Protein AF-A0A7S1QCN5-F1 (afdb_monomer)

Organism: Neobodo designis (NCBI:txid312471)

InterPro domains:
  IPR000891 Pyruvate carboxyltransferase [PF00682] (81-347)
  IPR000891 Pyruvate carboxyltransferase [PS50991] (74-344)
  IPR002048 EF-hand domain [PS50222] (413-448)
  IPR011992 EF-hand domain pair [SSF47473] (377-444)
  IPR013785 Aldolase-type TIM barrel [G3DSA:3.20.20.70] (70-370)
  IPR043594 HMG-CoA lyase [PTHR42738] (67-347)

Secondary structure (DSSP, 8-state):
-HHHHHHHHTT------------SSSTTTSTTGGG---HHHHHHHHHHHTTPPP---------SS----------EEEE-HHHHHHT-SSPPPHHHHHHHHHHHHHHT-SEEEEEE-S-TTT-GGGTTHHHHHHH---SS--PEEEEE-SSHHHHHHHHH-TTEEEEEEEEES-HHHHHHHHSS-HHHHHHHHHHHHHHHHHTTPEEEEEEETTT--TT-----HHHHHHHHHHHHHTT--EEEEEETTS---HHHHHHHHHHHTTTTTTSEEEEEEEE-HHHHHHHHHHHHHTT--EEEEBGGG----TT-SSTT-EEPBHHHHHHHHHHTT------HHHHHHHHHHHHHHHPPPHHHHHHHHHHH-HHHHHHHHHHHHHHH-TT-SSEEEHHHHHHHHHHHHHHTT-PPPPHHHHHHHHHHH-SS-SSEEEHHHHHHHHHHHHHHHHHHHHH---

Structure (mmCIF, N/CA/C/O backbone):
data_AF-A0A7S1QCN5-F1
#
_entry.id   AF-A0A7S1QCN5-F1
#
loop_
_atom_site.group_PDB
_atom_site.id
_atom_site.type_symbol
_atom_site.label_atom_id
_atom_site.label_alt_id
_atom_site.label_comp_id
_atom_site.label_asym_id
_atom_site.label_entity_id
_atom_site.label_seq_id
_atom_site.pdbx_PDB_ins_code
_atom_site.Cartn_x
_atom_site.Cartn_y
_atom_site.Cartn_z
_atom_site.occupancy
_atom_site.B_iso_or_equiv
_atom_site.auth_seq_id
_atom_site.auth_comp_id
_atom_site.auth_asym_id
_atom_site.auth_atom_id
_atom_site.pdbx_PDB_model_num
ATOM 1 N N . GLN A 1 1 ? 9.857 -0.096 -33.779 1.00 30.08 1 GLN A N 1
ATOM 2 C CA . GLN A 1 1 ? 9.404 -1.330 -34.459 1.00 30.08 1 GLN A CA 1
ATOM 3 C C . GLN A 1 1 ? 10.532 -2.364 -34.611 1.00 30.08 1 GLN A C 1
ATOM 5 O O . GLN A 1 1 ? 10.274 -3.532 -34.369 1.00 30.08 1 GLN A O 1
ATOM 10 N N . PHE A 1 2 ? 11.792 -1.975 -34.842 1.00 29.36 2 PHE A N 1
ATOM 11 C CA . PHE A 1 2 ? 12.949 -2.896 -34.836 1.00 29.36 2 PHE A CA 1
ATOM 12 C C . PHE A 1 2 ? 13.150 -3.675 -33.507 1.00 29.36 2 PHE A C 1
ATOM 14 O O . PHE A 1 2 ? 13.258 -4.899 -33.501 1.00 29.36 2 PHE A O 1
ATOM 21 N N . LEU A 1 3 ? 13.048 -3.003 -32.350 1.00 34.25 3 LEU A N 1
ATOM 22 C CA . LEU A 1 3 ? 13.083 -3.656 -31.023 1.00 34.25 3 LEU A CA 1
ATOM 23 C C . LEU A 1 3 ? 11.884 -4.595 -30.759 1.00 34.25 3 LEU A C 1
ATOM 25 O O . LEU A 1 3 ? 12.010 -5.568 -30.020 1.00 34.25 3 LEU A O 1
ATOM 29 N N . TYR A 1 4 ? 10.735 -4.338 -31.397 1.00 33.91 4 TYR A N 1
ATOM 30 C CA . TYR A 1 4 ? 9.542 -5.193 -31.310 1.00 33.91 4 TYR A CA 1
ATOM 31 C C . TYR A 1 4 ? 9.752 -6.525 -32.055 1.00 33.91 4 TYR A C 1
ATOM 33 O O . TYR A 1 4 ? 9.273 -7.568 -31.615 1.00 33.91 4 TYR A O 1
ATOM 41 N N . PHE A 1 5 ? 10.541 -6.516 -33.135 1.00 32.22 5 PHE A N 1
ATOM 42 C CA . PHE A 1 5 ? 10.855 -7.709 -33.927 1.00 32.22 5 PHE A CA 1
ATOM 43 C C . PHE A 1 5 ? 11.851 -8.652 -33.222 1.00 32.22 5 PHE A C 1
ATOM 45 O O . PHE A 1 5 ? 11.728 -9.872 -33.323 1.00 32.22 5 PHE A O 1
ATOM 52 N N . ILE A 1 6 ? 12.790 -8.108 -32.436 1.00 36.41 6 ILE A N 1
ATOM 53 C CA . ILE A 1 6 ? 13.747 -8.901 -31.639 1.00 36.41 6 ILE A CA 1
ATOM 54 C C . ILE A 1 6 ? 13.075 -9.516 -30.399 1.00 36.41 6 ILE A C 1
ATOM 56 O O . ILE A 1 6 ? 13.312 -10.685 -30.090 1.00 36.41 6 ILE A O 1
ATOM 60 N N . GLY A 1 7 ? 12.170 -8.783 -29.738 1.00 31.11 7 GLY A N 1
ATOM 61 C CA . GLY A 1 7 ? 11.427 -9.284 -28.573 1.00 31.11 7 GLY A CA 1
ATOM 62 C C . GLY A 1 7 ? 10.575 -10.525 -28.868 1.00 31.11 7 GLY A C 1
ATOM 63 O O . GLY A 1 7 ? 10.442 -11.402 -28.019 1.00 31.11 7 GLY A O 1
ATOM 64 N N . ARG A 1 8 ? 10.065 -10.665 -30.101 1.00 32.22 8 ARG A N 1
ATOM 65 C CA . ARG A 1 8 ? 9.237 -11.815 -30.504 1.00 32.22 8 ARG A CA 1
ATOM 66 C C . ARG A 1 8 ? 10.033 -13.110 -30.725 1.00 32.22 8 ARG A C 1
ATOM 68 O O . ARG A 1 8 ? 9.461 -14.188 -30.595 1.00 32.22 8 ARG A O 1
ATOM 75 N N . LYS A 1 9 ? 11.339 -13.029 -31.022 1.00 30.19 9 LYS A N 1
ATOM 76 C CA . LYS A 1 9 ? 12.222 -14.208 -31.164 1.00 30.19 9 LYS A CA 1
ATOM 77 C C . LYS A 1 9 ? 12.758 -14.738 -29.829 1.00 30.19 9 LYS A C 1
ATOM 79 O O . LYS A 1 9 ? 13.122 -15.904 -29.761 1.00 30.19 9 LYS A O 1
ATOM 84 N N . LEU A 1 10 ? 12.778 -13.916 -28.777 1.00 34.09 10 LEU A N 1
ATOM 85 C CA . LEU A 1 10 ? 13.268 -14.299 -27.443 1.00 34.09 10 LEU A CA 1
ATOM 86 C C . LEU A 1 10 ? 12.205 -14.979 -26.557 1.00 34.09 10 LEU A C 1
ATOM 88 O O . LEU A 1 10 ? 12.542 -15.477 -25.490 1.00 34.09 10 LEU A O 1
ATOM 92 N N . LEU A 1 11 ? 10.939 -15.018 -26.991 1.00 30.69 11 LEU A N 1
ATOM 93 C CA . LEU A 1 11 ? 9.798 -15.518 -26.209 1.00 30.69 11 LEU A CA 1
ATOM 94 C C . LEU A 1 11 ? 9.217 -16.855 -26.712 1.00 30.69 11 LEU A C 1
ATOM 96 O O . LEU A 1 11 ? 8.092 -17.204 -26.357 1.00 30.69 11 LEU A O 1
ATOM 100 N N . GLN A 1 12 ? 9.949 -17.634 -27.516 1.00 28.16 12 GLN A N 1
ATOM 101 C CA . GLN A 1 12 ? 9.540 -19.018 -27.790 1.00 28.16 12 GLN A CA 1
ATOM 102 C C . GLN A 1 12 ? 9.979 -19.950 -26.646 1.00 28.16 12 GLN A C 1
ATOM 104 O O . GLN A 1 12 ? 11.156 -19.940 -26.279 1.00 28.16 12 GLN A O 1
ATOM 109 N N . PRO A 1 13 ? 9.075 -20.770 -26.076 1.00 29.39 13 PRO A N 1
ATOM 110 C CA . PRO A 1 13 ? 9.417 -21.655 -24.974 1.00 29.39 13 PRO A CA 1
ATOM 111 C C . PRO A 1 13 ? 10.218 -22.852 -25.495 1.00 29.39 13 PRO A C 1
ATOM 113 O O . PRO A 1 13 ? 9.679 -23.742 -26.150 1.00 29.39 13 PRO A O 1
ATOM 116 N N . VAL A 1 14 ? 11.508 -22.904 -25.165 1.00 29.34 14 VAL A N 1
ATOM 117 C CA . VAL A 1 14 ? 12.258 -24.163 -25.183 1.00 29.34 14 VAL A CA 1
ATOM 118 C C . VAL A 1 14 ? 11.977 -24.854 -23.853 1.00 29.34 14 VAL A C 1
ATOM 120 O O . VAL A 1 14 ? 12.350 -24.363 -22.793 1.00 29.34 14 VAL A O 1
ATOM 123 N N . CYS A 1 15 ? 11.259 -25.970 -23.915 1.00 26.73 15 CYS A N 1
ATOM 124 C CA . CYS A 1 15 ? 10.938 -26.823 -22.777 1.00 26.73 15 CYS A CA 1
ATOM 125 C C . CYS A 1 15 ? 12.208 -27.491 -22.211 1.00 26.73 15 CYS A C 1
ATOM 127 O O . CYS A 1 15 ? 12.979 -28.057 -22.989 1.00 26.73 15 CYS A O 1
ATOM 129 N N . PRO A 1 16 ? 12.388 -27.535 -20.877 1.00 31.67 16 PRO A N 1
ATOM 130 C CA . PRO A 1 16 ? 13.105 -28.643 -20.264 1.00 31.67 16 PRO A CA 1
ATOM 131 C C . PRO A 1 16 ? 12.286 -29.304 -19.145 1.00 31.67 16 PRO A C 1
ATOM 133 O O . PRO A 1 16 ? 11.795 -28.672 -18.212 1.00 31.67 16 PRO A O 1
ATOM 136 N N . ILE A 1 17 ? 12.184 -30.625 -19.250 1.00 29.31 17 ILE A N 1
ATOM 137 C CA . ILE A 1 17 ? 11.657 -31.556 -18.248 1.00 29.31 17 ILE A CA 1
ATOM 138 C C . ILE A 1 17 ? 12.478 -31.442 -16.939 1.00 29.31 17 ILE A C 1
ATOM 140 O O . ILE A 1 17 ? 13.709 -31.389 -17.016 1.00 29.31 17 ILE A O 1
ATOM 144 N N . PRO A 1 18 ? 11.876 -31.476 -15.731 1.00 32.28 18 PRO A N 1
ATOM 145 C CA . PRO A 1 18 ? 12.624 -31.365 -14.479 1.00 32.28 18 PRO A CA 1
ATOM 146 C C . PRO A 1 18 ? 13.249 -32.705 -14.053 1.00 32.28 18 PRO A C 1
ATOM 148 O O . PRO A 1 18 ? 12.551 -33.697 -13.846 1.00 32.28 18 PRO A O 1
ATOM 151 N N . ARG A 1 19 ? 14.564 -32.717 -13.808 1.00 29.59 19 ARG A N 1
ATOM 152 C CA . ARG A 1 19 ? 15.240 -33.700 -12.941 1.00 29.59 19 ARG A CA 1
ATOM 153 C C . ARG A 1 19 ? 15.936 -32.962 -11.801 1.00 29.59 19 ARG A C 1
ATOM 155 O O . ARG A 1 19 ? 17.096 -32.592 -11.931 1.00 29.59 19 ARG A O 1
ATOM 162 N N . LEU A 1 20 ? 15.242 -32.771 -10.681 1.00 27.73 20 LEU A N 1
ATOM 163 C CA . LEU A 1 20 ? 15.874 -32.412 -9.405 1.00 27.73 20 LEU A CA 1
ATOM 164 C C . LEU A 1 20 ? 14.979 -32.802 -8.220 1.00 27.73 20 LEU A C 1
ATOM 166 O O . LEU A 1 20 ? 14.363 -31.987 -7.550 1.00 27.73 20 LEU A O 1
ATOM 170 N N . LEU A 1 21 ? 14.948 -34.106 -7.963 1.00 29.02 21 LEU A N 1
ATOM 171 C CA . LEU A 1 21 ? 14.613 -34.718 -6.680 1.00 29.02 21 LEU A CA 1
ATOM 172 C C . LEU A 1 21 ? 15.758 -35.699 -6.430 1.00 29.02 21 LEU A C 1
ATOM 174 O O . LEU A 1 21 ? 15.753 -36.752 -7.048 1.00 29.02 21 LEU A O 1
ATOM 178 N N . LEU A 1 22 ? 16.784 -35.283 -5.669 1.00 30.17 22 LEU A N 1
ATOM 179 C CA . LEU A 1 22 ? 17.879 -36.081 -5.059 1.00 30.17 22 LEU A CA 1
ATOM 180 C C . LEU A 1 22 ? 19.168 -35.242 -4.915 1.00 30.17 22 LEU A C 1
ATOM 182 O O . LEU A 1 22 ? 20.190 -35.534 -5.529 1.00 30.17 22 LEU A O 1
ATOM 186 N N . ARG A 1 23 ? 19.153 -34.191 -4.084 1.00 29.41 23 ARG A N 1
ATOM 187 C CA . ARG A 1 23 ? 20.389 -33.575 -3.545 1.00 29.41 23 ARG A CA 1
ATOM 188 C C . ARG A 1 23 ? 20.258 -33.140 -2.079 1.00 29.41 23 ARG A C 1
ATOM 190 O O . ARG A 1 23 ? 20.839 -32.150 -1.667 1.00 29.41 23 ARG A O 1
ATOM 197 N N . HIS A 1 24 ? 19.542 -33.918 -1.268 1.00 32.66 24 HIS A N 1
ATOM 198 C CA . HIS A 1 24 ? 19.562 -33.776 0.193 1.00 32.66 24 HIS A CA 1
ATOM 199 C C . HIS A 1 24 ? 19.604 -35.141 0.889 1.00 32.66 24 HIS A C 1
ATOM 201 O O . HIS A 1 24 ? 18.752 -35.461 1.701 1.00 32.66 24 HIS A O 1
ATOM 207 N N . THR A 1 25 ? 20.609 -35.959 0.574 1.00 32.16 25 THR A N 1
ATOM 208 C CA . THR A 1 25 ? 20.997 -37.113 1.420 1.00 32.16 25 THR A CA 1
ATOM 209 C C . THR A 1 25 ? 22.465 -37.534 1.274 1.00 32.16 25 THR A C 1
ATOM 211 O O . THR A 1 25 ? 22.945 -38.327 2.076 1.00 32.16 25 THR A O 1
ATOM 214 N N . THR A 1 26 ? 23.234 -36.989 0.327 1.00 32.69 26 THR A N 1
ATOM 215 C CA . THR A 1 26 ? 24.609 -37.454 0.062 1.00 32.69 26 THR A CA 1
ATOM 216 C C . THR A 1 26 ? 25.716 -36.699 0.802 1.00 32.69 26 THR A C 1
ATOM 218 O O . THR A 1 26 ? 26.821 -37.221 0.888 1.00 32.69 26 THR A O 1
ATOM 221 N N . SER A 1 27 ? 25.447 -35.549 1.433 1.00 33.94 27 SER A N 1
ATOM 222 C CA . SER A 1 27 ? 26.496 -34.805 2.161 1.00 33.94 27 SER A CA 1
ATOM 223 C C . SER A 1 27 ? 26.781 -35.317 3.580 1.00 33.94 27 SER A C 1
ATOM 225 O O . SER A 1 27 ? 27.791 -34.938 4.149 1.00 33.94 27 SER A O 1
ATOM 227 N N . ARG A 1 28 ? 25.931 -36.174 4.169 1.00 36.28 28 ARG A N 1
ATOM 228 C CA . ARG A 1 28 ? 26.161 -36.747 5.518 1.00 36.28 28 ARG A CA 1
ATOM 229 C C . ARG A 1 28 ? 26.585 -38.219 5.520 1.00 36.28 28 ARG A C 1
ATOM 231 O O . ARG A 1 28 ? 26.877 -38.764 6.575 1.00 36.28 28 ARG A O 1
ATOM 238 N N . VAL A 1 29 ? 26.640 -38.860 4.351 1.00 39.31 29 VAL A N 1
ATOM 239 C CA . VAL A 1 29 ? 27.092 -40.258 4.209 1.00 39.31 29 VAL A CA 1
ATOM 240 C C . VAL A 1 29 ? 28.542 -40.337 3.712 1.00 39.31 29 VAL A C 1
ATOM 242 O O . VAL A 1 29 ? 29.223 -41.325 3.976 1.00 39.31 29 VAL A O 1
ATOM 245 N N . LEU A 1 30 ? 29.048 -39.287 3.055 1.00 34.88 30 LEU A N 1
ATOM 246 C CA . LEU A 1 30 ? 30.420 -39.251 2.536 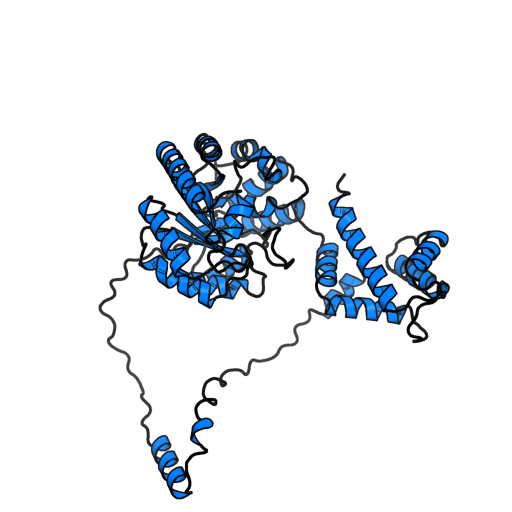1.00 34.88 30 LEU A CA 1
ATOM 247 C C . LEU A 1 30 ? 31.483 -38.965 3.613 1.00 34.88 30 LEU A C 1
ATOM 249 O O . LEU A 1 30 ? 32.592 -39.475 3.494 1.00 34.88 30 LEU A O 1
ATOM 253 N N . ASP A 1 31 ? 31.133 -38.297 4.716 1.00 38.78 31 ASP A N 1
ATOM 254 C CA . ASP A 1 31 ? 32.090 -38.018 5.804 1.00 38.78 31 ASP A CA 1
ATOM 255 C C . ASP A 1 31 ? 32.336 -39.210 6.746 1.00 38.78 31 ASP A C 1
ATOM 257 O O . ASP A 1 31 ? 33.304 -39.214 7.502 1.00 38.78 31 ASP A O 1
ATOM 261 N N . HIS A 1 32 ? 31.522 -40.272 6.671 1.00 41.16 32 HIS A N 1
ATOM 262 C CA . HIS A 1 32 ? 31.697 -41.476 7.498 1.00 41.16 32 HIS A CA 1
ATOM 263 C C . HIS A 1 32 ? 32.312 -42.675 6.752 1.00 41.16 32 HIS A C 1
ATOM 265 O O . HIS A 1 32 ? 32.550 -43.721 7.355 1.00 41.16 32 HIS A O 1
ATOM 271 N N . GLN A 1 33 ? 32.611 -42.546 5.452 1.00 39.66 33 GLN A N 1
ATOM 272 C CA . GLN A 1 33 ? 33.253 -43.616 4.672 1.00 39.66 33 GLN A CA 1
ATOM 273 C C . GLN A 1 33 ? 34.784 -43.657 4.795 1.00 39.66 33 GLN A C 1
ATOM 275 O O . GLN A 1 33 ? 35.378 -44.693 4.488 1.00 39.66 33 GLN A O 1
ATOM 280 N N . ASN A 1 34 ? 35.417 -42.593 5.299 1.00 42.44 34 ASN A N 1
ATOM 281 C CA . ASN A 1 34 ? 36.877 -42.506 5.421 1.00 42.44 34 ASN A CA 1
ATOM 282 C C . ASN A 1 34 ? 37.448 -43.045 6.747 1.00 42.44 34 ASN A C 1
ATOM 284 O O . ASN A 1 34 ? 38.655 -42.975 6.951 1.00 42.44 34 ASN A O 1
ATOM 288 N N . SER A 1 35 ? 36.629 -43.622 7.636 1.00 47.56 35 SER A N 1
ATOM 289 C CA . SER A 1 35 ? 37.077 -44.079 8.966 1.00 47.56 35 SER A CA 1
ATOM 290 C C . SER A 1 35 ? 36.919 -45.584 9.234 1.00 47.56 35 SER A C 1
ATOM 292 O O . SER A 1 35 ? 36.877 -45.987 10.394 1.00 47.56 35 SER A O 1
ATOM 294 N N . LEU A 1 36 ? 36.813 -46.439 8.209 1.00 49.44 36 LEU A N 1
ATOM 295 C CA . LEU A 1 36 ? 36.646 -47.892 8.394 1.00 49.44 36 LEU A CA 1
ATOM 296 C C . LEU A 1 36 ? 37.718 -48.680 7.626 1.00 49.44 36 LEU A C 1
ATOM 298 O O . LEU A 1 36 ? 37.741 -48.690 6.396 1.00 49.44 36 LEU A O 1
ATOM 302 N N . SER A 1 37 ? 38.596 -49.350 8.374 1.00 50.00 37 SER A N 1
ATOM 303 C CA . SER A 1 37 ? 39.889 -49.890 7.933 1.00 50.00 37 SER A CA 1
ATOM 304 C C . SER A 1 37 ? 39.912 -51.403 7.663 1.00 50.00 37 SER A C 1
ATOM 306 O O . SER A 1 37 ? 40.975 -52.017 7.710 1.00 50.00 37 SER A O 1
ATOM 308 N N . SER A 1 38 ? 38.785 -52.042 7.322 1.00 57.28 38 SER A N 1
ATOM 309 C CA . SER A 1 38 ? 38.849 -53.411 6.780 1.00 57.28 38 SER A CA 1
ATOM 310 C C . SER A 1 38 ? 37.696 -53.784 5.830 1.00 57.28 38 SER A C 1
ATOM 312 O O . SER A 1 38 ? 36.550 -53.374 6.055 1.00 57.28 38 SER A O 1
ATOM 314 N N . PRO A 1 39 ? 37.957 -54.611 4.792 1.00 49.66 39 PRO A N 1
ATOM 315 C CA . PRO A 1 39 ? 36.938 -55.084 3.844 1.00 49.66 39 PRO A CA 1
ATOM 316 C C . PRO A 1 39 ? 35.755 -55.812 4.509 1.00 49.66 39 PRO A C 1
ATOM 318 O O . PRO A 1 39 ? 34.617 -55.682 4.061 1.00 49.66 39 PRO A O 1
ATOM 321 N N . GLY A 1 40 ? 35.984 -56.503 5.633 1.00 56.62 40 GLY A N 1
ATOM 322 C CA . GLY A 1 40 ? 34.954 -57.279 6.338 1.00 56.62 40 GLY A CA 1
ATOM 323 C C . GLY A 1 40 ? 33.892 -56.449 7.078 1.00 56.62 40 GLY A C 1
ATOM 324 O O . GLY A 1 40 ? 32.799 -56.950 7.350 1.00 56.62 40 GLY A O 1
ATOM 325 N N . GLN A 1 41 ? 34.166 -55.177 7.388 1.00 53.22 41 GLN A N 1
ATOM 326 C CA . GLN A 1 41 ? 33.201 -54.293 8.060 1.00 53.22 41 GLN A CA 1
ATOM 327 C C . GLN A 1 41 ? 32.183 -53.687 7.081 1.00 53.22 41 GLN A C 1
ATOM 329 O O . GLN A 1 41 ? 31.016 -53.513 7.441 1.00 53.22 41 GLN A O 1
ATOM 334 N N . LYS A 1 42 ? 32.584 -53.441 5.825 1.00 51.81 42 LYS A N 1
ATOM 335 C CA . LYS A 1 42 ? 31.699 -52.907 4.774 1.00 51.81 42 LYS A CA 1
ATOM 336 C C . LYS A 1 42 ? 30.624 -53.917 4.358 1.00 51.81 42 LYS A C 1
ATOM 338 O O . LYS A 1 42 ? 29.470 -53.540 4.158 1.00 51.81 42 LYS A O 1
ATOM 343 N N . GLU A 1 43 ? 30.957 -55.208 4.329 1.00 51.34 43 GLU A N 1
ATOM 344 C CA . GLU A 1 43 ? 30.011 -56.251 3.918 1.00 51.34 43 GLU A CA 1
ATOM 345 C C . GLU A 1 43 ? 28.936 -56.558 4.983 1.00 51.34 43 GLU A C 1
ATOM 347 O O . GLU A 1 43 ? 27.775 -56.801 4.645 1.00 51.34 43 GLU A O 1
ATOM 352 N N . ARG A 1 44 ? 29.256 -56.442 6.284 1.00 55.34 44 ARG A N 1
ATOM 353 C CA . ARG A 1 44 ? 28.251 -56.577 7.365 1.00 55.34 44 ARG A CA 1
ATOM 354 C C . ARG A 1 44 ? 27.246 -55.425 7.405 1.00 55.34 44 ARG A C 1
ATOM 356 O O . ARG A 1 44 ? 26.095 -55.648 7.777 1.00 55.34 44 ARG A O 1
ATOM 363 N N . MET A 1 45 ? 27.652 -54.212 7.025 1.00 53.06 45 MET A N 1
ATOM 364 C CA . MET A 1 45 ? 26.764 -53.044 7.015 1.00 53.06 45 MET A CA 1
ATOM 365 C C . MET A 1 45 ? 25.759 -53.104 5.856 1.00 53.06 45 MET A C 1
ATOM 367 O O . MET A 1 45 ? 24.572 -52.850 6.058 1.00 53.06 45 MET A O 1
ATOM 371 N N . LEU A 1 46 ? 26.206 -53.537 4.672 1.00 49.16 46 LEU A N 1
ATOM 372 C CA . LEU A 1 46 ? 25.342 -53.726 3.501 1.00 49.16 46 LEU A CA 1
ATOM 373 C C . LEU A 1 46 ? 24.288 -54.825 3.721 1.00 49.16 46 LEU A C 1
ATOM 375 O O . LEU A 1 46 ? 23.127 -54.636 3.362 1.00 49.16 46 LEU A O 1
ATOM 379 N N . ARG A 1 47 ? 24.642 -55.926 4.402 1.00 50.28 47 ARG A N 1
ATOM 380 C CA . ARG A 1 47 ? 23.674 -56.983 4.759 1.00 50.28 47 ARG A CA 1
ATOM 381 C C . ARG A 1 47 ? 22.626 -56.531 5.788 1.00 50.28 47 ARG A C 1
ATOM 383 O O . ARG A 1 47 ? 21.502 -57.015 5.740 1.00 50.28 47 ARG A O 1
ATOM 390 N N . ARG A 1 48 ? 22.951 -55.586 6.683 1.00 47.12 48 ARG A N 1
ATOM 391 C CA . ARG A 1 48 ? 21.983 -55.004 7.639 1.00 47.12 48 ARG A CA 1
ATOM 392 C C . ARG A 1 48 ? 21.014 -54.016 6.984 1.00 47.12 48 ARG A C 1
ATOM 394 O O . ARG A 1 48 ? 19.852 -53.981 7.368 1.00 47.12 48 ARG A O 1
ATOM 401 N N . LEU A 1 49 ? 21.464 -53.260 5.982 1.00 46.97 49 LEU A N 1
ATOM 402 C CA . LEU A 1 49 ? 20.611 -52.329 5.228 1.00 46.97 49 LEU A CA 1
ATOM 403 C C . LEU A 1 49 ? 19.647 -53.050 4.270 1.00 46.97 49 LEU A C 1
ATOM 405 O O . LEU A 1 49 ? 18.545 -52.563 4.041 1.00 46.97 49 LEU A O 1
ATOM 409 N N . ALA A 1 50 ? 20.021 -54.231 3.767 1.00 43.97 50 ALA A N 1
ATOM 410 C CA . ALA A 1 50 ? 19.157 -55.066 2.928 1.00 43.97 50 ALA A CA 1
ATOM 411 C C . ALA A 1 50 ? 18.080 -55.854 3.710 1.00 43.97 50 ALA A C 1
ATOM 413 O O . ALA A 1 50 ? 17.155 -56.378 3.096 1.00 43.97 50 ALA A O 1
ATOM 414 N N . ALA A 1 51 ? 18.181 -55.933 5.044 1.00 40.88 51 ALA A N 1
ATOM 415 C CA . ALA A 1 51 ? 17.292 -56.723 5.906 1.00 40.88 51 ALA A CA 1
ATOM 416 C C . ALA A 1 51 ? 16.270 -55.888 6.710 1.00 40.88 51 ALA A C 1
ATOM 418 O O . ALA A 1 51 ? 15.578 -56.429 7.572 1.00 40.88 51 ALA A O 1
ATOM 419 N N . ALA A 1 52 ? 16.161 -54.578 6.464 1.00 35.97 52 ALA A N 1
ATOM 420 C CA . ALA A 1 52 ? 15.196 -53.726 7.159 1.00 35.97 52 ALA A CA 1
ATOM 421 C C . ALA A 1 52 ? 13.777 -53.880 6.558 1.00 35.97 52 ALA A C 1
ATOM 423 O O . ALA A 1 52 ? 13.617 -53.745 5.341 1.00 35.97 52 ALA A O 1
ATOM 424 N N . PRO A 1 53 ? 12.732 -54.142 7.368 1.00 33.31 53 PRO A N 1
ATOM 425 C CA . PRO A 1 53 ? 11.372 -54.290 6.863 1.00 33.31 53 PRO A CA 1
ATOM 426 C C . PRO A 1 53 ? 10.814 -52.940 6.390 1.00 33.31 53 PRO A C 1
ATOM 428 O O . PRO A 1 53 ? 10.952 -51.918 7.063 1.00 33.31 53 PRO A O 1
ATOM 431 N N . ARG A 1 54 ? 10.156 -52.935 5.225 1.00 36.56 54 ARG A N 1
ATOM 432 C CA . ARG A 1 54 ? 9.388 -51.780 4.731 1.00 36.56 54 ARG A CA 1
ATOM 433 C C . ARG A 1 54 ? 8.112 -51.629 5.574 1.00 36.56 54 ARG A C 1
ATOM 435 O O . ARG A 1 54 ? 7.357 -52.601 5.629 1.00 36.56 54 ARG A O 1
ATOM 442 N N . PRO A 1 55 ? 7.794 -50.462 6.164 1.00 33.25 55 PRO A N 1
ATOM 443 C CA . PRO A 1 55 ? 6.486 -50.266 6.766 1.00 33.25 55 PRO A CA 1
ATOM 444 C C . PRO A 1 55 ? 5.477 -49.926 5.665 1.00 33.25 55 PRO A C 1
ATOM 446 O O . PRO A 1 55 ? 5.500 -48.842 5.082 1.00 33.25 55 PRO A O 1
ATOM 449 N N . ALA A 1 56 ? 4.600 -50.885 5.382 1.00 31.27 56 ALA A N 1
ATOM 450 C CA . ALA A 1 56 ? 3.298 -50.647 4.782 1.00 31.27 56 ALA A CA 1
ATOM 451 C C . ALA A 1 56 ? 2.319 -50.171 5.874 1.00 31.27 56 ALA A C 1
ATOM 453 O O . ALA A 1 56 ? 2.393 -50.641 7.003 1.00 31.27 56 ALA A O 1
ATOM 454 N N . HIS A 1 57 ? 1.412 -49.261 5.508 1.00 36.38 57 HIS A N 1
ATOM 455 C CA . HIS A 1 57 ? 0.170 -48.898 6.207 1.00 36.38 57 HIS A CA 1
ATOM 456 C C . HIS A 1 57 ? 0.208 -48.685 7.736 1.00 36.38 57 HIS A C 1
ATOM 458 O O . HIS A 1 57 ? 0.071 -49.617 8.520 1.00 36.38 57 HIS A O 1
ATOM 464 N N . ALA A 1 58 ? 0.168 -47.415 8.148 1.00 29.20 58 ALA A N 1
ATOM 465 C CA . ALA A 1 58 ? -0.456 -47.002 9.406 1.00 29.20 58 ALA A CA 1
ATOM 466 C C . ALA A 1 58 ? -1.331 -45.764 9.149 1.00 29.20 58 ALA A C 1
ATOM 468 O O . ALA A 1 58 ? -0.922 -44.619 9.322 1.00 29.20 58 ALA A O 1
ATOM 469 N N . ILE A 1 59 ? -2.543 -46.029 8.661 1.00 34.66 59 ILE A N 1
ATOM 470 C CA . ILE A 1 59 ? -3.695 -45.140 8.807 1.00 34.66 59 ILE A CA 1
ATOM 471 C C . ILE A 1 59 ? -4.215 -45.380 10.225 1.00 34.66 59 ILE A C 1
ATOM 473 O O . ILE A 1 59 ? -4.549 -46.514 10.556 1.00 34.66 59 ILE A O 1
ATOM 477 N N . GLY A 1 60 ? -4.315 -44.330 11.041 1.00 29.11 60 GLY A N 1
ATOM 478 C CA . GLY A 1 60 ? -5.129 -44.363 12.255 1.00 29.11 60 GLY A CA 1
ATOM 479 C C . GLY A 1 60 ? -4.472 -43.758 13.492 1.00 29.11 60 GLY A C 1
ATOM 480 O O . GLY A 1 60 ? -3.459 -44.244 13.973 1.00 29.11 60 GLY A O 1
ATOM 481 N N . SER A 1 61 ? -5.162 -42.765 14.057 1.00 33.38 61 SER A N 1
ATOM 482 C CA . SER A 1 61 ? -5.024 -42.287 15.439 1.00 33.38 61 SER A CA 1
ATOM 483 C C . SER A 1 61 ? -3.875 -41.317 15.759 1.00 33.38 61 SER A C 1
ATOM 485 O O . SER A 1 61 ? -3.049 -41.563 16.632 1.00 33.38 61 SER A O 1
ATOM 487 N N . CYS A 1 62 ? -3.943 -40.117 15.181 1.00 29.64 62 CYS A N 1
ATOM 488 C CA . CYS A 1 62 ? -3.661 -38.894 15.943 1.00 29.64 62 CYS A CA 1
ATOM 489 C C . CYS A 1 62 ? -4.695 -37.823 15.566 1.00 29.64 62 CYS A C 1
ATOM 491 O O . CYS A 1 62 ? -4.403 -36.800 14.961 1.00 29.64 62 CYS A O 1
ATOM 493 N N . ALA A 1 63 ? -5.961 -38.135 15.841 1.00 37.53 63 ALA A N 1
ATOM 494 C CA . ALA A 1 63 ? -7.091 -37.232 15.670 1.00 37.53 63 ALA A CA 1
ATOM 495 C C . ALA A 1 63 ? -7.846 -37.167 16.998 1.00 37.53 63 ALA A C 1
ATOM 497 O O . ALA A 1 63 ? -8.884 -37.809 17.159 1.00 37.53 63 ALA A O 1
ATOM 498 N N . ARG A 1 64 ? -7.269 -36.456 17.974 1.00 37.12 64 ARG A N 1
ATOM 499 C CA . ARG A 1 64 ? -7.992 -35.850 19.103 1.00 37.12 64 ARG A CA 1
ATOM 500 C C . ARG A 1 64 ? -7.032 -35.059 19.989 1.00 37.12 64 ARG A C 1
ATOM 502 O O . ARG A 1 64 ? -6.329 -35.645 20.799 1.00 37.12 64 ARG A O 1
ATOM 509 N N . ALA A 1 65 ? -7.036 -33.742 19.770 1.00 34.75 65 ALA A N 1
ATOM 510 C CA . ALA A 1 65 ? -6.803 -32.650 20.731 1.00 34.75 65 ALA A CA 1
ATOM 511 C C . ALA A 1 65 ? -6.155 -31.422 20.057 1.00 34.75 65 ALA A C 1
ATOM 513 O O . ALA A 1 65 ? -5.195 -30.857 20.556 1.00 34.75 65 ALA A O 1
ATOM 514 N N . CYS A 1 66 ? -6.711 -30.981 18.931 1.00 30.05 66 CYS A N 1
ATOM 515 C CA . CYS A 1 66 ? -6.713 -29.566 18.580 1.00 30.05 66 CYS A CA 1
ATOM 516 C C . CYS A 1 66 ? -8.161 -29.252 18.231 1.00 30.05 66 CYS A C 1
ATOM 518 O O . CYS A 1 66 ? -8.601 -29.517 17.113 1.00 30.05 66 CYS A O 1
ATOM 520 N N . SER A 1 67 ? -8.941 -28.770 19.202 1.00 33.94 67 SER A N 1
ATOM 521 C CA . SER A 1 67 ? -10.168 -28.060 18.859 1.00 33.94 67 SER A CA 1
ATOM 522 C C . SER A 1 67 ? -9.720 -26.790 18.148 1.00 33.94 67 SER A C 1
ATOM 524 O O . SER A 1 67 ? -9.357 -25.803 18.785 1.00 33.94 67 SER A O 1
ATOM 526 N N . SER A 1 68 ? -9.646 -26.861 16.822 1.00 36.16 68 SER A N 1
ATOM 527 C CA . SER A 1 68 ? -9.435 -25.708 15.971 1.00 36.16 68 SER A CA 1
ATOM 528 C C . SER A 1 68 ? -10.597 -24.755 16.219 1.00 36.16 68 SER A C 1
ATOM 530 O O . SER A 1 68 ? -11.694 -24.947 15.691 1.00 36.16 68 SER A O 1
ATOM 532 N N . THR A 1 69 ? -10.371 -23.733 17.036 1.00 35.34 69 THR A N 1
ATOM 533 C CA . THR A 1 69 ? -11.071 -22.470 16.861 1.00 35.34 69 THR A CA 1
ATOM 534 C C . THR A 1 69 ? -10.912 -22.115 15.388 1.00 35.34 69 THR A C 1
ATOM 536 O O . THR A 1 69 ? -9.794 -22.058 14.873 1.00 35.34 69 THR A O 1
ATOM 539 N N . SER A 1 70 ? -12.024 -22.029 14.657 1.00 37.31 70 SER A N 1
ATOM 540 C CA . SER A 1 70 ? -11.994 -21.719 13.235 1.00 37.31 70 SER A CA 1
ATOM 541 C C . SER A 1 70 ? -11.533 -20.273 13.068 1.00 37.31 70 SER A C 1
ATOM 543 O O . SER A 1 70 ? -12.347 -19.355 12.989 1.00 37.31 70 SER A O 1
ATOM 545 N N . LEU A 1 71 ? -10.217 -20.063 13.041 1.00 44.25 71 LEU A N 1
ATOM 546 C CA . LEU A 1 71 ? -9.622 -18.870 12.461 1.00 44.25 71 LEU A CA 1
ATOM 547 C C . LEU A 1 71 ? -10.212 -18.746 11.058 1.00 44.25 71 LEU A C 1
ATOM 549 O O . LEU A 1 71 ? -10.156 -19.692 10.265 1.00 44.25 71 LEU A O 1
ATOM 553 N N . SER A 1 72 ? -10.903 -17.633 10.813 1.00 43.75 72 SER A N 1
ATOM 554 C CA . SER A 1 72 ? -11.711 -17.459 9.614 1.00 43.75 72 SER A CA 1
ATOM 555 C C . SER A 1 72 ? -10.864 -17.740 8.374 1.00 43.75 72 SER A C 1
ATOM 557 O O . SER A 1 72 ? -9.753 -17.230 8.243 1.00 43.75 72 SER A O 1
ATOM 559 N N . LYS A 1 73 ? -11.388 -18.549 7.451 1.00 58.12 73 LYS A N 1
ATOM 560 C CA . LYS A 1 73 ? -10.739 -18.864 6.167 1.00 58.12 73 LYS A CA 1
ATOM 561 C C . LYS A 1 73 ? -10.701 -17.667 5.204 1.00 58.12 73 LYS A C 1
ATOM 563 O O . LYS A 1 73 ? -10.314 -17.836 4.052 1.00 58.12 73 LYS A O 1
ATOM 568 N N . ASN A 1 74 ? -11.135 -16.492 5.649 1.00 82.75 74 ASN A N 1
ATOM 569 C CA . ASN A 1 74 ? -11.372 -15.350 4.788 1.00 82.75 74 ASN A CA 1
ATOM 570 C C . ASN A 1 74 ? -10.086 -14.537 4.650 1.00 82.75 74 ASN A C 1
ATOM 572 O O . ASN A 1 74 ? -9.443 -14.206 5.644 1.00 82.75 74 ASN A O 1
ATOM 576 N N . LEU A 1 75 ? -9.714 -14.255 3.406 1.00 94.12 75 LEU A N 1
ATOM 577 C CA . LEU A 1 75 ? -8.673 -13.287 3.086 1.00 94.12 75 LEU A CA 1
ATOM 578 C C . LEU A 1 75 ? -9.219 -11.874 3.266 1.00 94.12 75 LEU A C 1
ATOM 580 O O . LEU A 1 75 ? -10.382 -11.631 2.950 1.00 94.12 75 LEU A O 1
ATOM 584 N N . HIS A 1 76 ? -8.354 -10.964 3.702 1.00 96.81 76 HIS A N 1
ATOM 585 C CA . HIS A 1 76 ? -8.591 -9.526 3.694 1.00 96.81 76 HIS A CA 1
ATOM 586 C C . HIS A 1 76 ? -7.628 -8.891 2.691 1.00 96.81 76 HIS A C 1
ATOM 588 O O . HIS A 1 76 ? -6.419 -8.855 2.914 1.00 96.81 76 HIS A O 1
ATOM 594 N N . LEU A 1 77 ? -8.145 -8.399 1.571 1.00 98.00 77 LEU A N 1
ATOM 595 C CA . LEU A 1 77 ? -7.331 -7.801 0.514 1.00 98.00 77 LEU A CA 1
ATOM 596 C C . LEU A 1 77 ? -7.423 -6.277 0.566 1.00 98.00 77 LEU A C 1
ATOM 598 O O . LEU A 1 77 ? -8.519 -5.706 0.575 1.00 98.00 77 LEU A O 1
ATOM 602 N N . VAL A 1 78 ? -6.260 -5.629 0.602 1.00 98.56 78 VAL A N 1
ATOM 603 C CA . VAL A 1 78 ? -6.119 -4.173 0.641 1.00 98.56 78 VAL A CA 1
ATOM 604 C C . VAL A 1 78 ? -5.451 -3.704 -0.643 1.00 98.56 78 VAL A C 1
ATOM 606 O O . VAL A 1 78 ? -4.352 -4.145 -0.967 1.00 98.56 78 VAL A O 1
ATOM 609 N N . GLU A 1 79 ? -6.111 -2.802 -1.358 1.00 98.31 79 GLU A N 1
ATOM 610 C CA . GLU A 1 79 ? -5.563 -2.163 -2.556 1.00 98.31 79 GLU A CA 1
ATOM 611 C C . GLU A 1 79 ? -5.068 -0.759 -2.202 1.00 98.31 79 GLU A C 1
ATOM 613 O O . GLU A 1 79 ? -5.795 0.019 -1.573 1.00 98.31 79 GLU A O 1
ATOM 618 N N . CYS A 1 80 ? -3.843 -0.421 -2.611 1.00 97.88 80 CYS A N 1
ATOM 619 C CA . CYS A 1 80 ? -3.135 0.778 -2.156 1.00 97.88 80 CYS A CA 1
ATOM 620 C C . CYS A 1 80 ? -2.854 1.831 -3.255 1.00 97.88 80 CYS A C 1
ATOM 622 O O . CYS A 1 80 ? -1.685 2.160 -3.492 1.00 97.88 80 CYS A O 1
ATOM 624 N N . PRO A 1 81 ? -3.875 2.446 -3.899 1.00 95.81 81 PRO A N 1
ATOM 625 C CA . PRO A 1 81 ? -3.667 3.530 -4.862 1.00 95.81 81 PRO A CA 1
ATOM 626 C C . PRO A 1 81 ? -2.859 4.699 -4.295 1.00 95.81 81 PRO A C 1
ATOM 628 O O . PRO A 1 81 ? -2.024 5.267 -5.001 1.00 95.81 81 PRO A O 1
ATOM 631 N N . ARG A 1 82 ? -3.077 5.053 -3.020 1.00 96.56 82 ARG A N 1
ATOM 632 C CA . ARG A 1 82 ? -2.335 6.110 -2.320 1.00 96.56 82 ARG A CA 1
ATOM 633 C C . ARG A 1 82 ? -0.838 5.850 -2.350 1.00 96.56 82 ARG A C 1
ATOM 635 O O . ARG A 1 82 ? -0.066 6.714 -2.770 1.00 96.56 82 ARG A O 1
ATOM 642 N N . ASP A 1 83 ? -0.436 4.666 -1.902 1.00 93.12 83 ASP A N 1
ATOM 643 C CA . ASP A 1 83 ? 0.969 4.284 -1.807 1.00 93.12 83 ASP A CA 1
ATOM 644 C C . ASP A 1 83 ? 1.620 4.156 -3.191 1.00 93.12 83 ASP A C 1
ATOM 646 O O . ASP A 1 83 ? 2.750 4.604 -3.391 1.00 93.12 83 ASP A O 1
ATOM 650 N N . ALA A 1 84 ? 0.863 3.667 -4.179 1.00 87.75 84 ALA A N 1
ATOM 651 C CA . ALA A 1 84 ? 1.289 3.614 -5.572 1.00 87.75 84 ALA A CA 1
ATOM 652 C C . ALA A 1 84 ? 1.646 4.996 -6.144 1.00 87.75 84 ALA A C 1
ATOM 654 O O . ALA A 1 84 ? 2.649 5.139 -6.846 1.00 87.75 84 ALA A O 1
ATOM 655 N N . MET A 1 85 ? 0.840 6.022 -5.846 1.00 88.94 85 MET A N 1
ATOM 656 C CA . MET A 1 85 ? 1.004 7.343 -6.454 1.00 88.94 85 MET A CA 1
ATOM 657 C C . MET A 1 85 ? 1.888 8.303 -5.652 1.00 88.94 85 MET A C 1
ATOM 659 O O . MET A 1 85 ? 2.469 9.208 -6.246 1.00 88.94 85 MET A O 1
ATOM 663 N N . GLN A 1 86 ? 2.014 8.150 -4.327 1.00 89.19 86 GLN A N 1
ATOM 664 C CA . GLN A 1 86 ? 2.633 9.169 -3.456 1.00 89.19 86 GLN A CA 1
ATOM 665 C C . GLN A 1 86 ? 4.078 9.543 -3.829 1.00 89.19 86 GLN A C 1
ATOM 667 O O . GLN A 1 86 ? 4.510 10.661 -3.555 1.00 89.19 86 GLN A O 1
ATOM 672 N N . GLY A 1 87 ? 4.825 8.604 -4.424 1.00 81.62 87 GLY A N 1
ATOM 673 C CA . GLY A 1 87 ? 6.220 8.789 -4.829 1.00 81.62 87 GLY A CA 1
ATOM 674 C C . GLY A 1 87 ? 6.395 9.420 -6.213 1.00 81.62 87 GLY A C 1
ATOM 675 O O . GLY A 1 87 ? 7.527 9.683 -6.625 1.00 81.62 87 GLY A O 1
ATOM 676 N N . LEU A 1 88 ? 5.302 9.653 -6.947 1.00 80.81 88 LEU A N 1
ATOM 677 C CA . LEU A 1 88 ? 5.346 10.265 -8.269 1.00 80.81 88 LEU A CA 1
ATOM 678 C C . LEU A 1 88 ? 5.732 11.743 -8.160 1.00 80.81 88 LEU A C 1
ATOM 680 O O . LEU A 1 88 ? 5.230 12.485 -7.319 1.00 80.81 88 LEU A O 1
ATOM 684 N N . LYS A 1 89 ? 6.642 12.177 -9.039 1.00 78.19 89 LYS A N 1
ATOM 685 C CA . LYS A 1 89 ? 7.107 13.572 -9.080 1.00 78.19 89 LYS A CA 1
ATOM 686 C C . LYS A 1 89 ? 6.047 14.513 -9.646 1.00 78.19 89 LYS A C 1
ATOM 688 O O . LYS A 1 89 ? 5.880 15.621 -9.146 1.00 78.19 89 LYS A O 1
ATOM 693 N N . SER A 1 90 ? 5.379 14.077 -10.711 1.00 82.44 90 SER A N 1
ATOM 694 C CA . SER A 1 90 ? 4.324 14.842 -11.366 1.00 82.44 90 SER A CA 1
ATOM 695 C C . SER A 1 90 ? 3.010 14.612 -10.641 1.00 82.44 90 SER A C 1
ATOM 697 O O . SER A 1 90 ? 2.636 13.469 -10.382 1.00 82.44 90 SER A O 1
ATOM 699 N N . PHE A 1 91 ? 2.314 15.705 -10.334 1.00 88.12 91 PHE A N 1
ATOM 700 C CA . PHE A 1 91 ? 1.011 15.628 -9.696 1.00 88.12 91 PHE A CA 1
ATOM 701 C C . PHE A 1 91 ? 0.009 14.950 -10.631 1.00 88.12 91 PHE A C 1
ATOM 703 O O . PHE A 1 91 ? -0.197 15.412 -11.752 1.00 88.12 91 PHE A O 1
ATOM 710 N N . VAL A 1 92 ? -0.627 13.880 -10.159 1.00 90.62 92 VAL A N 1
ATOM 711 C CA . VAL A 1 92 ? -1.720 13.235 -10.905 1.00 90.62 92 VAL A CA 1
ATOM 712 C C . VAL A 1 92 ? -2.977 14.084 -10.713 1.00 90.62 92 VAL A C 1
ATOM 714 O O . VAL A 1 92 ? -3.309 14.366 -9.557 1.00 90.62 92 VAL A O 1
ATOM 717 N N . PRO A 1 93 ? -3.667 14.503 -11.788 1.00 96.81 93 PRO A N 1
ATOM 718 C CA . PRO A 1 93 ? -4.881 15.305 -11.684 1.00 96.81 93 PRO A CA 1
ATOM 719 C C . PRO A 1 93 ? -5.935 14.674 -10.766 1.00 96.81 93 PRO A C 1
ATOM 721 O O . PRO A 1 93 ? -6.138 13.458 -10.781 1.00 96.81 93 PRO A O 1
ATOM 724 N N . THR A 1 94 ? -6.646 15.500 -9.993 1.00 98.38 94 THR A N 1
ATOM 725 C CA . THR A 1 94 ? -7.657 15.030 -9.032 1.00 98.38 94 THR A CA 1
ATOM 726 C C . THR A 1 94 ? -8.727 14.166 -9.705 1.00 98.38 94 THR A C 1
ATOM 728 O O . THR A 1 94 ? -9.064 13.089 -9.216 1.00 98.38 94 THR A O 1
ATOM 731 N N . ALA A 1 95 ? -9.194 14.578 -10.889 1.00 98.25 95 ALA A N 1
ATOM 732 C CA . ALA A 1 95 ? -10.178 13.834 -11.677 1.00 98.25 95 ALA A CA 1
ATOM 733 C C . ALA A 1 95 ? -9.687 12.433 -12.094 1.00 98.25 95 ALA A C 1
ATOM 735 O O . ALA A 1 95 ? -10.472 11.484 -12.095 1.00 98.25 95 ALA A O 1
ATOM 736 N N . ASP A 1 96 ? -8.394 12.280 -12.396 1.00 97.31 96 ASP A N 1
ATOM 737 C CA . ASP A 1 96 ? -7.794 10.986 -12.735 1.00 97.31 96 ASP A CA 1
ATOM 738 C C . ASP A 1 96 ? -7.725 10.071 -11.507 1.00 97.31 96 ASP A C 1
ATOM 740 O O . ASP A 1 96 ? -8.066 8.890 -11.598 1.00 97.31 96 ASP A O 1
ATOM 744 N N . LYS A 1 97 ? -7.376 10.617 -10.332 1.00 98.19 97 LYS A N 1
ATOM 745 C CA . LYS A 1 97 ? -7.416 9.869 -9.062 1.00 98.19 97 LYS A CA 1
ATOM 746 C C . LYS A 1 97 ? -8.826 9.392 -8.743 1.00 98.19 97 LYS A C 1
ATOM 748 O O . LYS A 1 97 ? -9.006 8.216 -8.438 1.00 98.19 97 LYS A O 1
ATOM 753 N N . ILE A 1 98 ? -9.818 10.279 -8.848 1.00 98.62 98 ILE A N 1
ATOM 754 C CA . ILE A 1 98 ? -11.231 9.955 -8.614 1.00 98.62 98 ILE A CA 1
ATOM 755 C C . ILE A 1 98 ? -11.686 8.864 -9.585 1.00 98.62 98 ILE A C 1
ATOM 757 O O . ILE A 1 98 ? -12.262 7.866 -9.150 1.00 98.62 98 ILE A O 1
ATOM 761 N N . ARG A 1 99 ? -11.385 9.005 -10.886 1.00 98.31 99 ARG A N 1
ATOM 762 C CA . ARG A 1 99 ? -11.717 8.000 -11.909 1.00 98.31 99 ARG A CA 1
ATOM 763 C C . ARG A 1 99 ? -11.124 6.637 -11.559 1.00 98.31 99 ARG A C 1
ATOM 765 O O . ARG A 1 99 ? -11.836 5.635 -11.591 1.00 98.31 99 ARG A O 1
ATOM 772 N N . PHE A 1 100 ? -9.841 6.600 -11.212 1.00 97.62 100 PHE A N 1
ATOM 773 C CA . PHE A 1 100 ? -9.150 5.360 -10.885 1.00 97.62 100 PHE A CA 1
ATOM 774 C C . PHE A 1 100 ? -9.683 4.717 -9.599 1.00 97.62 100 PHE A C 1
ATOM 776 O O . PHE A 1 100 ? -10.036 3.539 -9.609 1.00 97.62 100 PHE A O 1
ATOM 783 N N . ILE A 1 101 ? -9.816 5.480 -8.511 1.00 98.44 101 ILE A N 1
ATOM 784 C CA . ILE A 1 101 ? -10.272 4.952 -7.218 1.00 98.44 101 ILE A CA 1
ATOM 785 C C . ILE A 1 101 ? -11.729 4.481 -7.304 1.00 98.44 101 ILE A C 1
ATOM 787 O O . ILE A 1 101 ? -12.032 3.397 -6.815 1.00 98.44 101 ILE A O 1
ATOM 791 N N . ASN A 1 102 ? -12.619 5.203 -7.995 1.00 98.56 102 ASN A N 1
ATOM 792 C CA . ASN A 1 102 ? -13.993 4.736 -8.221 1.00 98.56 102 ASN A CA 1
ATOM 793 C C . ASN A 1 102 ? -14.049 3.421 -9.004 1.00 98.56 102 ASN A C 1
ATOM 795 O O . ASN A 1 102 ? -14.926 2.597 -8.753 1.00 98.56 102 ASN A O 1
ATOM 799 N N . GLN A 1 103 ? -13.114 3.188 -9.929 1.00 98.38 103 GLN A N 1
ATOM 800 C CA . GLN A 1 103 ? -13.023 1.901 -10.611 1.00 98.38 103 GLN A CA 1
ATOM 801 C C . GLN A 1 103 ? -12.501 0.794 -9.679 1.00 98.38 103 GLN A C 1
ATOM 803 O O . GLN A 1 103 ? -13.028 -0.315 -9.703 1.00 98.38 103 GLN A O 1
ATOM 808 N N . ILE A 1 104 ? -11.530 1.095 -8.812 1.00 98.12 104 ILE A N 1
ATOM 809 C CA . ILE A 1 104 ? -11.032 0.166 -7.783 1.00 98.12 104 ILE A CA 1
ATOM 810 C C . ILE A 1 104 ? -12.137 -0.221 -6.786 1.00 98.12 104 ILE A C 1
ATOM 812 O O . ILE A 1 104 ? -12.254 -1.391 -6.423 1.00 98.12 104 ILE A O 1
ATOM 816 N N . LEU A 1 105 ? -12.995 0.722 -6.384 1.00 98.56 105 LEU A N 1
ATOM 817 C CA . LEU A 1 105 ? -14.103 0.469 -5.454 1.00 98.56 105 LEU A CA 1
ATOM 818 C C . LEU A 1 105 ? -15.123 -0.554 -5.980 1.00 98.56 105 LEU A C 1
ATOM 820 O O . LEU A 1 105 ? -15.778 -1.221 -5.177 1.00 98.56 105 LEU A O 1
ATOM 824 N N . LYS A 1 106 ? -15.234 -0.726 -7.302 1.00 98.12 106 LYS A N 1
ATOM 825 C CA . LYS A 1 106 ? -16.113 -1.727 -7.931 1.00 98.12 106 LYS A CA 1
ATOM 826 C C . LYS A 1 106 ? -15.542 -3.144 -7.899 1.00 98.12 106 LYS A C 1
ATOM 828 O O . LYS A 1 106 ? -16.298 -4.102 -7.985 1.00 98.12 106 LYS A O 1
ATOM 833 N N . VAL A 1 107 ? -14.226 -3.290 -7.730 1.00 97.69 107 VAL A N 1
ATOM 834 C CA . VAL A 1 107 ? -13.548 -4.598 -7.688 1.00 97.69 107 VAL A CA 1
ATOM 835 C C . VAL A 1 107 ? -13.951 -5.400 -6.448 1.00 97.69 107 VAL A C 1
ATOM 837 O O . VAL A 1 107 ? -13.978 -6.628 -6.477 1.00 97.69 107 VAL A O 1
ATOM 840 N N . GLY A 1 108 ? -14.283 -4.717 -5.349 1.00 96.50 108 GLY A N 1
ATOM 841 C CA . GLY A 1 108 ? -14.747 -5.363 -4.124 1.00 96.50 108 GLY A CA 1
ATOM 842 C C . GLY A 1 108 ? -13.633 -5.796 -3.169 1.00 96.50 108 GLY A C 1
ATOM 843 O O . GLY A 1 108 ? -13.808 -6.793 -2.467 1.00 96.50 108 GLY A O 1
ATOM 844 N N . PHE A 1 109 ? -12.520 -5.054 -3.122 1.00 98.06 109 PHE A N 1
ATOM 845 C CA . PHE A 1 109 ? -11.518 -5.173 -2.056 1.00 98.06 109 PHE A CA 1
ATOM 846 C C . PHE A 1 109 ? -12.141 -4.933 -0.678 1.00 98.06 109 PHE A C 1
ATOM 848 O O . PHE A 1 109 ? -13.110 -4.184 -0.546 1.00 98.06 109 PHE A O 1
ATOM 855 N N . ASP A 1 110 ? -11.569 -5.511 0.372 1.00 97.94 110 ASP A N 1
ATOM 856 C CA . ASP A 1 110 ? -12.038 -5.274 1.739 1.00 97.94 110 ASP A CA 1
ATOM 857 C C . ASP A 1 110 ? -11.651 -3.870 2.222 1.00 97.94 110 ASP A C 1
ATOM 859 O O . ASP A 1 110 ? -12.362 -3.229 3.003 1.00 97.94 110 ASP A O 1
ATOM 863 N N . THR A 1 111 ? -10.505 -3.361 1.764 1.00 98.62 111 THR A N 1
ATOM 864 C CA . THR A 1 111 ? -10.031 -2.012 2.085 1.00 98.62 111 THR A CA 1
ATOM 865 C C . THR A 1 111 ? -9.346 -1.363 0.891 1.00 98.62 111 THR A C 1
ATOM 867 O O . THR A 1 111 ? -8.615 -2.022 0.157 1.00 98.62 111 THR A O 1
ATOM 870 N N . VAL A 1 112 ? -9.562 -0.060 0.718 1.00 98.81 112 VAL A N 1
ATOM 871 C CA . VAL A 1 112 ? -8.861 0.756 -0.279 1.00 98.81 112 VAL A CA 1
ATOM 872 C C . VAL A 1 112 ? -8.139 1.895 0.435 1.00 98.81 112 VAL A C 1
ATOM 874 O O . VAL A 1 112 ? -8.778 2.755 1.044 1.00 98.81 112 VAL A O 1
ATOM 877 N N . ASP A 1 113 ? -6.807 1.893 0.375 1.00 98.56 113 ASP A N 1
ATOM 878 C CA . ASP A 1 113 ? -5.956 2.985 0.858 1.00 98.56 113 ASP A CA 1
ATOM 879 C C . ASP A 1 113 ? -5.911 4.097 -0.195 1.00 98.56 113 ASP A C 1
ATOM 881 O O . ASP A 1 113 ? -5.191 4.036 -1.196 1.00 98.56 113 ASP A O 1
ATOM 885 N N . CYS A 1 114 ? -6.774 5.088 0.013 1.00 97.56 114 CYS A N 1
ATOM 886 C CA . CYS A 1 114 ? -7.217 6.019 -1.021 1.00 97.56 114 CYS A CA 1
ATOM 887 C C . CYS A 1 114 ? -6.651 7.437 -0.878 1.00 97.56 114 CYS A C 1
ATOM 889 O O . CYS A 1 114 ? -6.784 8.233 -1.805 1.00 97.56 114 CYS A O 1
ATOM 891 N N . GLY A 1 115 ? -6.004 7.770 0.242 1.00 98.06 115 GLY A N 1
ATOM 892 C CA . GLY A 1 115 ? -5.490 9.121 0.453 1.00 98.06 115 GLY A CA 1
ATOM 893 C C . GLY A 1 115 ? -4.734 9.309 1.760 1.00 98.06 115 GLY A C 1
ATOM 894 O O . GLY A 1 115 ? -4.513 8.372 2.527 1.00 98.06 115 GLY A O 1
ATOM 895 N N . SER A 1 116 ? -4.300 10.539 2.024 1.00 98.25 116 SER A N 1
ATOM 896 C CA . SER A 1 116 ? -3.540 10.843 3.231 1.00 98.25 116 SER A CA 1
ATOM 897 C C . SER A 1 116 ? -3.686 12.295 3.681 1.00 98.25 116 SER A C 1
ATOM 899 O O . SER A 1 116 ? -3.549 13.220 2.888 1.00 98.25 116 SER A O 1
ATOM 901 N N . PHE A 1 117 ? -3.865 12.499 4.988 1.00 97.88 117 PHE A N 1
ATOM 902 C CA . PHE A 1 117 ? -3.876 13.817 5.634 1.00 97.88 117 PHE A CA 1
ATOM 903 C C . PHE A 1 117 ? -2.505 14.161 6.237 1.00 97.88 117 PHE A C 1
ATOM 905 O O . PHE A 1 117 ? -2.373 14.568 7.395 1.00 97.88 117 PHE A O 1
ATOM 912 N N . VAL A 1 118 ? -1.447 13.944 5.458 1.00 95.44 118 VAL A N 1
ATOM 913 C CA . VAL A 1 118 ? -0.087 14.409 5.771 1.00 95.44 118 VAL A CA 1
ATOM 914 C C . VAL A 1 118 ? 0.154 15.803 5.199 1.00 95.44 118 VAL A C 1
ATOM 916 O O . VAL A 1 118 ? -0.673 16.347 4.473 1.00 95.44 118 VAL A O 1
ATOM 919 N N . SER A 1 119 ? 1.296 16.412 5.528 1.00 94.19 119 SER A N 1
ATOM 920 C CA . SER A 1 119 ? 1.631 17.736 4.999 1.00 94.19 119 SER A CA 1
ATOM 921 C C . SER A 1 119 ? 1.673 17.720 3.462 1.00 94.19 119 SER A C 1
ATOM 923 O O . SER A 1 119 ? 2.503 16.991 2.910 1.00 94.19 119 SER A O 1
ATOM 925 N N . PRO A 1 120 ? 0.899 18.578 2.766 1.00 93.94 120 PRO A N 1
ATOM 926 C CA . PRO A 1 120 ? 0.992 18.744 1.315 1.00 93.94 120 PRO A CA 1
ATOM 927 C C . PRO A 1 120 ? 2.389 19.148 0.835 1.00 93.94 120 PRO A C 1
ATOM 929 O O . PRO A 1 120 ? 2.755 18.889 -0.302 1.00 93.94 120 PRO A O 1
ATOM 932 N N . SER A 1 121 ? 3.198 19.774 1.694 1.00 92.50 121 SER A N 1
ATOM 933 C CA . SER A 1 121 ? 4.596 20.071 1.364 1.00 92.50 121 SER A CA 1
ATOM 934 C C . SER A 1 121 ? 5.500 18.836 1.408 1.00 92.50 121 SER A C 1
ATOM 936 O O . SER A 1 121 ? 6.489 18.787 0.684 1.00 92.50 121 SER A O 1
ATOM 938 N N . ALA A 1 122 ? 5.181 17.851 2.255 1.00 90.25 122 ALA A N 1
ATOM 939 C CA . ALA A 1 122 ? 5.957 16.620 2.388 1.00 90.25 122 ALA A CA 1
ATOM 940 C C . ALA A 1 122 ? 5.529 15.575 1.353 1.00 90.25 122 ALA A C 1
ATOM 942 O O . ALA A 1 122 ? 6.379 14.889 0.794 1.00 90.25 122 ALA A O 1
ATOM 943 N N . VAL A 1 123 ? 4.223 15.482 1.080 1.00 92.75 123 VAL A N 1
ATOM 944 C CA . VAL A 1 123 ? 3.656 14.577 0.074 1.00 92.75 123 VAL A CA 1
ATOM 945 C C . VAL A 1 123 ? 2.691 15.364 -0.827 1.00 92.75 123 VAL A C 1
ATOM 947 O O . VAL A 1 123 ? 1.475 15.314 -0.626 1.00 92.75 123 VAL A O 1
ATOM 950 N N . PRO A 1 124 ? 3.206 16.103 -1.832 1.00 94.44 124 PRO A N 1
ATOM 951 C CA . PRO A 1 124 ? 2.394 16.950 -2.718 1.00 94.44 124 PRO A CA 1
ATOM 952 C C . PRO A 1 124 ? 1.274 16.207 -3.435 1.00 94.44 124 PRO A C 1
ATOM 954 O O . PRO A 1 124 ? 0.212 16.772 -3.691 1.00 94.44 124 PRO A O 1
ATOM 957 N N . GLN A 1 125 ? 1.495 14.924 -3.708 1.00 94.25 125 GLN A N 1
ATOM 958 C CA . GLN A 1 125 ? 0.524 14.058 -4.350 1.00 94.25 125 GLN A CA 1
ATOM 959 C C . GLN A 1 125 ? -0.781 13.906 -3.551 1.00 94.25 125 GLN A C 1
ATOM 961 O O . GLN A 1 125 ? -1.809 13.619 -4.151 1.00 94.25 125 GLN A O 1
ATOM 966 N N . MET A 1 126 ? -0.755 14.118 -2.231 1.00 97.44 126 MET A N 1
ATOM 967 C CA . MET A 1 126 ? -1.890 13.892 -1.322 1.00 97.44 126 MET A CA 1
ATOM 968 C C . MET A 1 126 ? -2.653 15.166 -0.939 1.00 97.44 126 MET A C 1
ATOM 970 O O . MET A 1 126 ? -3.564 15.120 -0.113 1.00 97.44 126 MET A O 1
ATOM 974 N N . ARG A 1 127 ? -2.293 16.313 -1.529 1.00 97.62 127 ARG A N 1
ATOM 975 C CA . ARG A 1 127 ? -2.863 17.630 -1.184 1.00 97.62 127 ARG A CA 1
ATOM 976 C C . ARG A 1 127 ? -4.375 17.756 -1.411 1.00 97.62 127 ARG A C 1
ATOM 978 O O . ARG A 1 127 ? -4.996 18.622 -0.814 1.00 97.62 127 ARG A O 1
ATOM 985 N N . ASP A 1 128 ? -4.931 16.921 -2.278 1.00 98.19 128 ASP A N 1
ATOM 986 C CA . ASP A 1 128 ? -6.322 16.892 -2.739 1.00 98.19 128 ASP A CA 1
ATOM 987 C C . ASP A 1 128 ? -7.134 15.745 -2.108 1.00 98.19 128 ASP A C 1
ATOM 989 O O . ASP A 1 128 ? -8.225 15.433 -2.574 1.00 98.19 128 ASP A O 1
ATOM 993 N N . THR A 1 129 ? -6.632 15.119 -1.034 1.00 98.50 129 THR A N 1
ATOM 994 C CA . THR A 1 129 ? -7.292 13.970 -0.383 1.00 98.50 129 THR A CA 1
ATOM 995 C C . THR A 1 129 ? -8.757 14.250 -0.016 1.00 98.50 129 THR A C 1
ATOM 997 O O . THR A 1 129 ? -9.603 13.390 -0.249 1.00 98.50 129 THR A O 1
ATOM 1000 N N . SER A 1 130 ? -9.088 15.434 0.517 1.00 98.00 130 SER A N 1
ATOM 1001 C CA . SER A 1 130 ? -10.482 15.780 0.852 1.00 98.00 130 SER A CA 1
ATOM 1002 C C . SER A 1 130 ? -11.394 15.787 -0.377 1.00 98.00 130 SER A C 1
ATOM 1004 O O . SER A 1 130 ? -12.452 15.167 -0.346 1.00 98.00 130 SER A O 1
ATOM 1006 N N . GLU A 1 131 ? -10.954 16.426 -1.465 1.00 98.44 131 GLU A N 1
ATOM 1007 C CA . GLU A 1 131 ? -11.705 16.517 -2.726 1.00 98.44 131 GLU A CA 1
ATOM 1008 C C . GLU A 1 131 ? -11.932 15.125 -3.329 1.00 98.44 131 GLU A C 1
ATOM 1010 O O . GLU A 1 131 ? -13.041 14.794 -3.746 1.00 98.44 131 GLU A O 1
ATOM 1015 N N . VAL A 1 132 ? -10.900 14.271 -3.300 1.00 98.56 132 VAL A N 1
ATOM 1016 C CA . VAL A 1 132 ? -11.013 12.878 -3.747 1.00 98.56 132 VAL A CA 1
ATOM 1017 C C . VAL A 1 132 ? -12.076 12.142 -2.934 1.00 98.56 132 VAL A C 1
ATOM 1019 O O . VAL A 1 132 ? -12.986 11.575 -3.531 1.00 98.56 132 VAL A O 1
ATOM 1022 N N . LEU A 1 133 ? -11.999 12.171 -1.596 1.00 98.50 133 LEU A N 1
ATOM 1023 C CA . LEU A 1 133 ? -12.927 11.453 -0.707 1.00 98.50 133 LEU A CA 1
ATOM 1024 C C . LEU A 1 133 ? -14.391 11.873 -0.900 1.00 98.50 133 LEU A C 1
ATOM 1026 O O . LEU A 1 133 ? -15.286 11.022 -0.870 1.00 98.50 133 LEU A O 1
ATOM 1030 N N . GLU A 1 134 ? -14.639 13.170 -1.087 1.00 97.81 134 GLU A N 1
ATOM 1031 C CA . GLU A 1 134 ? -15.977 13.726 -1.328 1.00 97.81 134 GLU A CA 1
ATOM 1032 C C . GLU A 1 134 ? -16.573 13.242 -2.658 1.00 97.81 134 GLU A C 1
ATOM 1034 O O . GLU A 1 134 ? -17.775 12.970 -2.733 1.00 97.81 134 GLU A O 1
ATOM 1039 N N . ALA A 1 135 ? -15.731 13.055 -3.677 1.00 98.06 135 ALA A N 1
ATOM 1040 C CA . ALA A 1 135 ? -16.133 12.639 -5.017 1.00 98.06 135 ALA A CA 1
ATOM 1041 C C . ALA A 1 135 ? -16.199 11.112 -5.233 1.00 98.06 135 ALA A C 1
ATOM 1043 O O . ALA A 1 135 ? -16.613 10.665 -6.308 1.00 98.06 135 ALA A O 1
ATOM 1044 N N . LEU A 1 136 ? -15.798 10.293 -4.251 1.00 98.19 136 LEU A N 1
ATOM 1045 C CA . LEU A 1 136 ? -15.909 8.834 -4.372 1.00 98.19 136 LEU A CA 1
ATOM 1046 C C . LEU A 1 136 ? -17.377 8.380 -4.383 1.00 98.19 136 LEU A C 1
ATOM 1048 O O . LEU A 1 136 ? -18.210 8.892 -3.635 1.00 98.19 136 LEU A O 1
ATOM 1052 N N . ASP A 1 137 ? -17.705 7.395 -5.208 1.00 97.00 137 ASP A N 1
ATOM 1053 C CA . ASP A 1 137 ? -19.025 6.773 -5.225 1.00 97.00 137 ASP A CA 1
ATOM 1054 C C . ASP A 1 137 ? -19.061 5.593 -4.248 1.00 97.00 137 ASP A C 1
ATOM 1056 O O . ASP A 1 137 ? -18.505 4.523 -4.499 1.00 97.00 137 ASP A O 1
ATOM 1060 N N . MET A 1 138 ? -19.739 5.801 -3.119 1.00 96.75 138 MET A N 1
ATOM 1061 C CA . MET A 1 138 ? -19.892 4.794 -2.068 1.00 96.75 138 MET A CA 1
ATOM 1062 C C . MET A 1 138 ? -21.175 3.960 -2.213 1.00 96.75 138 MET A C 1
ATOM 1064 O O . MET A 1 138 ? -21.431 3.099 -1.377 1.00 96.75 138 MET A O 1
ATOM 1068 N N . SER A 1 139 ? -22.004 4.206 -3.236 1.00 93.88 139 SER A N 1
ATOM 1069 C CA . SER A 1 139 ? -23.361 3.640 -3.332 1.00 93.88 139 SER A CA 1
ATOM 1070 C C . SER A 1 139 ? -23.402 2.137 -3.619 1.00 93.88 139 SER A C 1
ATOM 1072 O O . SER A 1 139 ? -24.357 1.461 -3.237 1.00 93.88 139 SER A O 1
ATOM 1074 N N . THR A 1 140 ? -22.375 1.607 -4.286 1.00 88.56 140 THR A N 1
ATOM 1075 C CA . THR A 1 140 ? -22.332 0.213 -4.764 1.00 88.56 140 THR A CA 1
ATOM 1076 C C . THR A 1 140 ? -21.173 -0.597 -4.191 1.00 88.56 140 THR A C 1
ATOM 1078 O O . THR A 1 140 ? -21.124 -1.814 -4.368 1.00 88.56 140 THR A O 1
ATOM 1081 N N . THR A 1 141 ? -20.239 0.051 -3.492 1.00 95.62 141 THR A N 1
ATOM 1082 C CA . THR A 1 141 ? -19.045 -0.611 -2.968 1.00 95.62 141 THR A CA 1
ATOM 1083 C C . THR A 1 141 ? -19.268 -1.186 -1.573 1.00 95.62 141 THR A C 1
ATOM 1085 O O . THR A 1 141 ? -19.933 -0.597 -0.724 1.00 95.62 141 THR A O 1
ATOM 1088 N N . LYS A 1 142 ? -18.648 -2.339 -1.318 1.00 94.62 142 LYS A N 1
ATOM 1089 C CA . LYS A 1 142 ? -18.484 -2.911 0.028 1.00 94.62 142 LYS A CA 1
ATOM 1090 C C . LYS A 1 142 ? -17.139 -2.541 0.666 1.00 94.62 142 LYS A C 1
ATOM 1092 O O . LYS A 1 142 ? -16.886 -2.904 1.814 1.00 94.62 142 LYS A O 1
ATOM 1097 N N . SER A 1 143 ? -16.259 -1.882 -0.089 1.00 97.94 143 SER A N 1
ATOM 1098 C CA . SER A 1 143 ? -14.909 -1.547 0.344 1.00 97.94 143 SER A CA 1
ATOM 1099 C C . SER A 1 143 ? -14.928 -0.463 1.411 1.00 97.94 143 SER A C 1
ATOM 1101 O O . SER A 1 143 ? -15.632 0.539 1.303 1.00 97.94 143 SER A O 1
ATOM 1103 N N . LYS A 1 144 ? -14.098 -0.639 2.436 1.00 98.44 144 LYS A N 1
ATOM 1104 C CA . LYS A 1 144 ? -13.874 0.376 3.467 1.00 98.44 144 LYS A CA 1
ATOM 1105 C C . LYS A 1 144 ? -12.709 1.275 3.073 1.00 98.44 144 LYS A C 1
ATOM 1107 O O . LYS A 1 144 ? -11.686 0.791 2.588 1.00 98.44 144 LYS A O 1
ATOM 1112 N N . LEU A 1 145 ? -12.838 2.573 3.319 1.00 98.75 145 LEU A N 1
ATOM 1113 C CA . LEU A 1 145 ? -11.786 3.530 2.985 1.00 98.75 145 LEU A CA 1
ATOM 1114 C C . LEU A 1 145 ? -10.752 3.635 4.105 1.00 98.75 145 LEU A C 1
ATOM 1116 O O . LEU A 1 145 ? -11.108 3.769 5.283 1.00 98.75 145 LEU A O 1
ATOM 1120 N N . LEU A 1 146 ? -9.480 3.612 3.713 1.00 98.81 146 LEU A N 1
ATOM 1121 C CA . LEU A 1 146 ? -8.331 3.901 4.560 1.00 98.81 146 LEU A CA 1
ATOM 1122 C C . LEU A 1 146 ? -7.657 5.194 4.101 1.00 98.81 146 LEU A C 1
ATOM 1124 O O . LEU A 1 146 ? -7.498 5.423 2.899 1.00 98.81 146 LEU A O 1
ATOM 1128 N N . VAL A 1 147 ? -7.245 6.017 5.067 1.00 98.75 147 VAL A N 1
ATOM 1129 C CA . VAL A 1 147 ? -6.367 7.172 4.832 1.00 98.75 147 VAL A CA 1
ATOM 1130 C C . VAL A 1 147 ? -5.197 7.178 5.804 1.00 98.75 147 VAL A C 1
ATOM 1132 O O . VAL A 1 147 ? -5.356 6.841 6.976 1.00 98.75 147 VAL A O 1
ATOM 1135 N N . VAL A 1 148 ? -4.018 7.590 5.343 1.00 98.31 148 VAL A N 1
ATOM 1136 C CA . VAL A 1 148 ? -2.810 7.655 6.182 1.00 98.31 148 VAL A CA 1
ATOM 1137 C C . VAL A 1 148 ? -2.652 9.019 6.851 1.00 98.31 148 VAL A C 1
ATOM 1139 O O . VAL A 1 148 ? -2.880 10.059 6.233 1.00 98.31 148 VAL A O 1
ATOM 1142 N N . VAL A 1 149 ? -2.195 9.033 8.101 1.00 98.00 149 VAL A N 1
ATOM 1143 C CA . VAL A 1 149 ? -1.891 10.241 8.882 1.00 98.00 149 VAL A CA 1
ATOM 1144 C C . VAL A 1 149 ? -0.493 10.143 9.498 1.00 98.00 149 VAL A C 1
ATOM 1146 O O . VAL A 1 149 ? 0.042 9.054 9.678 1.00 98.00 149 VAL A O 1
ATOM 1149 N N . ALA A 1 150 ? 0.107 11.284 9.851 1.00 94.62 150 ALA A N 1
ATOM 1150 C CA . ALA A 1 150 ? 1.421 11.329 10.515 1.00 94.62 150 ALA A CA 1
ATOM 1151 C C . ALA A 1 150 ? 1.394 11.968 11.916 1.00 94.62 150 ALA A C 1
ATOM 1153 O O . ALA A 1 150 ? 2.430 12.043 12.575 1.00 94.62 150 ALA A O 1
ATOM 1154 N N . ASN A 1 151 ? 0.250 12.501 12.349 1.00 94.56 151 ASN A N 1
ATOM 1155 C CA . ASN A 1 151 ? 0.074 13.172 13.639 1.00 94.56 151 ASN A CA 1
ATOM 1156 C C . ASN A 1 151 ? -1.420 13.317 13.981 1.00 94.56 151 ASN A C 1
ATOM 1158 O O . ASN A 1 151 ? -2.285 13.062 13.140 1.00 94.56 151 ASN A O 1
ATOM 1162 N N . GLU A 1 152 ? -1.709 13.783 15.199 1.00 96.00 152 GLU A N 1
ATOM 1163 C CA . GLU A 1 152 ? -3.073 13.997 15.705 1.00 96.00 152 GLU A CA 1
ATOM 1164 C C . GLU A 1 152 ? -3.896 14.968 14.850 1.00 96.00 152 GLU A C 1
ATOM 1166 O O . GLU A 1 152 ? -5.074 14.723 14.620 1.00 96.00 152 GLU A O 1
ATOM 1171 N N . LYS A 1 153 ? -3.291 16.029 14.296 1.00 96.56 153 LYS A N 1
ATOM 1172 C CA . LYS A 1 153 ? -4.010 16.970 13.419 1.00 96.56 153 LYS A CA 1
ATOM 1173 C C . LYS A 1 153 ? -4.544 16.270 12.166 1.00 96.56 153 LYS A C 1
ATOM 1175 O O . LYS A 1 153 ? -5.692 16.490 11.791 1.00 96.56 153 LYS A O 1
ATOM 1180 N N . GLY A 1 154 ? -3.727 15.425 11.536 1.00 97.50 154 GLY A N 1
ATOM 1181 C CA . GLY A 1 154 ? -4.163 14.604 10.404 1.00 97.50 154 GLY A CA 1
ATOM 1182 C C . GLY A 1 154 ? -5.242 13.594 10.804 1.00 97.50 154 GLY A C 1
ATOM 1183 O O . GLY A 1 154 ? -6.194 13.395 10.058 1.00 97.50 154 GLY A O 1
ATOM 1184 N N . ALA A 1 155 ? -5.142 13.007 12.003 1.00 98.31 155 ALA A N 1
ATOM 1185 C CA . ALA A 1 155 ? -6.163 12.100 12.532 1.00 98.31 155 ALA A CA 1
ATOM 1186 C C . ALA A 1 155 ? -7.512 12.800 12.754 1.00 98.31 155 ALA A C 1
ATOM 1188 O O . ALA A 1 155 ? -8.542 12.250 12.374 1.00 98.31 155 ALA A O 1
ATOM 1189 N N . VAL A 1 156 ? -7.514 14.026 13.290 1.00 98.31 156 VAL A N 1
ATOM 1190 C CA . VAL A 1 156 ? -8.735 14.832 13.450 1.00 98.31 156 VAL A CA 1
ATOM 1191 C C . VAL A 1 156 ? -9.383 15.097 12.089 1.00 98.31 156 VAL A C 1
ATOM 1193 O O . VAL A 1 156 ? -10.582 14.880 11.941 1.00 98.31 156 VAL A O 1
ATOM 1196 N N . GLN A 1 157 ? -8.599 15.484 11.077 1.00 97.62 157 GLN A N 1
ATOM 1197 C CA . GLN A 1 157 ? -9.109 15.685 9.713 1.00 97.62 157 GLN A CA 1
ATOM 1198 C C . GLN A 1 157 ? -9.691 14.399 9.113 1.00 97.62 157 GLN A C 1
ATOM 1200 O O . GLN A 1 157 ? -10.771 14.424 8.530 1.00 97.62 157 GLN A O 1
ATOM 1205 N N . ALA A 1 158 ? -9.014 13.264 9.298 1.00 98.12 158 ALA A N 1
ATOM 1206 C CA . ALA A 1 158 ? -9.512 11.970 8.843 1.00 98.12 158 ALA A CA 1
ATOM 1207 C C . ALA A 1 158 ? -10.839 11.588 9.518 1.00 98.12 158 ALA A C 1
ATOM 1209 O O . ALA A 1 158 ? -11.753 11.105 8.852 1.00 98.12 158 ALA A O 1
ATOM 1210 N N . CYS A 1 159 ? -10.963 11.828 10.827 1.00 97.44 159 CYS A N 1
ATOM 1211 C CA . CYS A 1 159 ? -12.155 11.471 11.598 1.00 97.44 159 CYS A CA 1
ATOM 1212 C C . CYS A 1 159 ? -13.366 12.359 11.289 1.00 97.44 159 CYS A C 1
ATOM 1214 O O . CYS A 1 159 ? -14.493 11.897 11.438 1.00 97.44 159 CYS A O 1
ATOM 1216 N N . GLN A 1 160 ? -13.151 13.588 10.805 1.00 96.38 160 GLN A N 1
ATOM 1217 C CA . GLN A 1 160 ? -14.222 14.476 10.334 1.00 96.38 160 GLN A CA 1
ATOM 1218 C C . GLN A 1 160 ? -14.918 13.963 9.066 1.00 96.38 160 GLN A C 1
ATOM 1220 O O . GLN A 1 160 ? -16.035 14.380 8.775 1.00 96.38 160 GLN A O 1
ATOM 1225 N N . ASN A 1 161 ? -14.286 13.064 8.306 1.00 96.06 161 ASN A N 1
ATOM 1226 C CA . ASN A 1 161 ? -14.889 12.488 7.112 1.00 96.06 161 ASN A CA 1
ATOM 1227 C C . ASN A 1 161 ? -15.641 11.190 7.456 1.00 96.06 161 ASN A C 1
ATOM 1229 O O . ASN A 1 161 ? -15.051 10.188 7.870 1.00 96.06 161 ASN A O 1
ATOM 1233 N N . GLU A 1 162 ? -16.958 11.180 7.259 1.00 95.12 162 GLU A N 1
ATOM 1234 C CA . GLU A 1 162 ? -17.813 10.028 7.578 1.00 95.12 162 GLU A CA 1
ATOM 1235 C C . GLU A 1 162 ? -17.472 8.775 6.757 1.00 95.12 162 GLU A C 1
ATOM 1237 O O . GLU A 1 162 ? -17.611 7.662 7.260 1.00 95.12 162 GLU A O 1
ATOM 1242 N N . ARG A 1 163 ? -16.947 8.940 5.535 1.00 96.25 163 ARG A N 1
ATOM 1243 C CA . ARG A 1 163 ? -16.636 7.837 4.608 1.00 96.25 163 ARG A CA 1
ATOM 1244 C C . ARG A 1 163 ? -15.362 7.085 4.988 1.00 96.25 163 ARG A C 1
ATOM 1246 O O . ARG A 1 163 ? -15.198 5.917 4.634 1.00 96.25 163 ARG A O 1
ATOM 1253 N N . VAL A 1 164 ? -14.452 7.738 5.711 1.00 98.38 164 VAL A N 1
ATOM 1254 C CA . VAL A 1 164 ? -13.224 7.111 6.212 1.00 98.38 164 VAL A CA 1
ATOM 1255 C C . VAL A 1 164 ? -13.590 6.100 7.291 1.00 98.38 164 VAL A C 1
ATOM 1257 O O . VAL A 1 164 ? -14.290 6.431 8.243 1.00 98.38 164 VAL A O 1
ATOM 1260 N N . THR A 1 165 ? -13.106 4.866 7.170 1.00 98.62 165 THR A N 1
ATOM 1261 C CA . THR A 1 165 ? -13.289 3.827 8.198 1.00 98.62 165 THR A CA 1
ATOM 1262 C C . THR A 1 165 ? -11.993 3.556 8.953 1.00 98.62 165 THR A C 1
ATOM 1264 O O . THR A 1 165 ? -11.999 3.384 10.174 1.00 98.62 165 THR A O 1
ATOM 1267 N N . TYR A 1 166 ? -10.879 3.531 8.219 1.00 98.81 166 TYR A N 1
ATOM 1268 C CA . TYR A 1 166 ? -9.564 3.199 8.741 1.00 98.81 166 TYR A CA 1
ATOM 1269 C C . TYR A 1 166 ? -8.621 4.398 8.684 1.00 98.81 166 TYR A C 1
ATOM 1271 O O . TYR A 1 166 ? -8.528 5.090 7.669 1.00 98.81 166 TYR A O 1
ATOM 1279 N N . VAL A 1 167 ? -7.882 4.608 9.769 1.00 98.81 167 VAL A N 1
ATOM 1280 C CA . VAL A 1 167 ? -6.817 5.610 9.852 1.00 98.81 167 VAL A CA 1
ATOM 1281 C C . VAL A 1 167 ? -5.493 4.867 9.958 1.00 98.81 167 VAL A C 1
ATOM 1283 O O . VAL A 1 167 ? -5.264 4.156 10.929 1.00 98.81 167 VAL A O 1
ATOM 1286 N N . GLY A 1 168 ? -4.641 4.982 8.943 1.00 98.50 168 GLY A N 1
ATOM 1287 C CA . GLY A 1 168 ? -3.326 4.350 8.895 1.00 98.50 168 GLY A CA 1
ATOM 1288 C C . GLY A 1 168 ? -2.248 5.225 9.529 1.00 98.50 168 GLY A C 1
ATOM 1289 O O . GLY A 1 168 ? -2.162 6.413 9.220 1.00 98.50 168 GLY A O 1
ATOM 1290 N N . TYR A 1 169 ? -1.389 4.651 10.369 1.00 98.25 169 TYR A N 1
ATOM 1291 C CA . TYR A 1 169 ? -0.235 5.347 10.939 1.00 98.25 169 TYR A CA 1
ATOM 1292 C C . TYR A 1 169 ? 1.060 4.539 10.748 1.00 98.25 169 TYR A C 1
ATOM 1294 O O . TYR A 1 169 ? 1.136 3.398 11.215 1.00 98.25 169 TYR A O 1
ATOM 1302 N N . PRO A 1 170 ? 2.085 5.099 10.078 1.00 96.56 170 PRO A N 1
ATOM 1303 C CA . PRO A 1 170 ? 3.374 4.443 9.914 1.00 96.56 170 PRO A CA 1
ATOM 1304 C C . PRO A 1 170 ? 4.250 4.606 11.164 1.00 96.56 170 PRO A C 1
ATOM 1306 O O . PRO A 1 170 ? 4.543 5.719 11.603 1.00 96.56 170 PRO A O 1
ATOM 1309 N N . LEU A 1 171 ? 4.734 3.483 11.686 1.00 97.38 171 LEU A N 1
ATOM 1310 C CA . LEU A 1 171 ? 5.689 3.382 12.788 1.00 97.38 171 LEU A CA 1
ATOM 1311 C C . LEU A 1 171 ? 6.842 2.472 12.351 1.00 97.38 171 LEU A C 1
ATOM 1313 O O . LEU A 1 171 ? 6.610 1.430 11.764 1.00 97.38 171 LEU A O 1
ATOM 1317 N N . SER A 1 172 ? 8.093 2.828 12.596 1.00 96.31 172 SER A N 1
ATOM 1318 C CA . SER A 1 172 ? 9.253 2.042 12.162 1.00 96.31 172 SER A CA 1
ATOM 1319 C C . SER A 1 172 ? 9.833 1.204 13.296 1.00 96.31 172 SER A C 1
ATOM 1321 O O . SER A 1 172 ? 9.898 1.656 14.434 1.00 96.31 172 SER A O 1
ATOM 1323 N N . ALA A 1 173 ? 10.343 0.017 12.963 1.00 96.62 173 ALA A N 1
ATOM 1324 C CA . ALA A 1 173 ? 11.195 -0.787 13.841 1.00 96.62 173 ALA A CA 1
ATOM 1325 C C . ALA A 1 173 ? 12.689 -0.384 13.799 1.00 96.62 173 ALA A C 1
ATOM 1327 O O . ALA A 1 173 ? 13.509 -0.971 14.499 1.00 96.62 173 ALA A O 1
ATOM 1328 N N . SER A 1 174 ? 13.047 0.602 12.973 1.00 96.31 174 SER A N 1
ATOM 1329 C CA . SER A 1 174 ? 14.395 1.170 12.815 1.00 96.31 174 SER A CA 1
ATOM 1330 C C . SER A 1 174 ? 14.380 2.652 13.193 1.00 96.31 174 SER A C 1
ATOM 1332 O O . SER A 1 174 ? 13.624 3.421 12.589 1.00 96.31 174 SER A O 1
ATOM 1334 N N . GLU A 1 175 ? 15.221 3.050 14.154 1.00 95.50 175 GLU A N 1
ATOM 1335 C CA . GLU A 1 175 ? 15.366 4.449 14.594 1.00 95.50 175 GLU A CA 1
ATOM 1336 C C . GLU A 1 175 ? 15.861 5.341 13.455 1.00 95.50 175 GLU A C 1
ATOM 1338 O O . GLU A 1 175 ? 15.313 6.418 13.212 1.00 95.50 175 GLU A O 1
ATOM 1343 N N . THR A 1 176 ? 16.839 4.864 12.678 1.00 95.44 176 THR A N 1
ATOM 1344 C CA . THR A 1 176 ? 17.364 5.614 11.535 1.00 95.44 176 THR A CA 1
ATOM 1345 C C . THR A 1 176 ? 16.259 5.897 10.517 1.00 95.44 176 THR A C 1
ATOM 1347 O O . THR A 1 176 ? 16.141 7.024 10.024 1.00 95.44 176 THR A O 1
ATOM 1350 N N . PHE A 1 177 ? 15.417 4.905 10.205 1.00 93.81 177 PHE A N 1
ATOM 1351 C CA . PHE A 1 177 ? 14.295 5.109 9.292 1.00 93.81 177 PHE A CA 1
ATOM 1352 C C . PHE A 1 177 ? 13.200 5.989 9.905 1.00 93.81 177 PHE A C 1
ATOM 1354 O O . PHE A 1 177 ? 12.693 6.870 9.212 1.00 93.81 177 PHE A O 1
ATOM 1361 N N . GLN A 1 178 ? 12.872 5.818 11.191 1.00 95.19 178 GLN A N 1
ATOM 1362 C CA . GLN A 1 178 ? 11.866 6.636 11.881 1.00 95.19 178 GLN A CA 1
ATOM 1363 C C . GLN A 1 178 ? 12.236 8.123 11.830 1.00 95.19 178 GLN A C 1
ATOM 1365 O O . GLN A 1 178 ? 11.415 8.957 11.425 1.00 95.19 178 GLN A O 1
ATOM 1370 N N . GLN A 1 179 ? 13.497 8.434 12.147 1.00 93.38 179 GLN A N 1
ATOM 1371 C CA . GLN A 1 179 ? 14.031 9.790 12.138 1.00 93.38 179 GLN A CA 1
ATOM 1372 C C . GLN A 1 179 ? 14.063 10.373 10.723 1.00 93.38 179 GLN A C 1
ATOM 1374 O O . GLN A 1 179 ? 13.695 11.529 10.522 1.00 93.38 179 GLN A O 1
ATOM 1379 N N . ARG A 1 180 ? 14.450 9.592 9.708 1.00 90.44 180 ARG A N 1
ATOM 1380 C CA . ARG A 1 180 ? 14.453 10.061 8.310 1.00 90.44 180 ARG A CA 1
ATOM 1381 C C . ARG A 1 180 ? 13.046 10.296 7.767 1.00 90.44 180 ARG A C 1
ATOM 1383 O O . ARG A 1 180 ? 12.834 11.277 7.062 1.00 90.44 180 ARG A O 1
ATOM 1390 N N . ASN A 1 181 ? 12.104 9.416 8.101 1.00 87.25 181 ASN A N 1
ATOM 1391 C CA . ASN A 1 181 ? 10.743 9.456 7.577 1.00 87.25 181 ASN A CA 1
ATOM 1392 C C . ASN A 1 181 ? 9.882 10.523 8.268 1.00 87.25 181 ASN A C 1
ATOM 1394 O O . ASN A 1 181 ? 9.115 11.226 7.619 1.00 87.25 181 ASN A O 1
ATOM 1398 N N . THR A 1 182 ? 10.013 10.666 9.591 1.00 87.69 182 THR A N 1
ATOM 1399 C CA . THR A 1 182 ? 9.096 11.495 10.398 1.00 87.69 182 THR A CA 1
ATOM 1400 C C . THR A 1 182 ? 9.776 12.582 11.231 1.00 87.69 182 THR A C 1
ATOM 1402 O O . THR A 1 182 ? 9.071 13.368 11.873 1.00 87.69 182 THR A O 1
ATOM 1405 N N . LYS A 1 183 ? 11.118 12.661 11.208 1.00 89.94 183 LYS A N 1
ATOM 1406 C CA . LYS A 1 183 ? 11.949 13.570 12.026 1.00 89.94 183 LYS A CA 1
ATOM 1407 C C . LYS A 1 183 ? 11.748 13.401 13.535 1.00 89.94 183 LYS A C 1
ATOM 1409 O O . LYS A 1 183 ? 11.867 14.369 14.282 1.00 89.94 183 LYS A O 1
ATOM 1414 N N . ARG A 1 184 ? 11.407 12.187 13.963 1.00 92.00 184 ARG A N 1
ATOM 1415 C CA . ARG A 1 184 ? 11.162 11.805 15.357 1.00 92.00 184 ARG A CA 1
ATOM 1416 C C . ARG A 1 184 ? 11.806 10.452 15.632 1.00 92.00 184 ARG A C 1
ATOM 1418 O O . ARG A 1 184 ? 11.944 9.664 14.700 1.00 92.00 184 ARG A O 1
ATOM 1425 N N . ASP A 1 185 ? 12.131 10.191 16.890 1.00 96.12 185 ASP A N 1
ATOM 1426 C CA . ASP A 1 185 ? 12.498 8.855 17.364 1.00 96.12 185 ASP A CA 1
ATOM 1427 C C . ASP A 1 185 ? 11.255 7.958 17.536 1.00 96.12 185 ASP A C 1
ATOM 1429 O O . ASP A 1 185 ? 10.104 8.417 17.458 1.00 96.12 185 ASP A O 1
ATOM 1433 N N . ILE A 1 186 ? 11.476 6.655 17.738 1.00 95.94 186 ILE A N 1
ATOM 1434 C CA . ILE A 1 186 ? 10.389 5.676 17.903 1.00 95.94 186 ILE A CA 1
ATOM 1435 C C . ILE A 1 186 ? 9.566 5.973 19.160 1.00 95.94 186 ILE A C 1
ATOM 1437 O O . ILE A 1 186 ? 8.340 5.882 19.117 1.00 95.94 186 ILE A O 1
ATOM 1441 N N . ALA A 1 187 ? 10.203 6.366 20.266 1.00 95.75 187 ALA A N 1
ATOM 1442 C CA . ALA A 1 187 ? 9.509 6.648 21.524 1.00 95.75 187 ALA A CA 1
ATOM 1443 C C . ALA A 1 187 ? 8.477 7.780 21.368 1.00 95.75 187 ALA A C 1
ATOM 1445 O O . ALA A 1 187 ? 7.314 7.635 21.750 1.00 95.75 187 ALA A O 1
ATOM 1446 N N . THR A 1 188 ? 8.871 8.873 20.720 1.00 95.50 188 THR A N 1
ATOM 1447 C CA . THR A 1 188 ? 7.999 10.004 20.391 1.00 95.50 188 THR A CA 1
ATOM 1448 C C . THR A 1 188 ? 6.914 9.589 19.398 1.00 95.50 188 THR A C 1
ATOM 1450 O O . THR A 1 188 ? 5.767 10.022 19.505 1.00 95.50 188 THR A O 1
ATOM 1453 N N . ALA A 1 189 ? 7.242 8.734 18.425 1.00 96.19 189 ALA A N 1
ATOM 1454 C CA . ALA A 1 189 ? 6.263 8.227 17.469 1.00 96.19 189 ALA A CA 1
ATOM 1455 C C . ALA A 1 189 ? 5.188 7.346 18.129 1.00 96.19 189 ALA A C 1
ATOM 1457 O O . ALA A 1 189 ? 4.027 7.416 17.721 1.00 96.19 189 ALA A O 1
ATOM 1458 N N . VAL A 1 190 ? 5.552 6.565 19.150 1.00 96.31 190 VAL A N 1
ATOM 1459 C CA . VAL A 1 190 ? 4.611 5.787 19.970 1.00 96.31 190 VAL A CA 1
ATOM 1460 C C . VAL A 1 190 ? 3.743 6.704 20.831 1.00 96.31 190 VAL A C 1
ATOM 1462 O O . VAL A 1 190 ? 2.550 6.447 20.968 1.00 96.31 190 VAL A O 1
ATOM 1465 N N . GLU A 1 191 ? 4.285 7.798 21.369 1.00 95.31 191 GLU A N 1
ATOM 1466 C CA . GLU A 1 191 ? 3.472 8.761 22.123 1.00 95.31 191 GLU A CA 1
ATOM 1467 C C . GLU A 1 191 ? 2.426 9.447 21.231 1.00 95.31 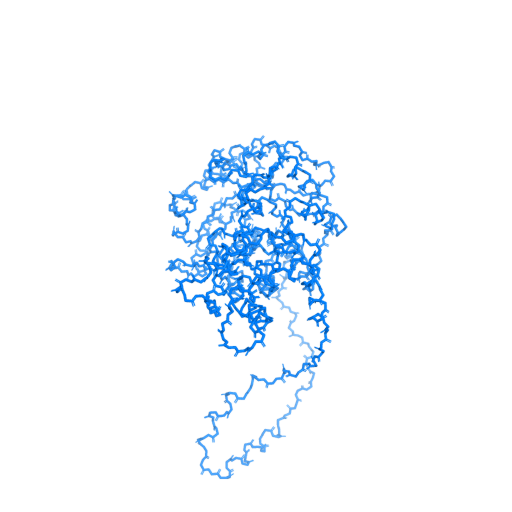191 GLU A C 1
ATOM 1469 O O . GLU A 1 191 ? 1.243 9.460 21.569 1.00 95.31 191 GLU A O 1
ATOM 1474 N N . ASN A 1 192 ? 2.815 9.903 20.034 1.00 95.00 192 ASN A N 1
ATOM 1475 C CA . ASN A 1 192 ? 1.870 10.458 19.053 1.00 95.00 192 ASN A CA 1
ATOM 1476 C C . ASN A 1 192 ? 0.760 9.461 18.687 1.00 95.00 192 ASN A C 1
ATOM 1478 O O . ASN A 1 192 ? -0.391 9.846 18.480 1.00 95.00 192 ASN A O 1
ATOM 1482 N N . LEU A 1 193 ? 1.099 8.171 18.605 1.00 97.00 193 LEU A N 1
ATOM 1483 C CA . LEU A 1 193 ? 0.145 7.112 18.298 1.00 97.00 193 LEU A CA 1
ATOM 1484 C C . LEU A 1 193 ? -0.954 7.017 19.360 1.00 97.00 193 LEU A C 1
ATOM 1486 O O . LEU A 1 193 ? -2.108 6.813 18.993 1.00 97.00 193 LEU A O 1
ATOM 1490 N N . LYS A 1 194 ? -0.646 7.226 20.648 1.00 97.75 194 LYS A N 1
ATOM 1491 C CA . LYS A 1 194 ? -1.661 7.243 21.718 1.00 97.75 194 LYS A CA 1
ATOM 1492 C C . LYS A 1 194 ? -2.692 8.348 21.501 1.00 97.75 194 LYS A C 1
ATOM 1494 O O . LYS A 1 194 ? -3.890 8.104 21.628 1.00 97.75 194 LYS A O 1
ATOM 1499 N N . GLY A 1 195 ? -2.233 9.544 21.133 1.00 97.75 195 GLY A N 1
ATOM 1500 C CA . GLY A 1 195 ? -3.112 10.661 20.795 1.00 97.75 195 GLY A CA 1
ATOM 1501 C C . GLY A 1 195 ? -3.989 10.354 19.581 1.00 97.75 195 GLY A C 1
ATOM 1502 O O . GLY A 1 195 ? -5.207 10.513 19.640 1.00 97.75 195 GLY A O 1
ATOM 1503 N N . ILE A 1 196 ? -3.393 9.808 18.515 1.00 98.44 196 ILE A N 1
ATOM 1504 C CA . ILE A 1 196 ? -4.120 9.380 17.309 1.00 98.44 196 ILE A CA 1
ATOM 1505 C C . ILE A 1 196 ? -5.157 8.301 17.641 1.00 98.44 196 ILE A C 1
ATOM 1507 O O . ILE A 1 196 ? -6.282 8.376 17.154 1.00 98.44 196 ILE A O 1
ATOM 1511 N N . LYS A 1 197 ? -4.806 7.318 18.479 1.00 98.38 197 LYS A N 1
ATOM 1512 C CA . LYS A 1 197 ? -5.709 6.245 18.913 1.00 98.38 197 LYS A CA 1
ATOM 1513 C C . LYS A 1 197 ? -6.936 6.807 19.621 1.00 98.38 197 LYS A C 1
ATOM 1515 O O . LYS A 1 197 ? -8.043 6.441 19.248 1.00 98.38 197 LYS A O 1
ATOM 1520 N N . ARG A 1 198 ? -6.746 7.735 20.564 1.00 98.38 198 ARG A N 1
ATOM 1521 C CA . ARG A 1 198 ? -7.848 8.430 21.245 1.00 98.38 198 ARG A CA 1
ATOM 1522 C C . ARG A 1 198 ? -8.755 9.161 20.253 1.00 98.38 198 ARG A C 1
ATOM 1524 O O . ARG A 1 198 ? -9.961 8.965 20.297 1.00 98.38 198 ARG A O 1
ATOM 1531 N N . VAL A 1 199 ? -8.179 9.932 19.326 1.00 98.44 199 VAL A N 1
ATOM 1532 C CA . VAL A 1 199 ? -8.952 10.643 18.288 1.00 98.44 199 VAL A CA 1
ATOM 1533 C C . VAL A 1 199 ? -9.748 9.668 17.414 1.00 98.44 199 VAL A C 1
ATOM 1535 O O . VAL A 1 199 ? -10.906 9.928 17.102 1.00 98.44 199 VAL A O 1
ATOM 1538 N N . CYS A 1 200 ? -9.152 8.532 17.038 1.00 98.56 200 CYS A N 1
ATOM 1539 C CA . CYS A 1 200 ? -9.846 7.501 16.267 1.00 98.56 200 CYS A CA 1
ATOM 1540 C C . CYS A 1 200 ? -11.003 6.885 17.061 1.00 98.56 200 CYS A C 1
ATOM 1542 O O . CYS A 1 200 ? -12.093 6.756 16.514 1.00 98.56 200 CYS A O 1
ATOM 1544 N N . ASP A 1 201 ? -10.792 6.549 18.336 1.00 98.00 201 ASP A N 1
ATOM 1545 C CA . ASP A 1 201 ? -11.827 5.961 19.193 1.00 98.00 201 ASP A CA 1
ATOM 1546 C C . ASP A 1 201 ? -13.013 6.915 19.386 1.00 98.00 201 ASP A C 1
ATOM 1548 O O . ASP A 1 201 ? -14.162 6.514 19.211 1.00 98.00 201 ASP A O 1
ATOM 1552 N N . GLU A 1 202 ? -12.736 8.188 19.681 1.00 97.94 202 GLU A N 1
ATOM 1553 C CA . GLU A 1 202 ? -13.749 9.243 19.814 1.00 97.94 202 GLU A CA 1
ATOM 1554 C C . GLU A 1 202 ? -14.500 9.486 18.495 1.00 97.94 202 GLU A C 1
ATOM 1556 O O . GLU A 1 202 ? -15.706 9.726 18.497 1.00 97.94 202 GLU A O 1
ATOM 1561 N N . GLY A 1 203 ? -13.802 9.379 17.360 1.00 97.50 203 GLY A N 1
ATOM 1562 C CA . GLY A 1 203 ? -14.371 9.507 16.018 1.00 97.50 203 GLY A CA 1
ATOM 1563 C C . GLY A 1 203 ? -15.020 8.234 15.464 1.00 97.50 203 GLY A C 1
ATOM 1564 O O . GLY A 1 203 ? -15.441 8.231 14.305 1.00 97.50 203 GLY A O 1
ATOM 1565 N N . GLY A 1 204 ? -15.060 7.138 16.232 1.00 97.50 204 GLY A N 1
ATOM 1566 C CA . GLY A 1 204 ? -15.591 5.848 15.779 1.00 97.50 204 GLY A CA 1
ATOM 1567 C C . GLY A 1 204 ? -14.822 5.230 14.600 1.00 97.50 204 GLY A C 1
ATOM 1568 O O . GLY A 1 204 ? -15.393 4.472 13.815 1.00 97.50 204 GLY A O 1
ATOM 1569 N N . LYS A 1 205 ? -13.540 5.571 14.435 1.00 98.38 205 LYS A N 1
ATOM 1570 C CA . LYS A 1 205 ? -12.652 5.070 13.376 1.00 98.38 205 LYS A CA 1
ATOM 1571 C C . LYS A 1 205 ? -11.716 3.996 13.923 1.00 98.38 205 LYS A C 1
ATOM 1573 O O . LYS A 1 205 ? -11.364 3.987 15.098 1.00 98.38 205 LYS A O 1
ATOM 1578 N N . THR A 1 206 ? -11.260 3.089 13.062 1.00 98.62 206 THR A N 1
ATOM 1579 C CA . THR A 1 206 ? -10.305 2.041 13.461 1.00 98.62 206 THR A CA 1
ATOM 1580 C C . THR A 1 206 ? -8.879 2.426 13.071 1.00 98.62 206 THR A C 1
ATOM 1582 O O . THR A 1 206 ? -8.585 2.628 11.892 1.00 98.62 206 THR A O 1
ATOM 1585 N N . LEU A 1 207 ? -7.978 2.489 14.054 1.00 98.75 207 LEU A N 1
ATOM 1586 C CA . LEU A 1 207 ? -6.548 2.703 13.815 1.00 98.75 207 LEU A CA 1
ATOM 1587 C C . LEU A 1 207 ? -5.895 1.437 13.233 1.00 98.75 207 LEU A C 1
ATOM 1589 O O . LEU A 1 207 ? -6.026 0.347 13.795 1.00 98.75 207 LEU A O 1
ATOM 1593 N N . VAL A 1 208 ? -5.150 1.613 12.143 1.00 98.81 208 VAL A N 1
ATOM 1594 C CA . VAL A 1 208 ? -4.288 0.607 11.511 1.00 98.81 208 VAL A CA 1
ATOM 1595 C C . VAL A 1 208 ? -2.838 1.051 11.671 1.00 98.81 208 VAL A C 1
ATOM 1597 O O . VAL A 1 208 ? -2.470 2.143 11.236 1.00 98.81 208 VAL A O 1
ATOM 1600 N N . VAL A 1 209 ? -1.996 0.219 12.281 1.00 98.69 209 VAL A N 1
ATOM 1601 C CA . VAL A 1 209 ? -0.573 0.543 12.467 1.00 98.69 209 VAL A CA 1
ATOM 1602 C C . VAL A 1 209 ? 0.266 -0.198 11.437 1.00 98.69 209 VAL A C 1
ATOM 1604 O O . VAL A 1 209 ? 0.220 -1.422 11.359 1.00 98.69 209 VAL A O 1
ATOM 1607 N N . TYR A 1 210 ? 1.060 0.540 10.667 1.00 98.44 210 TYR A N 1
ATOM 1608 C CA . TYR A 1 210 ? 2.003 -0.018 9.702 1.00 98.44 210 TYR A CA 1
ATOM 1609 C C . TYR A 1 210 ? 3.399 -0.047 10.318 1.00 98.44 210 TYR A C 1
ATOM 1611 O O . TYR A 1 210 ? 4.017 1.008 10.462 1.00 98.44 210 TYR A O 1
ATOM 1619 N N . ILE A 1 211 ? 3.906 -1.232 10.670 1.00 98.19 211 ILE A N 1
ATOM 1620 C CA . ILE A 1 211 ? 5.262 -1.385 11.210 1.00 98.19 211 ILE A CA 1
ATOM 1621 C C . ILE A 1 211 ? 6.262 -1.501 10.053 1.00 98.19 211 ILE A C 1
ATOM 1623 O O . ILE A 1 211 ? 6.463 -2.576 9.488 1.00 98.19 211 ILE A O 1
ATOM 1627 N N . SER A 1 212 ? 6.888 -0.380 9.698 1.00 96.25 212 SER A N 1
ATOM 1628 C CA . SER A 1 212 ? 7.961 -0.291 8.701 1.00 96.25 212 SER A CA 1
ATOM 1629 C C . SER A 1 212 ? 9.250 -0.949 9.184 1.00 96.25 212 SER A C 1
ATOM 1631 O O . SER A 1 212 ? 9.514 -1.015 10.385 1.00 96.25 212 SER A O 1
ATOM 1633 N N . MET A 1 213 ? 10.079 -1.402 8.237 1.00 95.19 213 MET A N 1
ATOM 1634 C CA . MET A 1 213 ? 11.293 -2.187 8.525 1.00 95.19 213 MET A CA 1
ATOM 1635 C C . MET A 1 213 ? 10.998 -3.447 9.358 1.00 95.19 213 MET A C 1
ATOM 1637 O O . MET A 1 213 ? 11.821 -3.894 10.157 1.00 95.19 213 MET A O 1
ATOM 1641 N N . GLY A 1 214 ? 9.806 -4.027 9.169 1.00 96.50 214 GLY A N 1
ATOM 1642 C CA . GLY A 1 214 ? 9.317 -5.164 9.948 1.00 96.50 214 GLY A CA 1
ATOM 1643 C C . GLY A 1 214 ? 10.078 -6.464 9.688 1.00 96.50 214 GLY A C 1
ATOM 1644 O O . GLY A 1 214 ? 10.033 -7.359 10.522 1.00 96.50 214 GLY A O 1
ATOM 1645 N N . PHE A 1 215 ? 10.807 -6.554 8.571 1.00 96.00 215 PHE A N 1
ATOM 1646 C CA . PHE A 1 215 ? 11.543 -7.757 8.160 1.00 96.00 215 PHE A CA 1
ATOM 1647 C C . PHE A 1 215 ? 13.053 -7.535 7.996 1.00 96.00 215 PHE A C 1
ATOM 1649 O O . PHE A 1 215 ? 13.754 -8.393 7.464 1.00 96.00 215 PHE A O 1
ATOM 1656 N N . GLY A 1 216 ? 13.559 -6.387 8.449 1.00 93.19 216 GLY A N 1
ATOM 1657 C CA . GLY A 1 216 ? 14.952 -5.977 8.293 1.00 93.19 216 GLY A CA 1
ATOM 1658 C C . GLY A 1 216 ? 15.073 -4.508 7.896 1.00 93.19 216 GLY A C 1
ATOM 1659 O O . GLY A 1 216 ? 14.084 -3.854 7.566 1.00 93.19 216 GLY A O 1
ATOM 1660 N N . ASN A 1 217 ? 16.297 -3.976 7.934 1.00 91.19 217 ASN A N 1
ATOM 1661 C CA . ASN A 1 217 ? 16.582 -2.601 7.529 1.00 91.19 217 ASN A CA 1
ATOM 1662 C C . ASN A 1 217 ? 17.942 -2.490 6.805 1.00 91.19 217 ASN A C 1
ATOM 1664 O O . ASN A 1 217 ? 18.869 -3.232 7.128 1.00 91.19 217 ASN A O 1
ATOM 1668 N N . PRO A 1 218 ? 18.096 -1.548 5.854 1.00 88.44 218 PRO A N 1
ATOM 1669 C CA . PRO A 1 218 ? 19.342 -1.344 5.112 1.00 88.44 218 PRO A CA 1
ATOM 1670 C C . PRO A 1 218 ? 20.315 -0.365 5.798 1.00 88.44 218 PRO A C 1
ATOM 1672 O O . PRO A 1 218 ? 21.293 0.052 5.175 1.00 88.44 218 PRO A O 1
ATOM 1675 N N . TYR A 1 219 ? 20.029 0.070 7.030 1.00 87.94 219 TYR A N 1
ATOM 1676 C CA . TYR A 1 219 ? 20.759 1.145 7.716 1.00 87.94 219 TYR A CA 1
ATOM 1677 C C . TYR A 1 219 ? 21.800 0.637 8.717 1.00 87.94 219 TYR A C 1
ATOM 1679 O O . TYR A 1 219 ? 22.584 1.433 9.223 1.00 87.94 219 TYR A O 1
ATOM 1687 N N . GLY A 1 220 ? 21.832 -0.675 8.969 1.00 88.81 220 GLY A N 1
ATOM 1688 C CA . GLY A 1 220 ? 22.693 -1.278 9.987 1.00 88.81 220 GLY A CA 1
ATOM 1689 C C . GLY A 1 220 ? 22.135 -1.150 11.405 1.00 88.81 220 GLY A C 1
ATOM 1690 O O . GLY A 1 220 ? 22.834 -1.493 12.357 1.00 88.81 220 GLY A O 1
ATOM 1691 N N . ASP A 1 221 ? 20.888 -0.690 11.558 1.00 92.88 221 ASP A N 1
ATOM 1692 C CA . ASP A 1 221 ? 20.226 -0.673 12.860 1.00 92.88 221 ASP A CA 1
ATOM 1693 C C . ASP A 1 221 ? 20.016 -2.121 13.341 1.00 92.88 221 ASP A C 1
ATOM 1695 O O . ASP A 1 221 ? 19.725 -3.004 12.520 1.00 92.88 221 ASP A O 1
ATOM 1699 N N . PRO A 1 222 ? 20.102 -2.393 14.656 1.00 92.25 222 PRO A N 1
ATOM 1700 C CA . PRO A 1 222 ? 19.803 -3.711 15.197 1.00 92.25 222 PRO A CA 1
ATOM 1701 C C . PRO A 1 222 ? 18.413 -4.193 14.771 1.00 92.25 222 PRO A C 1
ATOM 1703 O O . PRO A 1 222 ? 17.418 -3.493 14.946 1.00 92.25 222 PRO A O 1
ATOM 1706 N N . TYR A 1 223 ? 18.337 -5.416 14.253 1.00 93.00 223 TYR A N 1
ATOM 1707 C CA . TYR A 1 223 ? 17.078 -6.046 13.873 1.00 93.00 223 TYR A CA 1
ATOM 1708 C C . TYR A 1 223 ? 16.988 -7.465 14.432 1.00 93.00 223 TYR A C 1
ATOM 1710 O O . TYR A 1 223 ? 17.929 -8.252 14.356 1.00 93.00 223 TYR A O 1
ATOM 1718 N N . SER A 1 224 ? 15.823 -7.793 14.989 1.00 91.69 224 SER A N 1
ATOM 1719 C CA . SER A 1 224 ? 15.418 -9.162 15.293 1.00 91.69 224 SER A CA 1
ATOM 1720 C C . SER A 1 224 ? 13.890 -9.242 15.358 1.00 91.69 224 SER A C 1
ATOM 1722 O O . SER A 1 224 ? 13.254 -8.243 15.714 1.00 91.69 224 SER A O 1
ATOM 1724 N N . PRO A 1 225 ? 13.286 -10.424 15.138 1.00 90.75 225 PRO A N 1
ATOM 1725 C CA . PRO A 1 225 ? 11.851 -10.621 15.354 1.00 90.75 225 PRO A CA 1
ATOM 1726 C C . PRO A 1 225 ? 11.374 -10.199 16.755 1.00 90.75 225 PRO A C 1
ATOM 1728 O O .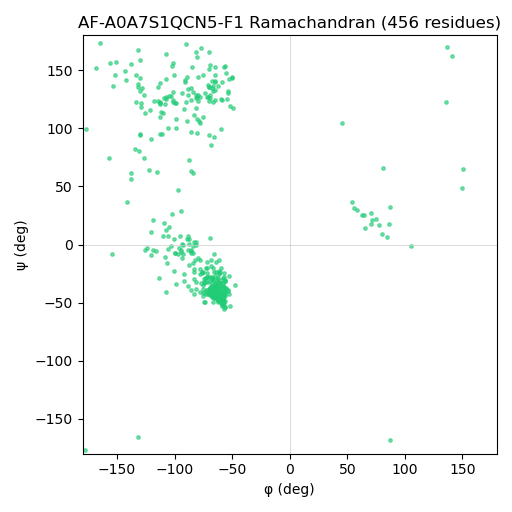 PRO A 1 225 ? 10.234 -9.784 16.921 1.00 90.75 225 PRO A O 1
ATOM 1731 N N . MET A 1 226 ? 12.253 -10.246 17.766 1.00 91.44 226 MET A N 1
ATOM 1732 C CA . MET A 1 226 ? 11.953 -9.815 19.136 1.00 91.44 226 MET A CA 1
ATOM 1733 C C . MET A 1 226 ? 11.738 -8.298 19.255 1.00 91.44 226 MET A C 1
ATOM 1735 O O . MET A 1 226 ? 10.954 -7.852 20.088 1.00 91.44 226 MET A O 1
ATOM 1739 N N . ILE A 1 227 ? 12.443 -7.489 18.456 1.00 94.19 227 ILE A N 1
ATOM 1740 C CA . ILE A 1 227 ? 12.255 -6.029 18.443 1.00 94.19 227 ILE A CA 1
ATOM 1741 C C . ILE A 1 227 ? 10.859 -5.701 17.909 1.00 94.19 227 ILE A C 1
ATOM 1743 O O . ILE A 1 227 ? 10.141 -4.907 18.512 1.00 94.19 227 ILE A O 1
ATOM 1747 N N . VAL A 1 228 ? 10.447 -6.376 16.834 1.00 96.88 228 VAL A 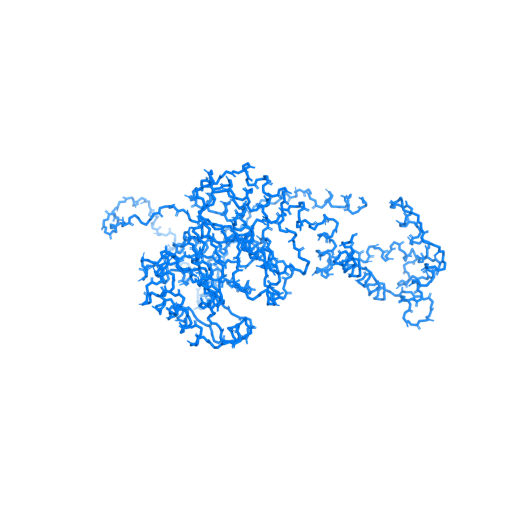N 1
ATOM 1748 C CA . VAL A 1 228 ? 9.109 -6.207 16.258 1.00 96.88 228 VAL A CA 1
ATOM 1749 C C . VAL A 1 228 ? 8.028 -6.728 17.208 1.00 96.88 228 VAL A C 1
ATOM 1751 O O . VAL A 1 228 ? 7.057 -6.021 17.445 1.00 96.88 228 VAL A O 1
ATOM 1754 N N . ASP A 1 229 ? 8.223 -7.893 17.835 1.00 96.38 229 ASP A N 1
ATOM 1755 C CA . ASP A 1 229 ? 7.316 -8.448 18.858 1.00 96.38 229 ASP A CA 1
ATOM 1756 C C . ASP A 1 229 ? 7.101 -7.467 20.030 1.00 96.38 229 ASP A C 1
ATOM 1758 O O . ASP A 1 229 ? 5.975 -7.248 20.471 1.00 96.38 229 ASP A O 1
ATOM 1762 N N . LYS A 1 230 ? 8.156 -6.779 20.495 1.00 96.31 230 LYS A N 1
ATOM 1763 C CA . LYS A 1 230 ? 8.028 -5.735 21.530 1.00 96.31 230 LYS A CA 1
ATOM 1764 C C . LYS A 1 230 ? 7.160 -4.560 21.078 1.00 96.31 230 LYS A C 1
ATOM 1766 O O . LYS A 1 230 ? 6.338 -4.097 21.868 1.00 96.31 230 LYS A O 1
ATOM 1771 N N . LEU A 1 231 ? 7.321 -4.087 19.840 1.00 97.00 231 LEU A N 1
ATOM 1772 C CA . LEU A 1 231 ? 6.472 -3.027 19.286 1.00 97.00 231 LEU A CA 1
ATOM 1773 C C . LEU A 1 231 ? 5.025 -3.502 19.136 1.00 97.00 231 LEU A C 1
ATOM 1775 O O . LEU A 1 231 ? 4.114 -2.811 19.580 1.00 97.00 231 LEU A O 1
ATOM 1779 N N . VAL A 1 232 ? 4.811 -4.708 18.603 1.00 98.19 232 VAL A N 1
ATOM 1780 C CA . VAL A 1 232 ? 3.484 -5.335 18.505 1.00 98.19 232 VAL A CA 1
ATOM 1781 C C . VAL A 1 232 ? 2.825 -5.424 19.879 1.00 98.19 232 VAL A C 1
ATOM 1783 O O . VAL A 1 232 ? 1.668 -5.038 20.014 1.00 98.19 232 VAL A O 1
ATOM 1786 N N . LYS A 1 233 ? 3.560 -5.840 20.918 1.00 97.75 233 LYS A N 1
ATOM 1787 C CA . LYS A 1 233 ? 3.048 -5.862 22.291 1.00 97.75 233 LYS A CA 1
ATOM 1788 C C . LYS A 1 233 ? 2.584 -4.477 22.745 1.00 97.75 233 LYS A C 1
ATOM 1790 O O . LYS A 1 233 ? 1.493 -4.365 23.288 1.00 97.75 233 LYS A O 1
ATOM 1795 N N . GLN A 1 234 ? 3.382 -3.432 22.519 1.00 97.44 234 GLN A N 1
ATOM 1796 C CA . GLN A 1 234 ? 2.989 -2.067 22.883 1.00 97.44 234 GLN A CA 1
ATOM 1797 C C . GLN A 1 234 ? 1.714 -1.635 22.150 1.00 97.44 234 GLN A C 1
ATOM 1799 O O . GLN A 1 234 ? 0.836 -1.034 22.759 1.00 97.44 234 GLN A O 1
ATOM 1804 N N . MET A 1 235 ? 1.578 -1.969 20.863 1.00 97.50 235 MET A N 1
ATOM 1805 C CA . MET A 1 235 ? 0.368 -1.664 20.093 1.00 97.50 235 MET A CA 1
ATOM 1806 C C . MET A 1 235 ? -0.849 -2.436 20.619 1.00 97.50 235 MET A C 1
ATOM 1808 O O . MET A 1 235 ? -1.933 -1.867 20.750 1.00 97.50 235 MET A O 1
ATOM 1812 N N . ALA A 1 236 ? -0.661 -3.710 20.971 1.00 97.38 236 ALA A N 1
ATOM 1813 C CA . ALA A 1 236 ? -1.688 -4.549 21.579 1.00 97.38 236 ALA A CA 1
ATOM 1814 C C . ALA A 1 236 ? -2.163 -3.978 22.924 1.00 97.38 236 ALA A C 1
ATOM 1816 O O . ALA A 1 236 ? -3.367 -3.870 23.150 1.00 97.38 236 ALA A O 1
ATOM 1817 N N . ASP A 1 237 ? -1.229 -3.552 23.783 1.00 97.00 237 ASP A N 1
ATOM 1818 C CA . ASP A 1 237 ? -1.523 -2.937 25.085 1.00 97.00 237 ASP A CA 1
ATOM 1819 C C . ASP A 1 237 ? -2.305 -1.613 24.929 1.00 97.00 237 ASP A C 1
ATOM 1821 O O . ASP A 1 237 ? -3.105 -1.259 25.793 1.00 97.00 237 ASP A O 1
ATOM 1825 N N . LEU A 1 238 ? -2.117 -0.896 23.812 1.00 96.81 238 LEU A N 1
ATOM 1826 C CA . LEU A 1 238 ? -2.884 0.305 23.442 1.00 96.81 238 LEU A CA 1
ATOM 1827 C C . LEU A 1 238 ? -4.243 -0.006 22.786 1.00 96.81 238 LEU A C 1
ATOM 1829 O O . LEU A 1 238 ? -4.980 0.908 22.412 1.00 96.81 238 LEU A O 1
ATOM 1833 N N . GLY A 1 239 ? -4.586 -1.284 22.615 1.00 97.31 239 GLY A N 1
ATOM 1834 C CA . GLY A 1 239 ? -5.846 -1.716 22.017 1.00 97.31 239 GLY A CA 1
ATOM 1835 C C . GLY A 1 239 ? -5.911 -1.551 20.497 1.00 97.31 239 GLY A C 1
ATOM 1836 O O . GLY A 1 239 ? -7.010 -1.472 19.946 1.00 97.31 239 GLY A O 1
ATOM 1837 N N . VAL A 1 240 ? -4.770 -1.483 19.804 1.00 98.31 240 VAL A N 1
ATOM 1838 C CA . VAL A 1 240 ? -4.725 -1.541 18.334 1.00 98.31 240 VAL A CA 1
ATOM 1839 C C . VAL A 1 240 ? -5.205 -2.917 17.870 1.00 98.31 240 VAL A C 1
ATOM 1841 O O . VAL A 1 240 ? -4.774 -3.940 18.398 1.00 98.31 240 VAL A O 1
ATOM 1844 N N . LYS A 1 241 ? -6.098 -2.939 16.875 1.00 97.94 241 LYS A N 1
ATOM 1845 C CA . LYS A 1 241 ? -6.725 -4.171 16.367 1.00 97.94 241 LYS A CA 1
ATOM 1846 C C . LYS A 1 241 ? -6.217 -4.621 15.004 1.00 97.94 241 LYS A C 1
ATOM 1848 O O . LYS A 1 241 ? -6.451 -5.765 14.639 1.00 97.94 241 LYS A O 1
ATOM 1853 N N . ILE A 1 242 ? -5.528 -3.753 14.264 1.00 98.62 242 ILE A N 1
ATOM 1854 C CA . ILE A 1 242 ? -4.992 -4.072 12.939 1.00 98.62 242 ILE A CA 1
ATOM 1855 C C . ILE A 1 242 ? -3.546 -3.586 12.864 1.00 98.62 242 ILE A C 1
ATOM 1857 O O . ILE A 1 242 ? -3.274 -2.398 13.068 1.00 98.62 242 ILE A O 1
ATOM 1861 N N . ILE A 1 243 ? -2.623 -4.502 12.571 1.00 98.69 243 ILE A N 1
ATOM 1862 C CA . ILE A 1 243 ? -1.195 -4.204 12.418 1.00 98.69 243 ILE A CA 1
ATOM 1863 C C . ILE A 1 243 ? -0.706 -4.800 11.100 1.00 98.69 243 ILE A C 1
ATOM 1865 O O . ILE A 1 243 ? -0.717 -6.016 10.939 1.00 98.69 243 ILE A O 1
ATOM 1869 N N . SER A 1 244 ? -0.236 -3.968 10.171 1.00 98.38 244 SER A N 1
ATOM 1870 C CA . SER A 1 244 ? 0.403 -4.430 8.934 1.00 98.38 244 SER A CA 1
ATOM 1871 C C . SER A 1 244 ? 1.924 -4.357 9.070 1.00 98.38 244 SER A C 1
ATOM 1873 O O . SER A 1 244 ? 2.484 -3.297 9.356 1.00 98.38 244 SER A O 1
ATOM 1875 N N . LEU A 1 245 ? 2.610 -5.487 8.910 1.00 98.44 245 LEU A N 1
ATOM 1876 C CA . LEU A 1 245 ? 4.068 -5.564 8.920 1.00 98.44 245 LEU A CA 1
ATOM 1877 C C . LEU A 1 245 ? 4.607 -5.272 7.522 1.00 98.44 245 LEU A C 1
ATOM 1879 O O . LEU A 1 245 ? 4.246 -5.957 6.564 1.00 98.44 245 LEU A O 1
ATOM 1883 N N . ALA A 1 246 ? 5.493 -4.281 7.412 1.00 96.56 246 ALA A N 1
ATOM 1884 C CA . ALA A 1 246 ? 5.958 -3.781 6.129 1.00 96.56 246 ALA A CA 1
ATOM 1885 C C . ALA A 1 246 ? 7.421 -4.143 5.818 1.00 96.56 246 ALA A C 1
ATOM 1887 O O . ALA A 1 246 ? 8.344 -3.793 6.561 1.00 96.56 246 ALA A O 1
ATOM 1888 N N . ASP A 1 247 ? 7.643 -4.771 4.658 1.00 94.12 247 ASP A N 1
ATOM 1889 C CA . ASP A 1 247 ? 8.964 -4.950 4.039 1.00 94.12 247 ASP A CA 1
ATOM 1890 C C . ASP A 1 247 ? 9.335 -3.706 3.226 1.00 94.12 247 ASP A C 1
ATOM 1892 O O . ASP A 1 247 ? 9.483 -3.748 2.011 1.00 94.12 247 ASP A O 1
ATOM 1896 N N . THR A 1 248 ? 9.444 -2.561 3.894 1.00 88.44 248 THR A N 1
ATOM 1897 C CA . THR A 1 248 ? 9.557 -1.242 3.251 1.00 88.44 248 THR A CA 1
ATOM 1898 C C . THR A 1 248 ? 10.755 -1.121 2.296 1.00 88.44 248 THR A C 1
ATOM 1900 O O . THR A 1 248 ? 10.687 -0.423 1.282 1.00 88.44 248 THR A O 1
ATOM 1903 N N . ALA A 1 249 ? 11.870 -1.781 2.621 1.00 85.12 249 ALA A N 1
ATOM 1904 C CA . ALA A 1 249 ? 13.086 -1.781 1.805 1.00 85.12 249 ALA A CA 1
ATOM 1905 C C . ALA A 1 249 ? 13.154 -2.955 0.809 1.00 85.12 249 ALA A C 1
ATOM 1907 O O . ALA A 1 249 ? 14.053 -2.981 -0.031 1.00 85.12 249 ALA A O 1
ATOM 1908 N N . GLY A 1 250 ? 12.228 -3.914 0.897 1.00 86.81 250 GLY A N 1
ATOM 1909 C CA . GLY A 1 250 ? 12.185 -5.119 0.071 1.00 86.81 250 GLY A CA 1
ATOM 1910 C C . GLY A 1 250 ? 13.277 -6.149 0.363 1.00 86.81 250 GLY A C 1
ATOM 1911 O O . GLY A 1 250 ? 13.537 -7.013 -0.477 1.00 86.81 250 GLY A O 1
ATOM 1912 N N . VAL A 1 251 ? 13.919 -6.055 1.529 1.00 85.25 251 VAL A N 1
ATOM 1913 C CA . VAL A 1 251 ? 15.051 -6.902 1.953 1.00 85.25 251 VAL A CA 1
ATOM 1914 C C . VAL A 1 251 ? 14.614 -8.111 2.782 1.00 85.25 251 VAL A C 1
ATOM 1916 O O . VAL A 1 251 ? 15.454 -8.914 3.168 1.00 85.25 251 VAL A O 1
ATOM 1919 N N . GLY A 1 252 ? 13.324 -8.223 3.106 1.00 89.38 252 GLY A N 1
ATOM 1920 C CA . GLY A 1 252 ? 12.803 -9.326 3.903 1.00 89.38 252 GLY A CA 1
ATOM 1921 C C . GLY A 1 252 ? 12.904 -10.657 3.164 1.00 89.38 252 GLY A C 1
ATOM 1922 O O . GLY A 1 252 ? 12.328 -10.812 2.089 1.00 89.38 252 GLY A O 1
ATOM 1923 N N . GLU A 1 253 ? 13.592 -11.626 3.761 1.00 90.19 253 GLU A N 1
ATOM 1924 C CA . GLU A 1 253 ? 13.662 -13.004 3.263 1.00 90.19 253 GLU A CA 1
ATOM 1925 C C . GLU A 1 253 ? 12.461 -13.832 3.746 1.00 90.19 253 GLU A C 1
ATOM 1927 O O . GLU A 1 253 ? 11.889 -13.568 4.811 1.00 90.19 253 GLU A O 1
ATOM 1932 N N . ALA A 1 254 ? 12.082 -14.856 2.978 1.00 93.31 254 ALA A N 1
ATOM 1933 C CA . ALA A 1 254 ? 10.899 -15.677 3.247 1.00 93.31 254 ALA A CA 1
ATOM 1934 C C . ALA A 1 254 ? 10.934 -16.320 4.647 1.00 93.31 254 ALA A C 1
ATOM 1936 O O . ALA A 1 254 ? 9.933 -16.313 5.362 1.00 93.31 254 ALA A O 1
ATOM 1937 N N . GLU A 1 255 ? 12.094 -16.807 5.087 1.00 94.94 255 GLU A N 1
ATOM 1938 C CA . GLU A 1 255 ? 12.279 -17.430 6.399 1.00 94.94 255 GLU A CA 1
ATOM 1939 C C . GLU A 1 255 ? 12.059 -16.433 7.545 1.00 94.94 255 GLU A C 1
ATOM 1941 O O . GLU A 1 255 ? 11.480 -16.784 8.577 1.00 94.94 255 GLU A O 1
ATOM 1946 N N . VAL A 1 256 ? 12.490 -15.178 7.366 1.00 95.12 256 VAL A N 1
ATOM 1947 C CA . VAL A 1 256 ? 12.305 -14.105 8.356 1.00 95.12 256 VAL A CA 1
ATOM 1948 C C . VAL A 1 256 ? 10.832 -13.720 8.445 1.00 95.12 256 VAL A C 1
ATOM 1950 O O . VAL A 1 256 ? 10.306 -13.584 9.551 1.00 95.12 256 VAL A O 1
ATOM 1953 N N . ILE A 1 257 ? 10.166 -13.592 7.293 1.00 97.19 257 ILE A N 1
ATOM 1954 C CA . ILE A 1 257 ? 8.730 -13.305 7.206 1.00 97.19 257 ILE A CA 1
ATOM 1955 C C . ILE A 1 257 ? 7.932 -14.400 7.920 1.00 97.19 257 ILE A C 1
ATOM 1957 O O . ILE A 1 257 ? 7.154 -14.094 8.824 1.00 97.19 257 ILE A O 1
ATOM 1961 N N . HIS A 1 258 ? 8.178 -15.669 7.579 1.00 97.25 258 HIS A N 1
ATOM 1962 C CA . HIS A 1 258 ? 7.519 -16.814 8.209 1.00 97.25 258 HIS A CA 1
ATOM 1963 C C . HIS A 1 258 ? 7.711 -16.813 9.729 1.00 97.25 258 HIS A C 1
ATOM 1965 O O . HIS A 1 258 ? 6.740 -16.842 10.481 1.00 97.25 258 HIS A O 1
ATOM 1971 N N . SER A 1 259 ? 8.967 -16.732 10.181 1.00 95.88 259 SER A N 1
ATOM 1972 C CA . SER A 1 259 ? 9.323 -16.819 11.603 1.00 95.88 259 SER A CA 1
ATOM 1973 C C . SER A 1 259 ? 8.690 -15.711 12.445 1.00 95.88 259 SER A C 1
ATOM 1975 O O . SER A 1 259 ? 8.397 -15.912 13.626 1.00 95.88 259 SER A O 1
ATOM 1977 N N . LEU A 1 260 ? 8.511 -14.518 11.870 1.00 97.19 260 LEU A N 1
ATOM 1978 C CA . LEU A 1 260 ? 7.877 -13.404 12.563 1.00 97.19 260 LEU A CA 1
ATOM 1979 C C . LEU A 1 260 ? 6.362 -13.609 12.690 1.00 97.19 260 LEU A C 1
ATOM 1981 O O . LEU A 1 260 ? 5.844 -13.500 13.800 1.00 97.19 260 LEU A O 1
ATOM 1985 N N . PHE A 1 261 ? 5.666 -13.951 11.601 1.00 97.75 261 PHE A N 1
ATOM 1986 C CA . PHE A 1 261 ? 4.220 -14.211 11.645 1.00 97.75 261 PHE A CA 1
ATOM 1987 C C . PHE A 1 261 ? 3.875 -15.414 12.533 1.00 97.75 261 PHE A C 1
ATOM 1989 O O . PHE A 1 261 ? 3.000 -15.306 13.390 1.00 97.75 261 PHE A O 1
ATOM 1996 N N . GLU A 1 262 ? 4.629 -16.512 12.427 1.00 95.62 262 GLU A N 1
ATOM 1997 C CA . GLU A 1 262 ? 4.433 -17.723 13.236 1.00 95.62 262 GLU A CA 1
ATOM 1998 C C . GLU A 1 262 ? 4.536 -17.427 14.741 1.00 95.62 262 GLU A C 1
ATOM 2000 O O . GLU A 1 262 ? 3.830 -18.019 15.557 1.00 95.62 262 GLU A O 1
ATOM 2005 N N . ARG A 1 263 ? 5.381 -16.459 15.118 1.00 94.38 263 ARG A N 1
ATOM 2006 C CA . ARG A 1 263 ? 5.535 -16.002 16.502 1.00 94.38 263 ARG A CA 1
ATOM 2007 C C . ARG A 1 263 ? 4.364 -15.144 16.978 1.00 94.38 263 ARG A C 1
ATOM 2009 O O . ARG A 1 263 ? 3.893 -15.342 18.097 1.00 94.38 263 ARG A O 1
ATOM 2016 N N . ILE A 1 264 ? 3.965 -14.136 16.201 1.00 95.88 264 ILE A N 1
ATOM 2017 C CA . ILE A 1 264 ? 3.053 -13.087 16.688 1.00 95.88 264 ILE A CA 1
ATOM 2018 C C . ILE A 1 264 ? 1.580 -13.452 16.504 1.00 95.88 264 ILE A C 1
ATOM 2020 O O . ILE A 1 264 ? 0.773 -13.145 17.379 1.00 95.88 264 ILE A O 1
ATOM 2024 N N . THR A 1 265 ? 1.220 -14.139 15.418 1.00 93.94 265 THR A N 1
ATOM 2025 C CA . THR A 1 265 ? -0.183 -14.402 15.080 1.00 93.94 265 THR A CA 1
ATOM 2026 C C . THR A 1 265 ? -0.896 -15.245 16.148 1.00 93.94 265 THR A C 1
ATOM 2028 O O . THR A 1 265 ? -1.985 -14.851 16.563 1.00 93.94 265 THR A O 1
ATOM 2031 N N . PRO A 1 266 ? -0.311 -16.333 16.695 1.00 93.38 266 PRO A N 1
ATOM 2032 C CA . PRO A 1 266 ? -0.949 -17.089 17.777 1.00 93.38 266 PRO A CA 1
ATOM 2033 C C . PRO A 1 266 ? -0.955 -16.349 19.122 1.00 93.38 266 PRO A C 1
ATOM 2035 O O . PRO A 1 266 ? -1.822 -16.591 19.957 1.00 93.38 266 PRO A O 1
ATOM 2038 N N . ARG A 1 267 ? 0.030 -15.472 19.356 1.00 95.50 267 ARG A N 1
ATOM 2039 C CA . ARG A 1 267 ? 0.213 -14.762 20.630 1.00 95.50 267 ARG A CA 1
ATOM 2040 C C . ARG A 1 267 ? -0.772 -13.608 20.807 1.00 95.50 267 ARG A C 1
ATOM 2042 O O . ARG A 1 267 ? -1.166 -13.319 21.935 1.00 95.50 267 ARG A O 1
ATOM 2049 N N . TYR A 1 268 ? -1.148 -12.957 19.711 1.00 96.06 268 TYR A N 1
ATOM 2050 C CA . TYR A 1 268 ? -2.053 -11.811 19.697 1.00 96.06 268 TYR A CA 1
ATOM 2051 C C . TYR A 1 268 ? -3.266 -12.112 18.811 1.00 96.06 268 TYR A C 1
ATOM 2053 O O . TYR A 1 268 ? -3.474 -11.466 17.788 1.00 96.06 268 TYR A O 1
ATOM 2061 N N . SER A 1 269 ? -4.071 -13.102 19.209 1.00 93.12 269 SER A N 1
ATOM 2062 C CA . SER A 1 269 ? -5.221 -13.598 18.432 1.00 93.12 269 SER A CA 1
ATOM 2063 C C . SER A 1 269 ? -6.297 -12.548 18.134 1.00 93.12 269 SER A C 1
ATOM 2065 O O . SER A 1 269 ? -7.087 -12.731 17.213 1.00 93.12 269 SER A O 1
ATOM 2067 N N . ASP A 1 270 ? -6.329 -11.462 18.908 1.00 93.31 270 ASP A N 1
ATOM 2068 C CA . ASP A 1 270 ? -7.289 -10.363 18.758 1.00 93.31 270 ASP A CA 1
ATOM 2069 C C . ASP A 1 270 ? -6.822 -9.281 17.768 1.00 93.31 270 ASP A C 1
ATOM 2071 O O . ASP A 1 270 ? -7.512 -8.271 17.598 1.00 93.31 270 ASP A O 1
ATOM 2075 N N . ILE A 1 271 ? -5.638 -9.449 17.168 1.00 97.25 271 ILE A N 1
ATOM 2076 C CA . ILE A 1 271 ? -5.064 -8.525 16.189 1.00 97.25 271 ILE A CA 1
ATOM 2077 C C . ILE A 1 271 ? -5.128 -9.153 14.799 1.00 97.25 271 ILE A C 1
ATOM 2079 O O . ILE A 1 271 ? -4.617 -10.248 14.566 1.00 97.25 271 ILE A O 1
ATOM 2083 N N . ASP A 1 272 ? -5.703 -8.413 13.855 1.00 97.19 272 ASP A N 1
ATOM 2084 C CA . ASP A 1 272 ? -5.625 -8.722 12.432 1.00 97.19 272 ASP A CA 1
ATOM 2085 C C . ASP A 1 272 ? -4.256 -8.287 11.887 1.00 97.19 272 ASP A C 1
ATOM 2087 O O . ASP A 1 272 ? -3.969 -7.092 11.734 1.00 97.19 272 ASP A O 1
ATOM 2091 N N . PHE A 1 273 ? -3.382 -9.266 11.648 1.00 98.25 273 PHE A N 1
ATOM 2092 C CA . PHE A 1 273 ? -2.042 -9.023 11.125 1.00 98.25 273 PHE A CA 1
ATOM 2093 C C . PHE A 1 273 ? -2.012 -9.046 9.598 1.00 98.25 273 PHE A C 1
ATOM 2095 O O . PHE A 1 273 ? -2.313 -10.068 8.972 1.00 98.25 273 PHE A O 1
ATOM 2102 N N . GLY A 1 274 ? -1.552 -7.938 9.017 1.00 98.00 274 GLY A N 1
ATOM 2103 C CA . GLY A 1 274 ? -1.317 -7.777 7.586 1.00 98.00 274 GLY A CA 1
ATOM 2104 C C . GLY A 1 274 ? 0.143 -7.899 7.173 1.00 98.00 274 GLY A C 1
ATOM 2105 O O . GLY A 1 274 ? 1.050 -7.655 7.970 1.00 98.00 274 GLY A O 1
ATOM 2106 N N . ALA A 1 275 ? 0.361 -8.252 5.909 1.00 98.31 275 ALA A N 1
ATOM 2107 C CA . ALA A 1 275 ? 1.655 -8.184 5.245 1.00 98.31 275 ALA A CA 1
ATOM 2108 C C . ALA A 1 275 ? 1.627 -7.117 4.140 1.00 98.31 275 ALA A C 1
ATOM 2110 O O . ALA A 1 275 ? 0.854 -7.221 3.186 1.00 98.31 275 ALA A O 1
ATOM 2111 N N . HIS A 1 276 ? 2.517 -6.131 4.250 1.00 97.94 276 HIS A N 1
ATOM 2112 C CA . HIS A 1 276 ? 2.761 -5.101 3.243 1.00 97.94 276 HIS A CA 1
ATOM 2113 C C . HIS A 1 276 ? 4.165 -5.291 2.663 1.00 97.94 276 HIS A C 1
ATOM 2115 O O . HIS A 1 276 ? 5.170 -4.883 3.245 1.00 97.94 276 HIS A O 1
ATOM 2121 N N . LEU A 1 277 ? 4.270 -5.997 1.543 1.00 94.94 277 LEU A N 1
ATOM 2122 C CA . LEU A 1 277 ? 5.559 -6.478 1.051 1.00 94.94 277 LEU A CA 1
ATOM 2123 C C . LEU A 1 277 ? 6.034 -5.651 -0.138 1.00 94.94 277 LEU A C 1
ATOM 2125 O O . LEU A 1 277 ? 5.315 -5.551 -1.132 1.00 94.94 277 LEU A O 1
ATOM 2129 N N . HIS A 1 278 ? 7.271 -5.144 -0.077 1.00 89.19 278 HIS A N 1
ATOM 2130 C CA . HIS A 1 278 ? 7.961 -4.703 -1.283 1.00 89.19 278 HIS A CA 1
ATOM 2131 C C . HIS A 1 278 ? 8.831 -5.815 -1.863 1.00 89.19 278 HIS A C 1
ATOM 2133 O O . HIS A 1 278 ? 9.614 -6.473 -1.172 1.00 89.19 278 HIS A O 1
ATOM 2139 N N . THR A 1 279 ? 8.695 -6.061 -3.159 1.00 78.00 279 THR A N 1
ATOM 2140 C CA . THR A 1 279 ? 9.349 -7.195 -3.815 1.00 78.00 279 THR A CA 1
ATOM 2141 C C . THR A 1 279 ? 9.251 -7.069 -5.330 1.00 78.00 279 THR A C 1
ATOM 2143 O O . THR A 1 279 ? 8.321 -6.463 -5.854 1.00 78.00 279 THR A O 1
ATOM 2146 N N . GLY A 1 280 ? 10.228 -7.637 -6.035 1.00 68.06 280 GLY A N 1
ATOM 2147 C CA . GLY A 1 280 ? 10.125 -7.834 -7.476 1.00 68.06 280 GLY A CA 1
ATOM 2148 C C . GLY A 1 280 ? 9.316 -9.097 -7.813 1.00 68.06 280 GLY A C 1
ATOM 2149 O O . GLY A 1 280 ? 9.152 -9.975 -6.963 1.00 68.06 280 GLY A O 1
ATOM 2150 N N . PRO A 1 281 ? 8.879 -9.270 -9.073 1.00 62.81 281 PRO A N 1
ATOM 2151 C CA . PRO A 1 281 ? 8.003 -10.379 -9.470 1.00 62.81 281 PRO A CA 1
ATOM 2152 C C . PRO A 1 281 ? 8.546 -11.780 -9.150 1.00 62.81 281 PRO A C 1
ATOM 2154 O O . PRO A 1 281 ? 7.777 -12.692 -8.871 1.00 62.81 281 PRO A O 1
ATOM 2157 N N . VAL A 1 282 ? 9.873 -11.955 -9.169 1.00 67.38 282 VAL A N 1
ATOM 2158 C CA . VAL A 1 282 ? 10.528 -13.258 -8.961 1.00 67.38 282 VAL A CA 1
ATOM 2159 C C . VAL A 1 282 ? 10.398 -13.756 -7.518 1.00 67.38 282 VAL A C 1
ATOM 2161 O O . VAL A 1 282 ? 10.233 -14.954 -7.309 1.00 67.38 282 VAL A O 1
ATOM 2164 N N . SER A 1 283 ? 10.478 -12.866 -6.522 1.00 75.50 283 SER A N 1
ATOM 2165 C CA . SER A 1 283 ? 10.452 -13.251 -5.100 1.00 75.50 283 SER A CA 1
ATOM 2166 C C . SER A 1 283 ? 9.088 -13.073 -4.430 1.00 75.50 283 SER A C 1
ATOM 2168 O O . SER A 1 283 ? 8.904 -13.537 -3.305 1.00 75.50 283 SER A O 1
ATOM 2170 N N . ALA A 1 284 ? 8.119 -12.473 -5.123 1.00 79.69 284 ALA A N 1
ATOM 2171 C CA . ALA A 1 284 ? 6.806 -12.159 -4.573 1.00 79.69 284 ALA A CA 1
ATOM 2172 C C . ALA A 1 284 ? 6.046 -13.387 -4.043 1.00 79.69 284 ALA A C 1
ATOM 2174 O O . ALA A 1 284 ? 5.629 -13.386 -2.885 1.00 79.69 284 ALA A O 1
ATOM 2175 N N . ASP A 1 285 ? 5.914 -14.451 -4.847 1.00 82.88 285 ASP A N 1
ATOM 2176 C CA . ASP A 1 285 ? 5.173 -15.662 -4.449 1.00 82.88 285 ASP A CA 1
ATOM 2177 C C . ASP A 1 285 ? 5.794 -16.328 -3.209 1.00 82.88 285 ASP A C 1
ATOM 2179 O O . ASP A 1 285 ? 5.073 -16.718 -2.293 1.00 82.88 285 ASP A O 1
ATOM 2183 N N . LEU A 1 286 ? 7.130 -16.376 -3.123 1.00 87.56 286 LEU A N 1
ATOM 2184 C CA . LEU A 1 286 ? 7.838 -16.951 -1.973 1.00 87.56 286 LEU A CA 1
ATOM 2185 C C . LEU A 1 286 ? 7.543 -16.181 -0.679 1.00 87.56 286 LEU A C 1
ATOM 2187 O O . LEU A 1 286 ? 7.195 -16.792 0.333 1.00 87.56 286 LEU A O 1
ATOM 2191 N N . LYS A 1 287 ? 7.636 -14.844 -0.709 1.00 94.00 287 LYS A N 1
ATOM 2192 C CA . LYS A 1 287 ? 7.360 -14.001 0.466 1.00 94.00 287 LYS A CA 1
ATOM 2193 C C . LYS A 1 287 ? 5.887 -14.071 0.888 1.00 94.00 287 LYS A C 1
ATOM 2195 O O . LYS A 1 287 ? 5.592 -14.189 2.077 1.00 94.00 287 LYS A O 1
ATOM 22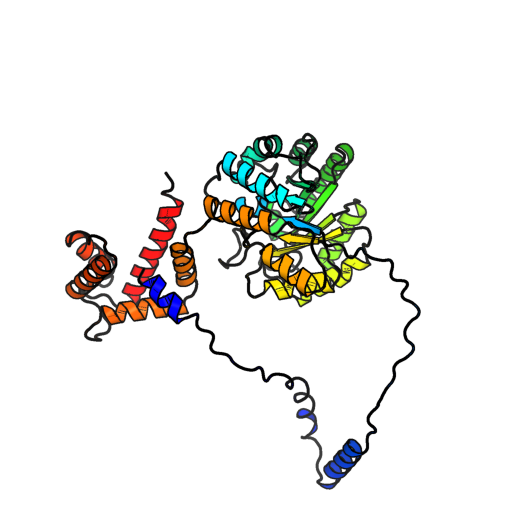00 N N . LEU A 1 288 ? 4.964 -14.048 -0.077 1.00 95.38 288 LEU A N 1
ATOM 2201 C CA . LEU A 1 288 ? 3.525 -14.166 0.175 1.00 95.38 288 LEU A CA 1
ATOM 2202 C C . LEU A 1 288 ? 3.169 -15.519 0.801 1.00 95.38 288 LEU A C 1
ATOM 2204 O O . LEU A 1 288 ? 2.464 -15.561 1.809 1.00 95.38 288 LEU A O 1
ATOM 2208 N N . ARG A 1 289 ? 3.692 -16.626 0.255 1.00 95.69 289 ARG A N 1
ATOM 2209 C CA . ARG A 1 289 ? 3.473 -17.970 0.812 1.00 95.69 289 ARG A CA 1
ATOM 2210 C C . ARG A 1 289 ? 4.013 -18.100 2.225 1.00 95.69 289 ARG A C 1
ATOM 2212 O O . ARG A 1 289 ? 3.340 -18.717 3.042 1.00 95.69 289 ARG A O 1
ATOM 2219 N N . ALA A 1 290 ? 5.173 -17.511 2.512 1.00 96.94 290 ALA A N 1
ATOM 2220 C CA . ALA A 1 290 ? 5.757 -17.528 3.847 1.00 96.94 290 ALA A CA 1
ATOM 2221 C C . ALA A 1 290 ? 4.848 -16.859 4.891 1.00 96.94 290 ALA A C 1
ATOM 2223 O O . ALA A 1 290 ? 4.609 -17.432 5.952 1.00 96.94 290 ALA A O 1
ATOM 2224 N N . ALA A 1 291 ? 4.293 -15.682 4.583 1.00 97.75 291 ALA A N 1
ATOM 2225 C CA . ALA A 1 291 ? 3.331 -15.017 5.463 1.00 97.75 291 ALA A CA 1
ATOM 2226 C C . ALA A 1 291 ? 2.021 -15.819 5.581 1.00 97.75 291 ALA A C 1
ATOM 2228 O O . ALA A 1 291 ? 1.505 -16.032 6.681 1.00 97.75 291 ALA A O 1
ATOM 2229 N N . LEU A 1 292 ? 1.496 -16.306 4.451 1.00 96.44 292 LEU A N 1
ATOM 2230 C CA . LEU A 1 292 ? 0.240 -17.052 4.392 1.00 96.44 292 LEU A CA 1
ATOM 2231 C C . LEU A 1 292 ? 0.305 -18.365 5.189 1.00 96.44 292 LEU A C 1
ATOM 2233 O O . LEU A 1 292 ? -0.614 -18.665 5.960 1.00 96.44 292 LEU A O 1
ATOM 2237 N N . SER A 1 293 ? 1.383 -19.143 5.045 1.00 95.56 293 SER A N 1
ATOM 2238 C CA . SER A 1 293 ? 1.566 -20.405 5.775 1.00 95.56 293 SER A CA 1
ATOM 2239 C C . SER A 1 293 ? 1.762 -20.190 7.274 1.00 95.56 293 SER A C 1
ATOM 2241 O O . SER A 1 293 ? 1.341 -21.034 8.058 1.00 95.56 293 SER A O 1
ATOM 2243 N N . ALA A 1 294 ? 2.317 -19.041 7.666 1.00 96.00 294 ALA A N 1
ATOM 2244 C CA . ALA A 1 294 ? 2.501 -18.635 9.057 1.00 96.00 294 ALA A CA 1
ATOM 2245 C C . ALA A 1 294 ? 1.240 -18.026 9.710 1.00 96.00 294 ALA A C 1
ATOM 2247 O O . ALA A 1 294 ? 1.275 -17.635 10.874 1.00 96.00 294 ALA A O 1
ATOM 2248 N N . GLY A 1 295 ? 0.114 -17.962 8.987 1.00 93.56 295 GLY A N 1
ATOM 2249 C CA . GLY A 1 295 ? -1.186 -17.556 9.535 1.00 93.56 295 GLY A CA 1
ATOM 2250 C C . GLY A 1 295 ? -1.661 -16.153 9.149 1.00 93.56 295 GLY A C 1
ATOM 2251 O O . GLY A 1 295 ? -2.785 -15.800 9.496 1.00 93.56 295 GLY A O 1
ATOM 2252 N N . CYS A 1 296 ? -0.885 -15.376 8.386 1.00 96.50 296 CYS A N 1
ATOM 2253 C CA . CYS A 1 296 ? -1.331 -14.074 7.881 1.00 96.50 296 CYS A CA 1
ATOM 2254 C C . CYS A 1 296 ? -2.469 -14.241 6.859 1.00 96.50 296 CYS A C 1
ATOM 2256 O O . CYS A 1 296 ? -2.408 -15.109 5.983 1.00 96.50 296 CYS A O 1
ATOM 2258 N N . ARG A 1 297 ? -3.529 -13.435 6.973 1.00 95.69 297 ARG A N 1
ATOM 2259 C CA . ARG A 1 297 ? -4.687 -13.453 6.054 1.00 95.69 297 ARG A CA 1
ATOM 2260 C C . ARG A 1 297 ? -5.001 -12.092 5.444 1.00 95.69 297 ARG A C 1
ATOM 2262 O O . ARG A 1 297 ? -5.862 -12.026 4.571 1.00 95.69 297 ARG A O 1
ATOM 2269 N N . ARG A 1 298 ? -4.295 -11.043 5.862 1.00 97.81 298 ARG A N 1
ATOM 2270 C CA . ARG A 1 298 ? -4.443 -9.688 5.349 1.00 97.81 298 ARG A CA 1
ATOM 2271 C C . ARG A 1 298 ? -3.239 -9.324 4.482 1.00 97.81 298 ARG A C 1
ATOM 2273 O O . ARG A 1 298 ? -2.105 -9.413 4.942 1.00 97.81 298 ARG A O 1
ATOM 2280 N N . PHE A 1 299 ? -3.473 -8.904 3.246 1.00 98.38 299 PHE A N 1
ATOM 2281 C CA . PHE A 1 299 ? -2.399 -8.553 2.316 1.00 98.38 299 PHE A CA 1
ATOM 2282 C C . PHE A 1 299 ? -2.649 -7.198 1.677 1.00 98.38 299 PHE A C 1
ATOM 2284 O O . PHE A 1 299 ? -3.738 -6.945 1.157 1.00 98.38 299 PHE A O 1
ATOM 2291 N N . ASP A 1 300 ? -1.608 -6.372 1.690 1.00 98.19 300 ASP A N 1
ATOM 2292 C CA . ASP A 1 300 ? -1.608 -5.057 1.073 1.00 98.19 300 ASP A CA 1
ATOM 2293 C C . ASP A 1 300 ? -0.873 -5.141 -0.270 1.00 98.19 300 ASP A C 1
ATOM 2295 O O . ASP A 1 300 ? 0.289 -5.554 -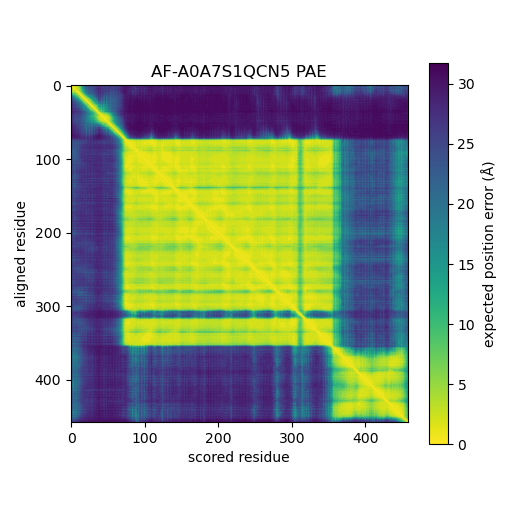0.325 1.00 98.19 300 ASP A O 1
ATOM 2299 N N . GLY A 1 301 ? -1.559 -4.766 -1.348 1.00 94.50 301 GLY A N 1
ATOM 2300 C CA . GLY A 1 301 ? -1.034 -4.770 -2.709 1.00 94.50 301 GLY A CA 1
ATOM 2301 C C . GLY A 1 301 ? -1.298 -3.463 -3.439 1.00 94.50 301 GLY A C 1
ATOM 2302 O O . GLY A 1 301 ? -2.079 -2.620 -2.996 1.00 94.50 301 GLY A O 1
ATOM 2303 N N . ALA A 1 302 ? -0.632 -3.303 -4.575 1.00 91.69 302 ALA A N 1
ATOM 2304 C CA . ALA A 1 302 ? -0.955 -2.256 -5.530 1.00 91.69 302 ALA A CA 1
ATOM 2305 C C . ALA A 1 302 ? -1.046 -2.849 -6.934 1.00 91.69 302 ALA A C 1
ATOM 2307 O O . ALA A 1 302 ? -0.205 -3.659 -7.334 1.00 91.69 302 ALA A O 1
ATOM 2308 N N . LEU A 1 303 ? -2.040 -2.417 -7.701 1.00 86.00 303 LEU A N 1
ATOM 2309 C CA . LEU A 1 303 ? -2.295 -2.910 -9.048 1.00 86.00 303 LEU A CA 1
ATOM 2310 C C . LEU A 1 303 ? -1.051 -2.794 -9.940 1.00 86.00 303 LEU A C 1
ATOM 2312 O O . LEU A 1 303 ? -0.462 -1.716 -10.061 1.00 86.00 303 LEU A O 1
ATOM 2316 N N . GLY A 1 304 ? -0.626 -3.902 -10.553 1.00 78.44 304 GLY A N 1
ATOM 2317 C CA . GLY A 1 304 ? 0.595 -3.964 -11.360 1.00 78.44 304 GLY A CA 1
ATOM 2318 C C . GLY A 1 304 ? 1.904 -3.744 -10.585 1.00 78.44 304 GLY A C 1
ATOM 2319 O O . GLY A 1 304 ? 2.935 -3.494 -11.207 1.00 78.44 304 GLY A O 1
ATOM 2320 N N . GLY A 1 305 ? 1.876 -3.800 -9.250 1.00 78.88 305 GLY A N 1
ATOM 2321 C CA . GLY A 1 305 ? 3.041 -3.604 -8.380 1.00 78.88 305 GLY A CA 1
ATOM 2322 C C . GLY A 1 305 ? 3.541 -2.159 -8.334 1.00 78.88 305 GLY A C 1
ATOM 2323 O O . GLY A 1 305 ? 4.733 -1.913 -8.150 1.00 78.88 305 GLY A O 1
ATOM 2324 N N . MET A 1 306 ? 2.649 -1.191 -8.568 1.00 76.94 306 MET A N 1
ATOM 2325 C CA . MET A 1 306 ? 3.009 0.227 -8.603 1.00 76.94 306 MET A CA 1
ATOM 2326 C C . MET A 1 306 ? 3.502 0.762 -7.256 1.00 76.94 306 MET A C 1
ATOM 2328 O O . MET A 1 306 ? 3.069 0.343 -6.184 1.00 76.94 306 MET A O 1
ATOM 2332 N N . GLY A 1 307 ? 4.335 1.796 -7.323 1.00 70.25 307 GLY A N 1
ATOM 2333 C CA . GLY A 1 307 ? 4.902 2.445 -6.146 1.00 70.25 307 GLY A CA 1
ATOM 2334 C C . GLY A 1 307 ? 6.184 1.770 -5.680 1.00 70.25 307 GLY A C 1
ATOM 2335 O O . GLY A 1 307 ? 6.799 0.985 -6.398 1.00 70.25 307 GLY A O 1
ATOM 2336 N N . GLY A 1 308 ? 6.625 2.133 -4.483 1.00 61.41 308 GLY A N 1
ATOM 2337 C CA . GLY A 1 308 ? 7.902 1.701 -3.938 1.00 61.41 308 GLY A CA 1
ATOM 2338 C C . GLY A 1 308 ? 8.605 2.815 -3.181 1.00 61.41 308 GLY A C 1
ATOM 2339 O O . GLY A 1 308 ? 8.296 4.002 -3.303 1.00 61.41 308 GLY A O 1
ATOM 2340 N N . CYS A 1 309 ? 9.569 2.417 -2.361 1.00 48.34 309 CYS A N 1
ATOM 2341 C CA . CYS A 1 309 ? 10.303 3.350 -1.527 1.00 48.34 309 CYS A CA 1
ATOM 2342 C C . CYS A 1 309 ? 11.232 4.220 -2.399 1.00 48.34 309 CYS A C 1
ATOM 2344 O O . CYS A 1 309 ? 12.082 3.662 -3.096 1.00 48.34 309 CYS A O 1
ATOM 2346 N N . PRO A 1 310 ? 11.183 5.566 -2.318 1.00 41.94 310 PRO A N 1
ATOM 2347 C CA . PRO A 1 310 ? 12.135 6.432 -3.024 1.00 41.94 310 PRO A CA 1
ATOM 2348 C C . PRO A 1 310 ? 13.596 6.210 -2.585 1.00 41.94 310 PRO A C 1
ATOM 2350 O O . PRO A 1 310 ? 14.520 6.667 -3.254 1.00 41.94 310 PRO A O 1
ATOM 2353 N N . PHE A 1 311 ? 13.813 5.492 -1.475 1.00 39.06 311 PHE A N 1
ATOM 2354 C CA . PHE A 1 311 ? 15.127 5.086 -0.974 1.00 39.06 311 PHE A CA 1
ATOM 2355 C C . PHE A 1 311 ? 15.543 3.661 -1.392 1.00 39.06 311 PHE A C 1
ATOM 2357 O O . PHE A 1 311 ? 16.654 3.240 -1.056 1.00 39.06 311 PHE A O 1
ATOM 2364 N N . ALA A 1 312 ? 14.690 2.901 -2.093 1.00 36.75 312 ALA A N 1
ATOM 2365 C CA . ALA A 1 312 ? 15.041 1.575 -2.596 1.00 36.75 312 ALA A CA 1
ATOM 2366 C C . ALA A 1 312 ? 16.072 1.703 -3.727 1.00 36.75 312 ALA A C 1
ATOM 2368 O O . ALA A 1 312 ? 15.855 2.379 -4.729 1.00 36.75 312 ALA A O 1
ATOM 2369 N N . LYS A 1 313 ? 17.224 1.043 -3.565 1.00 34.44 313 LYS A N 1
ATOM 2370 C CA . LYS A 1 313 ? 18.327 1.078 -4.543 1.00 34.44 313 LYS A CA 1
ATOM 2371 C C . LYS A 1 313 ? 18.031 0.289 -5.828 1.00 34.44 313 LYS A C 1
ATOM 2373 O O . LYS A 1 313 ? 18.760 0.446 -6.802 1.00 34.44 313 LYS A O 1
ATOM 2378 N N . ALA A 1 314 ? 17.005 -0.565 -5.829 1.00 45.25 314 ALA A N 1
ATOM 2379 C CA . ALA A 1 314 ? 16.648 -1.430 -6.950 1.00 45.25 314 ALA A CA 1
ATOM 2380 C C . ALA A 1 314 ? 15.362 -0.936 -7.627 1.00 45.25 314 ALA A C 1
ATOM 2382 O O . ALA A 1 314 ? 14.308 -0.869 -7.002 1.00 45.25 314 ALA A O 1
ATOM 2383 N N . SER A 1 315 ? 15.452 -0.625 -8.922 1.00 50.78 315 SER A N 1
ATOM 2384 C CA . SER A 1 315 ? 14.378 -0.033 -9.735 1.00 50.78 315 SER A CA 1
ATOM 2385 C C . SER A 1 315 ? 13.152 -0.932 -9.959 1.00 50.78 315 SER A C 1
ATOM 2387 O O . SER A 1 315 ? 12.152 -0.454 -10.484 1.00 50.78 315 SER A O 1
ATOM 2389 N N . LEU A 1 316 ? 13.216 -2.209 -9.563 1.00 51.19 316 LEU A N 1
ATOM 2390 C CA . LEU A 1 316 ? 12.129 -3.195 -9.673 1.00 51.19 316 LEU A CA 1
ATOM 2391 C C . LEU A 1 316 ? 11.530 -3.594 -8.312 1.00 51.19 316 LEU A C 1
ATOM 2393 O O . LEU A 1 316 ? 10.739 -4.533 -8.247 1.00 51.19 316 LEU A O 1
ATOM 2397 N N . THR A 1 317 ? 11.926 -2.924 -7.227 1.00 62.59 317 THR A N 1
ATOM 2398 C CA . THR A 1 317 ? 11.393 -3.176 -5.884 1.00 62.59 317 THR A CA 1
ATOM 2399 C C . THR A 1 317 ? 10.326 -2.133 -5.566 1.00 62.59 317 THR A C 1
ATOM 2401 O O . THR A 1 317 ? 10.643 -1.000 -5.204 1.00 62.59 317 THR A O 1
ATOM 2404 N N . GLY A 1 318 ? 9.065 -2.534 -5.707 1.00 73.88 318 GLY A N 1
ATOM 2405 C CA . GLY A 1 318 ? 7.878 -1.741 -5.390 1.00 73.88 318 GLY A CA 1
ATOM 2406 C C . GLY A 1 318 ? 6.895 -2.542 -4.550 1.00 73.88 318 GLY A C 1
ATOM 2407 O O . GLY A 1 318 ? 7.271 -3.593 -4.029 1.00 73.88 318 GLY A O 1
ATOM 2408 N N . ASN A 1 319 ? 5.652 -2.075 -4.435 1.00 85.75 319 ASN A N 1
ATOM 2409 C CA . ASN A 1 319 ? 4.581 -2.869 -3.833 1.00 85.75 319 ASN A CA 1
ATOM 2410 C C . ASN A 1 319 ? 4.439 -4.214 -4.551 1.00 85.75 319 ASN A C 1
ATOM 2412 O O . ASN A 1 319 ? 4.638 -4.318 -5.763 1.00 85.75 319 ASN A O 1
ATOM 2416 N N . VAL A 1 320 ? 4.053 -5.252 -3.815 1.00 87.12 320 VAL A N 1
ATOM 2417 C CA . VAL A 1 320 ? 3.643 -6.503 -4.448 1.00 87.12 320 VAL A CA 1
ATOM 2418 C C . VAL A 1 320 ? 2.411 -6.261 -5.329 1.00 87.12 320 VAL A C 1
ATOM 2420 O O . VAL A 1 320 ? 1.479 -5.546 -4.952 1.00 87.12 320 VAL A O 1
ATOM 2423 N N . ALA A 1 321 ? 2.422 -6.848 -6.526 1.00 85.25 321 ALA A N 1
ATOM 2424 C CA . ALA A 1 321 ? 1.309 -6.732 -7.453 1.00 85.25 321 ALA A CA 1
ATOM 2425 C C . ALA A 1 321 ? 0.071 -7.448 -6.901 1.00 85.25 321 ALA A C 1
ATOM 2427 O O . ALA A 1 321 ? 0.150 -8.602 -6.467 1.00 85.25 321 ALA A O 1
ATOM 2428 N N . THR A 1 322 ? -1.072 -6.773 -6.949 1.00 89.00 322 THR A N 1
ATOM 2429 C CA . THR A 1 322 ? -2.363 -7.311 -6.503 1.00 89.00 322 THR A CA 1
ATOM 2430 C C . THR A 1 322 ? -2.726 -8.604 -7.224 1.00 89.00 322 THR A C 1
ATOM 2432 O O . THR A 1 322 ? -3.218 -9.549 -6.608 1.00 89.00 322 THR A O 1
ATOM 2435 N N . GLU A 1 323 ? -2.402 -8.689 -8.510 1.00 86.31 323 GLU A N 1
ATOM 2436 C CA . GLU A 1 323 ? -2.556 -9.879 -9.341 1.00 86.31 323 GLU A CA 1
ATOM 2437 C C . GLU A 1 323 ? -1.772 -11.066 -8.763 1.00 86.31 323 GLU A C 1
ATOM 2439 O O . GLU A 1 323 ? -2.306 -12.167 -8.634 1.00 86.31 323 GLU A O 1
ATOM 2444 N N . THR A 1 324 ? -0.536 -10.825 -8.317 1.00 85.19 324 THR A N 1
ATOM 2445 C CA . THR A 1 324 ? 0.297 -11.854 -7.689 1.00 85.19 324 THR A CA 1
ATOM 2446 C C . THR A 1 324 ? -0.274 -12.304 -6.347 1.00 85.19 324 THR A C 1
ATOM 2448 O O . THR A 1 324 ? -0.293 -13.502 -6.079 1.00 85.19 324 THR A O 1
ATOM 2451 N N . ILE A 1 325 ? -0.784 -11.389 -5.509 1.00 92.06 325 ILE A N 1
ATOM 2452 C CA . ILE A 1 325 ? -1.451 -11.766 -4.247 1.00 92.06 325 ILE A CA 1
ATOM 2453 C C . ILE A 1 325 ? -2.633 -12.690 -4.537 1.00 92.06 325 ILE A C 1
ATOM 2455 O O . ILE A 1 325 ? -2.759 -13.752 -3.920 1.00 92.06 325 ILE A O 1
ATOM 2459 N N . VAL A 1 326 ? -3.489 -12.282 -5.475 1.00 89.56 326 VAL A N 1
ATOM 2460 C CA . VAL A 1 326 ? -4.690 -13.016 -5.876 1.00 89.56 326 VAL A CA 1
ATOM 2461 C C . VAL A 1 326 ? -4.337 -14.428 -6.340 1.00 89.56 326 VAL A C 1
ATOM 2463 O O . VAL A 1 326 ? -4.900 -15.400 -5.824 1.00 89.56 326 VAL A O 1
ATOM 2466 N N . ASP A 1 327 ? -3.368 -14.555 -7.246 1.00 86.81 327 ASP A N 1
ATOM 2467 C CA . ASP A 1 327 ? -2.947 -15.846 -7.785 1.00 86.81 327 ASP A CA 1
ATOM 2468 C C . ASP A 1 327 ? -2.284 -16.727 -6.721 1.00 86.81 327 ASP A C 1
ATOM 2470 O O . ASP A 1 327 ? -2.628 -17.907 -6.594 1.00 86.81 327 ASP A O 1
ATOM 2474 N N . THR A 1 328 ? -1.374 -16.181 -5.908 1.00 87.25 328 THR A N 1
ATOM 2475 C CA . THR A 1 328 ? -0.707 -16.936 -4.838 1.00 87.25 328 THR A CA 1
ATOM 2476 C C . THR A 1 328 ? -1.718 -17.458 -3.818 1.00 87.25 328 THR A C 1
ATOM 2478 O O . THR A 1 328 ? -1.687 -18.645 -3.478 1.00 87.25 328 THR A O 1
ATOM 2481 N N . CYS A 1 329 ? -2.647 -16.614 -3.360 1.00 92.25 329 CYS A N 1
ATOM 2482 C CA . CYS A 1 329 ? -3.659 -17.004 -2.380 1.00 92.25 329 CYS A CA 1
ATOM 2483 C C . CYS A 1 329 ? -4.615 -18.065 -2.939 1.00 92.25 329 CYS A C 1
ATOM 2485 O O . CYS A 1 329 ? -4.845 -19.094 -2.294 1.00 92.25 329 CYS A O 1
ATOM 2487 N N . LYS A 1 330 ? -5.100 -17.871 -4.173 1.00 89.62 330 LYS A N 1
ATOM 2488 C CA . LYS A 1 330 ? -5.955 -18.838 -4.871 1.00 89.62 330 LYS A CA 1
ATOM 2489 C C . LYS A 1 330 ? -5.261 -20.193 -5.016 1.00 89.62 330 LYS A C 1
ATOM 2491 O O . LYS A 1 330 ? -5.843 -21.218 -4.664 1.00 89.62 330 LYS A O 1
ATOM 2496 N N . ASN A 1 331 ? -4.004 -20.202 -5.462 1.00 87.25 331 ASN A N 1
ATOM 2497 C CA . ASN A 1 331 ? -3.204 -21.421 -5.620 1.00 87.25 331 ASN A CA 1
ATOM 2498 C C . ASN A 1 331 ? -2.891 -22.111 -4.283 1.00 87.25 331 ASN A C 1
ATOM 2500 O O . ASN A 1 331 ? -2.630 -23.311 -4.254 1.00 87.25 331 ASN A O 1
ATOM 2504 N N . ALA A 1 332 ? -2.914 -21.371 -3.174 1.00 88.94 332 ALA A N 1
ATOM 2505 C CA . ALA A 1 332 ? -2.760 -21.902 -1.824 1.00 88.94 332 ALA A CA 1
ATOM 2506 C C . ALA A 1 332 ? -4.086 -22.364 -1.184 1.00 88.94 332 ALA A C 1
ATOM 2508 O O . ALA A 1 332 ? -4.089 -22.772 -0.023 1.00 88.94 332 ALA A O 1
ATOM 2509 N N . GLY A 1 333 ? -5.204 -22.327 -1.920 1.00 92.25 333 GLY A N 1
ATOM 2510 C CA . GLY A 1 333 ? -6.511 -22.787 -1.442 1.00 92.25 333 GLY A CA 1
ATOM 2511 C C . GLY A 1 333 ? -7.322 -21.735 -0.681 1.00 92.25 333 GLY A C 1
ATOM 2512 O O . GLY A 1 333 ? -8.273 -22.096 0.013 1.00 92.25 333 GLY A O 1
ATOM 2513 N N . TYR A 1 334 ? -6.975 -20.453 -0.819 1.00 92.19 334 TYR A N 1
ATOM 2514 C CA . TYR A 1 334 ? -7.707 -19.327 -0.239 1.00 92.19 334 TYR A CA 1
ATOM 2515 C C . TYR A 1 334 ? -8.375 -18.519 -1.363 1.00 92.19 334 TYR A C 1
ATOM 2517 O O . TYR A 1 334 ? -7.721 -17.696 -2.005 1.00 92.19 334 TYR A O 1
ATOM 2525 N N . PRO A 1 335 ? -9.657 -18.778 -1.677 1.00 86.56 335 PRO A N 1
ATOM 2526 C CA . PRO A 1 335 ? -10.358 -18.043 -2.724 1.00 86.56 335 PRO A CA 1
ATOM 2527 C C . PRO A 1 335 ? -10.636 -16.591 -2.301 1.00 86.56 335 PRO A C 1
ATOM 2529 O O . PRO A 1 335 ? -10.836 -16.303 -1.122 1.00 86.56 335 PRO A O 1
ATOM 2532 N N . HIS A 1 336 ? -10.697 -15.687 -3.280 1.00 90.50 336 HIS A N 1
ATOM 2533 C CA . HIS A 1 336 ? -11.089 -14.286 -3.100 1.00 90.50 336 HIS A CA 1
ATOM 2534 C C . HIS A 1 336 ? -12.484 -14.026 -3.687 1.00 90.50 336 HIS A C 1
ATOM 2536 O O . HIS A 1 336 ? -12.985 -14.805 -4.496 1.00 90.50 336 HIS A O 1
ATOM 2542 N N . SER A 1 337 ? -13.090 -12.898 -3.308 1.00 90.38 337 SER A N 1
ATOM 2543 C CA . SER A 1 337 ? -14.400 -12.454 -3.820 1.00 90.38 337 SER A CA 1
ATOM 2544 C C . SER A 1 337 ? -14.326 -11.257 -4.778 1.00 90.38 337 SER A C 1
ATOM 2546 O O . SER A 1 337 ? -15.351 -10.640 -5.053 1.00 90.38 337 SER A O 1
ATOM 2548 N N . LEU A 1 338 ? -13.120 -10.909 -5.245 1.00 94.75 338 LEU A N 1
ATOM 2549 C CA . LEU A 1 338 ? -12.905 -9.795 -6.176 1.00 94.75 338 LEU A CA 1
ATOM 2550 C C . LEU A 1 338 ? -13.564 -10.028 -7.543 1.00 94.75 338 LEU A C 1
ATOM 2552 O O . LEU A 1 338 ? -13.473 -11.129 -8.094 1.00 94.75 338 LEU A O 1
ATOM 2556 N N . ASP A 1 339 ? -14.130 -8.965 -8.111 1.00 96.00 339 ASP A N 1
ATOM 2557 C CA . ASP A 1 339 ? -14.599 -8.908 -9.493 1.00 96.00 339 ASP A CA 1
ATOM 2558 C C . ASP A 1 339 ? -13.409 -8.695 -10.442 1.00 96.00 339 ASP A C 1
ATOM 2560 O O . ASP A 1 339 ? -12.810 -7.618 -10.521 1.00 96.00 339 ASP A O 1
ATOM 2564 N N . LEU A 1 340 ? -13.039 -9.756 -11.161 1.00 89.88 340 LEU A N 1
ATOM 2565 C CA . LEU A 1 340 ? -11.879 -9.744 -12.049 1.00 89.88 340 LEU A CA 1
ATOM 2566 C C . LEU A 1 340 ? -12.100 -8.927 -13.329 1.00 89.88 340 LEU A C 1
ATOM 2568 O O . LEU A 1 340 ? -11.119 -8.537 -13.963 1.00 89.88 340 LEU A O 1
ATOM 2572 N N . ASP A 1 341 ? -13.342 -8.661 -13.731 1.00 93.69 341 ASP A N 1
ATOM 2573 C CA . ASP A 1 341 ? -13.616 -7.831 -14.903 1.00 93.69 341 ASP A CA 1
ATOM 2574 C C . ASP A 1 341 ? -13.533 -6.345 -14.544 1.00 93.69 341 ASP A C 1
ATOM 2576 O O . ASP A 1 341 ? -12.930 -5.567 -15.290 1.00 93.69 341 ASP A O 1
ATOM 2580 N N . GLU A 1 342 ? -14.011 -5.955 -13.361 1.00 97.12 342 GLU A N 1
ATOM 2581 C CA . GLU A 1 342 ? -13.761 -4.617 -12.816 1.00 97.12 342 GLU A CA 1
ATOM 2582 C C . GLU A 1 342 ? -12.266 -4.388 -12.527 1.00 97.12 342 GLU A C 1
ATOM 2584 O O . GLU A 1 342 ? -11.767 -3.281 -12.753 1.00 97.12 342 GLU A O 1
ATOM 2589 N N . LEU A 1 343 ? -11.522 -5.428 -12.117 1.00 91.31 343 LEU A N 1
ATOM 2590 C CA . LEU A 1 343 ? -10.066 -5.363 -11.926 1.00 91.31 343 LEU A CA 1
ATOM 2591 C C . LEU A 1 343 ? -9.329 -5.083 -13.246 1.00 91.31 343 LEU A C 1
ATOM 2593 O O . LEU A 1 343 ? -8.448 -4.226 -13.292 1.00 91.31 343 LEU A O 1
ATOM 2597 N N . LYS A 1 344 ? -9.714 -5.749 -14.345 1.00 85.19 344 LYS A N 1
ATOM 2598 C CA . LYS A 1 344 ? -9.147 -5.477 -15.681 1.00 85.19 344 LYS A CA 1
ATOM 2599 C C . LYS A 1 344 ? -9.426 -4.046 -16.136 1.00 85.19 344 LYS A C 1
ATOM 2601 O O . LYS A 1 344 ? -8.539 -3.400 -16.691 1.00 85.19 344 LYS A O 1
ATOM 2606 N N . LYS A 1 345 ? -10.638 -3.532 -15.895 1.00 93.56 345 LYS A N 1
ATOM 2607 C CA . LYS A 1 345 ? -10.983 -2.130 -16.190 1.00 93.56 345 LYS A CA 1
ATOM 2608 C C . LYS A 1 345 ? -10.118 -1.169 -15.375 1.00 93.56 345 LYS A C 1
ATOM 2610 O O . LYS A 1 345 ? -9.602 -0.202 -15.930 1.00 93.56 345 LYS A O 1
ATOM 2615 N N . ALA A 1 346 ? -9.904 -1.457 -14.089 1.00 93.50 346 ALA A N 1
ATOM 2616 C CA . ALA A 1 346 ? -8.997 -0.678 -13.251 1.00 93.50 346 ALA A CA 1
ATOM 2617 C C . ALA A 1 346 ? -7.563 -0.694 -13.804 1.00 93.50 346 ALA A C 1
ATOM 2619 O O . ALA A 1 346 ? -6.922 0.353 -13.861 1.00 93.50 346 ALA A O 1
ATOM 2620 N N . ALA A 1 347 ? -7.082 -1.849 -14.278 1.00 82.31 347 ALA A N 1
ATOM 2621 C CA . ALA A 1 347 ? -5.746 -1.983 -14.860 1.00 82.31 347 ALA A CA 1
ATOM 2622 C C . ALA A 1 347 ? -5.589 -1.167 -16.152 1.00 82.31 347 ALA A C 1
ATOM 2624 O O . ALA A 1 347 ? -4.562 -0.520 -16.342 1.00 82.31 347 ALA A O 1
ATOM 2625 N N . ALA A 1 348 ? -6.625 -1.115 -16.993 1.00 81.75 348 ALA A N 1
ATOM 2626 C CA . ALA A 1 348 ? -6.622 -0.282 -18.193 1.00 81.75 348 ALA A CA 1
ATOM 2627 C C . ALA A 1 348 ? -6.567 1.223 -17.861 1.00 81.75 348 ALA A C 1
ATOM 2629 O O . ALA A 1 348 ? -5.765 1.949 -18.443 1.00 81.75 348 ALA A O 1
ATOM 2630 N N . ILE A 1 349 ? -7.361 1.687 -16.887 1.00 88.81 349 ILE A N 1
ATOM 2631 C CA . ILE A 1 349 ? -7.321 3.086 -16.416 1.00 88.81 349 ILE A CA 1
ATOM 2632 C C . ILE A 1 349 ? -5.959 3.406 -15.791 1.00 88.81 349 ILE A C 1
ATOM 2634 O O . ILE A 1 349 ? -5.395 4.476 -16.015 1.00 88.81 349 ILE A O 1
ATOM 2638 N N . LYS A 1 350 ? -5.394 2.464 -15.032 1.00 86.62 350 LYS A N 1
ATOM 2639 C CA . LYS A 1 350 ? -4.044 2.582 -14.486 1.00 86.62 350 LYS A CA 1
ATOM 2640 C C . LYS A 1 350 ? -3.011 2.774 -15.595 1.00 86.62 350 LYS A C 1
ATOM 2642 O O . LYS A 1 350 ? -2.146 3.630 -15.463 1.00 86.62 350 LYS A O 1
ATOM 2647 N N . ASP A 1 351 ? -3.065 1.982 -16.662 1.00 77.44 351 ASP A N 1
ATOM 2648 C CA . ASP A 1 351 ? -2.133 2.113 -17.787 1.00 77.44 351 ASP A CA 1
ATOM 2649 C C . ASP A 1 351 ? -2.302 3.442 -18.533 1.00 77.44 351 ASP A C 1
ATOM 2651 O O . ASP A 1 351 ? -1.315 4.016 -18.984 1.00 77.44 351 ASP A O 1
ATOM 2655 N N . GLU A 1 352 ? -3.519 3.973 -18.618 1.00 80.94 352 GLU A N 1
ATOM 2656 C CA . GLU A 1 352 ? -3.779 5.296 -19.193 1.00 80.94 352 GLU A CA 1
ATOM 2657 C C . GLU A 1 352 ? -3.138 6.425 -18.365 1.00 80.94 352 GLU A C 1
ATOM 2659 O O . GLU A 1 352 ? -2.489 7.308 -18.922 1.00 80.94 352 GLU A O 1
ATOM 2664 N N . ILE A 1 353 ? -3.297 6.389 -17.037 1.00 80.06 353 ILE A N 1
ATOM 2665 C CA . ILE A 1 353 ? -2.856 7.467 -16.133 1.00 80.06 353 ILE A CA 1
ATOM 2666 C C . ILE A 1 353 ? -1.368 7.339 -15.774 1.00 80.06 353 ILE A C 1
ATOM 2668 O O . ILE A 1 353 ? -0.643 8.331 -15.715 1.00 80.06 353 ILE A O 1
ATOM 2672 N N . PHE A 1 354 ? -0.910 6.117 -15.493 1.00 75.00 354 PHE A N 1
ATOM 2673 C CA . PHE A 1 354 ? 0.404 5.827 -14.906 1.00 75.00 354 PHE A CA 1
ATOM 2674 C C . PHE A 1 354 ? 1.323 5.025 -15.834 1.00 75.00 354 PHE A C 1
ATOM 2676 O O . PHE A 1 354 ? 2.475 4.765 -15.479 1.00 75.00 354 PHE A O 1
ATOM 2683 N N . GLY A 1 355 ? 0.828 4.575 -16.989 1.00 58.88 355 GLY A N 1
ATOM 2684 C CA . GLY A 1 355 ? 1.569 3.698 -17.882 1.00 58.88 355 GLY A CA 1
ATOM 2685 C C . GLY A 1 355 ? 2.877 4.318 -18.357 1.00 58.88 355 GLY A C 1
ATOM 2686 O O . GLY A 1 355 ? 2.927 5.383 -18.970 1.00 58.88 355 GLY A O 1
ATOM 2687 N N . VAL A 1 356 ? 3.962 3.585 -18.133 1.00 51.59 356 VAL A N 1
ATOM 2688 C CA . VAL A 1 356 ? 5.214 3.780 -18.853 1.00 51.59 356 VAL A CA 1
ATOM 2689 C C . VAL A 1 356 ? 5.049 3.041 -20.177 1.00 51.59 356 VAL A C 1
ATOM 2691 O O . VAL A 1 356 ? 4.846 1.828 -20.181 1.00 51.59 356 VAL A O 1
ATOM 2694 N N . GLY A 1 357 ? 5.093 3.749 -21.310 1.00 45.72 357 GLY A N 1
ATOM 2695 C CA . GLY A 1 357 ? 4.977 3.106 -22.621 1.00 45.72 357 GLY A CA 1
ATOM 2696 C C . GLY A 1 357 ? 5.940 1.918 -22.741 1.00 45.72 357 GLY A C 1
ATOM 2697 O O . GLY A 1 357 ? 7.061 1.974 -22.239 1.00 45.72 357 GLY A O 1
ATOM 2698 N N . ILE A 1 358 ? 5.532 0.838 -23.422 1.00 41.47 358 ILE A N 1
ATOM 2699 C CA . ILE A 1 358 ? 6.338 -0.395 -23.593 1.00 41.47 358 ILE A CA 1
ATOM 2700 C C . ILE A 1 358 ? 7.785 -0.083 -24.015 1.00 41.47 358 ILE A C 1
ATOM 2702 O O . ILE A 1 358 ? 8.729 -0.745 -23.586 1.00 41.47 358 ILE A O 1
ATOM 2706 N N . ARG A 1 359 ? 7.976 0.964 -24.827 1.00 45.34 359 ARG A N 1
ATOM 2707 C CA . ARG A 1 359 ? 9.292 1.464 -25.233 1.00 45.34 359 ARG A CA 1
ATOM 2708 C C . ARG A 1 359 ? 10.135 1.886 -24.025 1.00 45.34 359 ARG A C 1
ATOM 2710 O O . ARG A 1 359 ? 11.274 1.454 -23.915 1.00 45.34 359 ARG A O 1
ATOM 2717 N N . GLU A 1 360 ? 9.604 2.694 -23.122 1.00 51.88 360 GLU A N 1
ATOM 2718 C CA . GLU A 1 360 ? 10.285 3.155 -21.915 1.00 51.88 360 GLU A CA 1
ATOM 2719 C C . GLU A 1 360 ? 10.545 2.032 -20.905 1.00 51.88 360 GLU A C 1
ATOM 2721 O O . GLU A 1 360 ? 11.628 2.013 -20.325 1.00 51.88 360 GLU A O 1
ATOM 2726 N N . LEU A 1 361 ? 9.638 1.060 -20.754 1.00 48.03 361 LEU A N 1
ATOM 2727 C CA . LEU A 1 361 ? 9.873 -0.107 -19.894 1.00 48.03 361 LEU A CA 1
ATOM 2728 C C . LEU A 1 361 ? 11.067 -0.936 -20.395 1.00 48.03 361 LEU A C 1
ATOM 2730 O O . LEU A 1 361 ? 11.940 -1.332 -19.617 1.00 48.03 361 LEU A O 1
ATOM 2734 N N . VAL A 1 362 ? 11.149 -1.140 -21.714 1.00 51.38 362 VAL A N 1
ATOM 2735 C CA . VAL A 1 362 ? 12.294 -1.799 -22.357 1.00 51.38 362 VAL A CA 1
ATOM 2736 C C . VAL A 1 362 ? 13.567 -0.970 -22.167 1.00 51.38 362 VAL A C 1
ATOM 2738 O O . VAL A 1 362 ? 14.597 -1.521 -21.789 1.00 51.38 362 VAL A O 1
ATOM 2741 N N . LEU A 1 363 ? 13.512 0.353 -22.357 1.00 55.91 363 LEU A N 1
ATOM 2742 C CA . LEU A 1 363 ? 14.676 1.234 -22.183 1.00 55.91 363 LEU A CA 1
ATOM 2743 C C . LEU A 1 363 ? 15.173 1.267 -20.730 1.00 55.91 363 LEU A C 1
ATOM 2745 O O . LEU A 1 363 ? 16.381 1.247 -20.504 1.00 55.91 363 LEU A O 1
ATOM 2749 N N . GLN A 1 364 ? 14.268 1.289 -19.748 1.00 52.44 364 GLN A N 1
ATOM 2750 C CA . GLN A 1 364 ? 14.612 1.215 -18.329 1.00 52.44 364 GLN A CA 1
ATOM 2751 C C . GLN A 1 364 ? 15.222 -0.140 -17.975 1.00 52.44 364 GLN A C 1
ATOM 2753 O O . GLN A 1 364 ? 16.269 -0.174 -17.333 1.00 52.44 364 GLN A O 1
ATOM 2758 N N . THR A 1 365 ? 14.624 -1.243 -18.428 1.00 53.50 365 THR A N 1
ATOM 2759 C CA . THR A 1 365 ? 15.140 -2.597 -18.172 1.00 53.50 365 THR A CA 1
ATOM 2760 C C . THR A 1 365 ? 16.539 -2.776 -18.757 1.00 53.50 365 THR A C 1
ATOM 2762 O O . THR A 1 365 ? 17.441 -3.251 -18.071 1.00 53.50 365 THR A O 1
ATOM 2765 N N . VAL A 1 366 ? 16.747 -2.334 -20.002 1.00 59.91 366 VAL A N 1
ATOM 2766 C CA . VAL A 1 366 ? 18.054 -2.393 -20.665 1.00 59.91 366 VAL A CA 1
ATOM 2767 C C . VAL A 1 366 ? 19.076 -1.519 -19.941 1.00 59.91 366 VAL A C 1
ATOM 2769 O O . VAL A 1 366 ? 20.188 -1.971 -19.722 1.00 59.91 366 VAL A O 1
ATOM 2772 N N . LEU A 1 367 ? 18.723 -0.303 -19.510 1.00 61.62 367 LEU A N 1
ATOM 2773 C CA . LEU A 1 367 ? 19.662 0.585 -18.812 1.00 61.62 367 LEU A CA 1
ATOM 2774 C C . LEU A 1 367 ? 20.100 0.095 -17.425 1.00 61.62 367 LEU A C 1
ATOM 2776 O O . LEU A 1 367 ? 21.187 0.466 -16.988 1.00 61.62 367 LEU A O 1
ATOM 2780 N N . HIS A 1 368 ? 19.266 -0.676 -16.726 1.00 58.41 368 HIS A N 1
ATOM 2781 C CA . HIS A 1 368 ? 19.561 -1.155 -15.369 1.00 58.41 368 HIS A CA 1
ATOM 2782 C C . HIS A 1 368 ? 20.142 -2.576 -15.340 1.00 58.41 368 HIS A C 1
ATOM 2784 O O . HIS A 1 368 ? 20.600 -3.027 -14.293 1.00 58.41 368 HIS A O 1
ATOM 2790 N N . ASN A 1 369 ? 20.155 -3.276 -16.476 1.00 73.06 369 ASN A N 1
ATOM 2791 C CA . ASN A 1 369 ? 20.801 -4.573 -16.632 1.00 73.06 369 ASN A CA 1
ATOM 2792 C C . ASN A 1 369 ? 22.095 -4.404 -17.441 1.00 73.06 369 ASN A C 1
ATOM 2794 O O . ASN A 1 369 ? 22.056 -4.333 -18.667 1.00 73.06 369 ASN A O 1
ATOM 2798 N N . GLU A 1 370 ? 23.240 -4.364 -16.754 1.00 66.88 370 GLU A N 1
ATOM 2799 C CA . GLU A 1 370 ? 24.557 -4.145 -17.374 1.00 66.88 370 GLU A CA 1
ATOM 2800 C C . GLU A 1 370 ? 24.867 -5.151 -18.497 1.00 66.88 370 GLU A C 1
ATOM 2802 O O . GLU A 1 370 ? 25.383 -4.759 -19.541 1.00 66.88 370 GLU A O 1
ATOM 2807 N N . ASN A 1 371 ? 24.464 -6.418 -18.359 1.00 58.97 371 ASN A N 1
ATOM 2808 C CA . ASN A 1 371 ? 24.689 -7.433 -19.394 1.00 58.97 371 ASN A CA 1
ATOM 2809 C C . ASN A 1 371 ? 23.824 -7.191 -20.639 1.00 58.97 371 ASN A C 1
ATOM 2811 O O . ASN A 1 371 ? 24.305 -7.312 -21.764 1.00 58.97 371 ASN A O 1
ATOM 2815 N N . ALA A 1 372 ? 22.552 -6.827 -20.451 1.00 61.09 372 ALA A N 1
ATOM 2816 C CA . ALA A 1 372 ? 21.653 -6.508 -21.560 1.00 61.09 372 ALA A CA 1
ATOM 2817 C C . ALA A 1 372 ? 22.048 -5.195 -22.256 1.00 61.09 372 ALA A C 1
ATOM 2819 O O . ALA A 1 372 ? 21.968 -5.093 -23.481 1.00 61.09 372 ALA A O 1
ATOM 2820 N N . PHE A 1 373 ? 22.501 -4.202 -21.485 1.00 65.62 373 PHE A N 1
ATOM 2821 C CA . PHE A 1 373 ? 23.043 -2.952 -22.009 1.00 65.62 373 PHE A CA 1
ATOM 2822 C C . PHE A 1 373 ? 24.298 -3.196 -22.850 1.00 65.62 373 PHE A C 1
ATOM 2824 O O . PHE A 1 373 ? 24.386 -2.701 -23.973 1.00 65.62 373 PHE A O 1
ATOM 2831 N N . LEU A 1 374 ? 25.242 -3.980 -22.324 1.00 67.81 374 LEU A N 1
ATOM 2832 C CA . LEU A 1 374 ? 26.487 -4.326 -23.002 1.00 67.81 374 LEU A CA 1
ATOM 2833 C C . LEU A 1 374 ? 26.221 -5.080 -24.310 1.00 67.81 374 LEU A C 1
ATOM 2835 O O . LEU A 1 374 ? 26.761 -4.700 -25.344 1.00 67.81 374 LEU A O 1
ATOM 2839 N N . ASP A 1 375 ? 25.353 -6.097 -24.290 1.00 69.94 375 ASP A N 1
ATOM 2840 C CA . ASP A 1 375 ? 24.988 -6.876 -25.482 1.00 69.94 375 ASP A CA 1
ATOM 2841 C C . ASP A 1 375 ? 24.330 -6.003 -26.566 1.00 69.94 375 ASP A C 1
ATOM 2843 O O . ASP A 1 375 ? 24.681 -6.093 -27.745 1.00 69.94 375 ASP A O 1
ATOM 2847 N N . MET A 1 376 ? 23.426 -5.098 -26.175 1.00 79.75 376 MET A N 1
ATOM 2848 C CA . MET A 1 376 ? 22.814 -4.136 -27.096 1.00 79.75 376 MET A CA 1
ATOM 2849 C C . MET A 1 376 ? 23.859 -3.192 -27.706 1.00 79.75 376 MET A C 1
ATOM 2851 O O . MET A 1 376 ? 23.889 -3.018 -28.927 1.00 79.75 376 MET A O 1
ATOM 2855 N N . CYS A 1 377 ? 24.712 -2.586 -26.874 1.00 72.69 377 CYS A N 1
ATOM 2856 C CA . CYS A 1 377 ? 25.757 -1.673 -27.329 1.00 72.69 377 CYS A CA 1
ATOM 2857 C C . CYS A 1 377 ? 26.742 -2.382 -28.257 1.00 72.69 377 CYS A C 1
ATOM 2859 O O . CYS A 1 377 ? 27.080 -1.836 -29.299 1.00 72.69 377 CYS A O 1
ATOM 2861 N N . LEU A 1 378 ? 27.159 -3.606 -27.929 1.00 75.38 378 LEU A N 1
ATOM 2862 C CA . LEU A 1 378 ? 28.107 -4.378 -28.728 1.00 75.38 378 LEU A CA 1
ATOM 2863 C C . LEU A 1 378 ? 27.535 -4.741 -30.102 1.00 75.38 378 LEU A C 1
ATOM 2865 O O . LEU A 1 378 ? 28.234 -4.629 -31.108 1.00 75.38 378 LEU A O 1
ATOM 2869 N N . LYS A 1 379 ? 26.257 -5.137 -30.165 1.00 74.38 379 LYS A N 1
ATOM 2870 C CA . LYS A 1 379 ? 25.565 -5.412 -31.435 1.00 74.38 379 LYS A CA 1
ATOM 2871 C C . LYS A 1 379 ? 25.513 -4.178 -32.331 1.00 74.38 379 LYS A C 1
ATOM 2873 O O . LYS A 1 379 ? 25.821 -4.282 -33.513 1.00 74.38 379 LYS A O 1
ATOM 2878 N N . HIS A 1 380 ? 25.160 -3.020 -31.773 1.00 78.12 380 HIS A N 1
ATOM 2879 C CA . HIS A 1 380 ? 25.091 -1.781 -32.550 1.00 78.12 380 HIS A CA 1
ATOM 2880 C C . HIS A 1 380 ? 26.481 -1.256 -32.925 1.00 78.12 380 HIS A C 1
ATOM 2882 O O . HIS A 1 380 ? 26.680 -0.781 -34.039 1.00 78.12 380 HIS A O 1
ATOM 2888 N N . PHE A 1 381 ? 27.451 -1.353 -32.018 1.00 74.44 381 PHE A N 1
ATOM 2889 C CA . PHE A 1 381 ? 28.818 -0.923 -32.278 1.00 74.44 381 PHE A CA 1
ATOM 2890 C C . PHE A 1 381 ? 29.441 -1.733 -33.413 1.00 74.44 381 PHE A C 1
ATOM 2892 O O . PHE A 1 381 ? 29.981 -1.146 -34.337 1.00 74.44 381 PHE A O 1
ATOM 2899 N N . ARG A 1 382 ? 29.276 -3.062 -33.424 1.00 76.94 382 ARG A N 1
ATOM 2900 C CA . ARG A 1 382 ? 29.750 -3.928 -34.521 1.00 76.94 382 ARG A CA 1
ATOM 2901 C C . ARG A 1 382 ? 29.081 -3.644 -35.862 1.00 76.94 382 ARG A C 1
ATOM 2903 O O . ARG A 1 382 ? 29.704 -3.840 -36.896 1.00 76.94 382 ARG A O 1
ATOM 2910 N N . ALA A 1 383 ? 27.823 -3.209 -35.852 1.00 70.25 383 ALA A N 1
ATOM 2911 C CA . ALA A 1 383 ? 27.138 -2.807 -37.078 1.00 70.25 383 ALA A CA 1
ATOM 2912 C C . ALA A 1 383 ? 27.723 -1.509 -37.666 1.00 70.25 383 ALA A C 1
ATOM 2914 O O . ALA A 1 383 ? 27.671 -1.316 -38.875 1.00 70.25 383 ALA A O 1
ATOM 2915 N N . ALA A 1 384 ? 28.289 -0.641 -36.821 1.00 73.31 384 ALA A N 1
ATOM 2916 C CA . ALA A 1 384 ? 28.935 0.605 -37.227 1.00 73.31 384 ALA A CA 1
ATOM 2917 C C . ALA A 1 384 ? 30.452 0.449 -37.468 1.00 73.31 384 ALA A C 1
ATOM 2919 O O . ALA A 1 384 ? 31.006 1.108 -38.340 1.00 73.31 384 ALA A O 1
ATOM 2920 N N . ASP A 1 385 ? 31.126 -0.452 -36.753 1.00 77.19 385 ASP A N 1
ATOM 2921 C CA . ASP A 1 385 ? 32.517 -0.857 -36.983 1.00 77.19 385 ASP A CA 1
ATOM 2922 C C . ASP A 1 385 ? 32.583 -1.970 -38.040 1.00 77.19 385 ASP A C 1
ATOM 2924 O O . ASP A 1 385 ? 32.977 -3.111 -37.788 1.00 77.19 385 ASP A O 1
ATOM 2928 N N . VAL A 1 386 ? 32.158 -1.634 -39.260 1.00 70.50 386 VAL A N 1
ATOM 2929 C CA . VAL A 1 386 ? 32.063 -2.574 -40.392 1.00 70.50 386 VAL A CA 1
ATOM 2930 C C . VAL A 1 386 ? 33.415 -3.236 -40.703 1.00 70.50 386 VAL A C 1
ATOM 2932 O O . VAL A 1 386 ? 33.466 -4.363 -41.194 1.00 70.50 386 VAL A O 1
ATOM 2935 N N . ARG A 1 387 ? 34.522 -2.547 -40.396 1.00 75.25 387 ARG A N 1
ATOM 2936 C CA . ARG A 1 387 ? 35.896 -3.008 -40.645 1.00 75.25 387 ARG A CA 1
ATOM 2937 C C . ARG A 1 387 ? 36.518 -3.759 -39.462 1.00 75.25 387 ARG A C 1
ATOM 2939 O O . ARG A 1 387 ? 37.649 -4.216 -39.597 1.00 75.25 387 ARG A O 1
ATOM 2946 N N . GLN A 1 388 ? 35.796 -3.912 -38.348 1.00 75.62 388 GLN A N 1
ATOM 2947 C CA . GLN A 1 388 ? 36.250 -4.581 -37.122 1.00 75.62 388 GLN A CA 1
ATOM 2948 C C . GLN A 1 388 ? 37.568 -4.015 -36.570 1.00 75.62 388 GLN A C 1
ATOM 2950 O O . GLN A 1 388 ? 38.418 -4.758 -36.077 1.00 75.62 388 GLN A O 1
ATOM 2955 N N . MET A 1 389 ? 37.759 -2.700 -36.676 1.00 78.56 389 MET A N 1
ATOM 2956 C CA . MET A 1 389 ? 38.979 -2.031 -36.218 1.00 78.56 389 MET A CA 1
ATOM 2957 C C . MET A 1 389 ? 38.950 -1.696 -34.721 1.00 78.56 389 MET A C 1
ATOM 2959 O O . MET A 1 389 ? 39.963 -1.270 -34.171 1.00 78.56 389 MET A O 1
ATOM 2963 N N . GLY A 1 390 ? 37.813 -1.898 -34.048 1.00 77.94 390 GLY A N 1
ATOM 2964 C CA . GLY A 1 390 ? 37.624 -1.581 -32.633 1.00 77.94 390 GLY A CA 1
ATOM 2965 C C . GLY A 1 390 ? 37.237 -0.124 -32.367 1.00 77.94 390 GLY A C 1
ATOM 2966 O O . GLY A 1 390 ? 37.150 0.275 -31.206 1.00 77.94 390 GLY A O 1
ATOM 2967 N N . PHE A 1 391 ? 36.981 0.661 -33.416 1.00 83.12 391 PHE A N 1
ATOM 2968 C CA . PHE A 1 391 ? 36.580 2.064 -33.337 1.00 83.12 391 PHE A CA 1
ATOM 2969 C C . PHE A 1 391 ? 35.703 2.469 -34.527 1.00 83.12 391 PHE A C 1
ATOM 2971 O O . PHE A 1 391 ? 35.749 1.856 -35.592 1.00 83.12 391 PHE A O 1
ATOM 2978 N N . ILE A 1 392 ? 34.910 3.528 -34.353 1.00 85.69 392 ILE A N 1
ATOM 2979 C CA . ILE A 1 392 ? 34.041 4.092 -35.392 1.00 85.69 392 ILE A CA 1
ATOM 2980 C C . ILE A 1 392 ? 34.572 5.475 -35.779 1.00 85.69 392 ILE A C 1
ATOM 2982 O O . ILE A 1 392 ? 34.644 6.363 -34.935 1.00 85.69 392 ILE A O 1
ATOM 2986 N N . GLY A 1 393 ? 34.922 5.669 -37.052 1.00 88.94 393 GLY A N 1
ATOM 2987 C CA . GLY A 1 393 ? 35.296 6.985 -37.588 1.00 88.94 393 GLY A CA 1
ATOM 2988 C C . GLY A 1 393 ? 34.080 7.859 -37.919 1.00 88.94 393 GLY A C 1
ATOM 2989 O O . GLY A 1 393 ? 32.975 7.345 -38.103 1.00 88.94 393 GLY A O 1
ATOM 2990 N N . GLU A 1 394 ? 34.291 9.170 -38.047 1.00 89.81 394 GLU A N 1
ATOM 2991 C CA . GLU A 1 394 ? 33.230 10.181 -38.207 1.00 89.81 394 GLU A CA 1
ATOM 2992 C C . GLU A 1 394 ? 32.230 9.880 -39.331 1.00 89.81 394 GLU A C 1
ATOM 2994 O O . GLU A 1 394 ? 31.025 9.816 -39.087 1.00 89.81 394 GLU A O 1
ATOM 2999 N N . GLU A 1 395 ? 32.715 9.632 -40.548 1.00 87.56 395 GLU A N 1
ATOM 3000 C C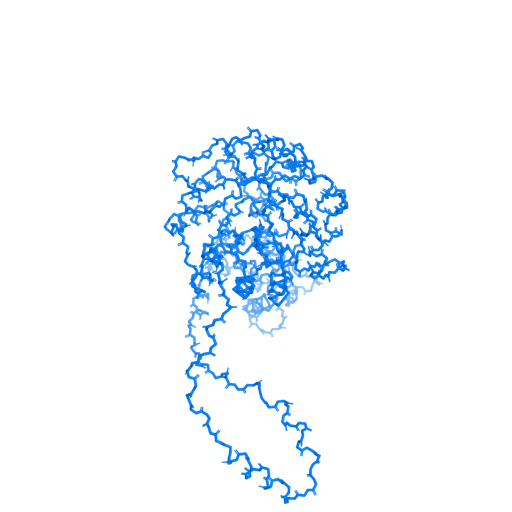A . GLU A 1 395 ? 31.846 9.363 -41.702 1.00 87.56 395 GLU A CA 1
ATOM 3001 C C . GLU A 1 395 ? 31.009 8.093 -41.498 1.00 87.56 395 GLU A C 1
ATOM 3003 O O . GLU A 1 395 ? 29.797 8.091 -41.707 1.00 87.56 395 GLU A O 1
ATOM 3008 N N . THR A 1 396 ? 31.632 7.038 -40.966 1.00 84.44 396 THR A N 1
ATOM 3009 C CA . THR A 1 396 ? 30.963 5.755 -40.688 1.00 84.44 396 THR A CA 1
ATOM 3010 C C . THR A 1 396 ? 29.912 5.898 -39.582 1.00 84.44 396 THR A C 1
ATOM 3012 O O . THR A 1 396 ? 28.850 5.279 -39.629 1.00 84.44 396 THR A O 1
ATOM 3015 N N . PHE A 1 397 ? 30.176 6.746 -38.583 1.00 85.81 397 PHE A N 1
ATOM 3016 C CA . PHE A 1 397 ? 29.224 7.067 -37.522 1.00 85.81 397 PHE A CA 1
ATOM 3017 C C . PHE A 1 397 ? 28.001 7.817 -38.061 1.00 85.81 397 PHE A C 1
ATOM 3019 O O . PHE A 1 397 ? 26.865 7.500 -37.699 1.00 85.81 397 PHE A O 1
ATOM 3026 N N . ILE A 1 398 ? 28.221 8.812 -38.924 1.00 87.19 398 ILE A N 1
ATOM 3027 C CA . ILE A 1 398 ? 27.152 9.613 -39.530 1.00 87.19 398 ILE A CA 1
ATOM 3028 C C . ILE A 1 398 ? 26.293 8.746 -40.446 1.00 87.19 398 ILE A C 1
ATOM 3030 O O . ILE A 1 398 ? 25.066 8.811 -40.355 1.00 87.19 398 ILE A O 1
ATOM 3034 N N . GLU A 1 399 ? 26.918 7.918 -41.281 1.00 84.25 399 GLU A N 1
ATOM 3035 C CA . GLU A 1 399 ? 26.229 6.980 -42.167 1.00 84.25 399 GLU A CA 1
ATOM 3036 C C . GLU A 1 399 ? 25.413 5.961 -41.364 1.00 84.25 399 GLU A C 1
ATOM 3038 O O . GLU A 1 399 ? 24.211 5.834 -41.585 1.00 84.25 399 GLU A O 1
ATOM 3043 N N . SER A 1 400 ? 26.003 5.348 -40.330 1.00 80.69 400 SER A N 1
ATOM 3044 C CA . SER A 1 400 ? 25.292 4.428 -39.432 1.00 80.69 400 SER A CA 1
ATOM 3045 C C . SER A 1 400 ? 24.069 5.076 -38.772 1.00 80.69 400 SER A C 1
ATOM 3047 O O . SER A 1 400 ? 23.003 4.461 -38.692 1.00 80.69 400 SER A O 1
ATOM 3049 N N . LEU A 1 401 ? 24.183 6.333 -38.325 1.00 80.06 401 LEU A N 1
ATOM 3050 C CA . LEU A 1 401 ? 23.044 7.059 -37.768 1.00 80.06 401 LEU A CA 1
ATOM 3051 C C . LEU A 1 401 ? 21.985 7.372 -38.826 1.00 80.06 401 LEU A C 1
ATOM 3053 O O . LEU A 1 401 ? 20.803 7.237 -38.522 1.00 80.06 401 LEU A O 1
ATOM 3057 N N . ARG A 1 402 ? 22.374 7.783 -40.037 1.00 82.31 402 ARG A N 1
ATOM 3058 C CA . ARG A 1 402 ? 21.438 8.053 -41.141 1.00 82.31 402 ARG A CA 1
ATOM 3059 C C . ARG A 1 402 ? 20.634 6.808 -41.497 1.00 82.31 402 ARG A C 1
ATOM 3061 O O . ARG A 1 402 ? 19.409 6.887 -41.491 1.00 82.31 402 ARG A O 1
ATOM 3068 N N . THR A 1 403 ? 21.302 5.670 -41.671 1.00 76.38 403 THR A N 1
ATOM 3069 C CA . THR A 1 403 ? 20.651 4.375 -41.911 1.00 76.38 403 THR A CA 1
ATOM 3070 C C . THR A 1 403 ? 19.683 4.028 -40.783 1.00 76.38 403 THR A C 1
ATOM 3072 O O . THR A 1 403 ? 18.546 3.648 -41.036 1.00 76.38 403 THR A O 1
ATOM 3075 N N . ALA A 1 404 ? 20.076 4.244 -39.523 1.00 68.62 404 ALA A N 1
ATOM 3076 C CA . ALA A 1 404 ? 19.187 3.998 -38.389 1.00 68.62 404 ALA A CA 1
ATOM 3077 C C . ALA A 1 404 ? 17.943 4.911 -38.383 1.00 68.62 404 ALA A C 1
ATOM 3079 O O . ALA A 1 404 ? 16.878 4.474 -37.956 1.00 68.62 404 ALA A O 1
ATOM 3080 N N . TYR A 1 405 ? 18.049 6.169 -38.824 1.00 74.12 405 TYR A N 1
ATOM 3081 C CA . TYR A 1 405 ? 16.895 7.070 -38.963 1.00 74.12 405 TYR A CA 1
ATOM 3082 C C . TYR A 1 405 ? 15.977 6.638 -40.119 1.00 74.12 405 TYR A C 1
ATOM 3084 O O . TYR A 1 405 ? 14.762 6.569 -39.932 1.00 74.12 405 TYR A O 1
ATOM 3092 N N . GLU A 1 406 ? 16.554 6.254 -41.259 1.00 74.44 406 GLU A N 1
ATOM 3093 C CA . GLU A 1 406 ? 15.825 5.740 -42.424 1.00 74.44 406 GLU A CA 1
ATOM 3094 C C . GLU A 1 406 ? 15.047 4.453 -42.100 1.00 74.44 406 GLU A C 1
ATOM 3096 O O . GLU A 1 406 ? 13.846 4.373 -42.357 1.00 74.44 406 GLU A O 1
ATOM 3101 N N . GLU A 1 407 ? 15.674 3.484 -41.423 1.00 61.41 407 GLU A N 1
ATOM 3102 C CA . GLU A 1 407 ? 15.019 2.251 -40.954 1.00 61.41 407 GLU A CA 1
ATOM 3103 C C . GLU A 1 407 ? 13.879 2.508 -39.954 1.00 61.41 407 GLU A C 1
ATOM 3105 O O . GLU A 1 407 ? 12.962 1.693 -39.805 1.00 61.41 407 GLU A O 1
ATOM 3110 N N . LEU A 1 408 ? 13.933 3.631 -39.235 1.00 56.78 408 LEU A N 1
ATOM 3111 C CA . LEU A 1 408 ? 12.889 4.052 -38.303 1.00 56.78 408 LEU A CA 1
ATOM 3112 C C . LEU A 1 408 ? 11.761 4.839 -38.983 1.00 56.78 408 LEU A C 1
ATOM 3114 O O . LEU A 1 408 ? 10.767 5.129 -38.315 1.00 56.78 408 LEU A O 1
ATOM 3118 N N . GLY A 1 409 ? 11.889 5.161 -40.275 1.00 68.12 409 GLY A N 1
ATOM 3119 C CA . GLY A 1 409 ? 10.961 6.041 -40.985 1.00 68.12 409 GLY A CA 1
ATOM 3120 C C . GLY A 1 409 ? 10.976 7.475 -40.447 1.00 68.12 409 GLY A C 1
ATOM 3121 O O . GLY A 1 409 ? 9.968 8.173 -40.535 1.00 68.12 409 GLY A O 1
ATOM 3122 N N . GLU A 1 410 ? 12.086 7.899 -39.837 1.00 70.06 410 GLU A N 1
ATOM 3123 C CA . GLU A 1 410 ? 12.279 9.243 -39.294 1.00 70.06 410 GLU A CA 1
ATOM 3124 C C . GLU A 1 410 ? 13.261 10.028 -40.178 1.00 70.06 410 GLU A C 1
ATOM 3126 O O . GLU A 1 410 ? 14.253 9.488 -40.665 1.00 70.06 410 GLU A O 1
ATOM 3131 N N . GLU A 1 411 ? 13.024 11.329 -40.361 1.00 83.56 411 GLU A N 1
ATOM 3132 C CA . GLU A 1 411 ? 13.967 12.184 -41.084 1.00 83.56 411 GLU A CA 1
ATOM 3133 C C . GLU A 1 411 ? 15.250 12.377 -40.260 1.00 83.56 411 GLU A C 1
ATOM 3135 O O . GLU A 1 411 ? 15.219 12.779 -39.088 1.00 83.56 411 GLU A O 1
ATOM 3140 N N . ALA A 1 412 ? 16.399 12.071 -40.868 1.00 80.38 412 ALA A N 1
ATOM 3141 C CA . ALA A 1 412 ? 17.685 12.218 -40.207 1.00 80.38 412 ALA A CA 1
ATOM 3142 C C . ALA A 1 412 ? 17.978 13.704 -39.909 1.00 80.38 412 ALA A C 1
ATOM 3144 O O . ALA A 1 412 ? 17.734 14.572 -40.749 1.00 80.38 412 ALA A O 1
ATOM 3145 N N . PRO A 1 413 ? 18.553 14.036 -38.737 1.00 85.50 413 PRO A N 1
ATOM 3146 C CA . PRO A 1 413 ? 19.002 15.394 -38.455 1.00 85.50 413 PRO A CA 1
ATOM 3147 C C . PRO A 1 413 ? 20.006 15.897 -39.509 1.00 85.50 413 PRO A C 1
ATOM 3149 O O . PRO A 1 413 ? 20.767 15.087 -40.042 1.00 85.50 413 PRO A O 1
ATOM 3152 N N . PRO A 1 414 ? 20.102 17.226 -39.727 1.00 92.31 414 PRO A N 1
ATOM 3153 C CA . PRO A 1 414 ? 21.136 17.813 -40.574 1.00 92.31 414 PRO A CA 1
ATOM 3154 C C . PRO A 1 414 ? 22.531 17.314 -40.198 1.00 92.31 414 PRO A C 1
ATOM 3156 O O . PRO A 1 414 ? 22.824 17.128 -39.012 1.00 92.31 414 PRO A O 1
ATOM 3159 N N . GLU A 1 415 ? 23.394 17.142 -41.198 1.00 88.75 415 GLU A N 1
ATOM 3160 C CA . GLU A 1 415 ? 24.724 16.544 -41.030 1.00 88.75 415 GLU A CA 1
ATOM 3161 C C . GLU A 1 415 ? 25.553 17.236 -39.945 1.00 88.75 415 GLU A C 1
ATOM 3163 O O . GLU A 1 415 ? 26.152 16.570 -39.108 1.00 88.75 415 GLU A O 1
ATOM 3168 N N . GLU A 1 416 ? 25.482 18.566 -39.868 1.00 91.19 416 GLU A N 1
ATOM 3169 C CA . GLU A 1 416 ? 26.130 19.375 -38.831 1.00 91.19 416 GLU A CA 1
ATOM 3170 C C . GLU A 1 416 ? 25.773 18.906 -37.405 1.00 91.19 416 GLU A C 1
ATOM 3172 O O . GLU A 1 416 ? 26.630 18.818 -36.525 1.00 91.19 416 GLU A O 1
ATOM 3177 N N . LYS A 1 417 ? 24.513 18.514 -37.161 1.00 88.00 417 LYS A N 1
ATOM 3178 C CA . LYS A 1 417 ? 24.082 17.984 -35.855 1.00 88.00 417 LYS A CA 1
ATOM 3179 C C . LYS A 1 417 ? 24.608 16.575 -35.595 1.00 88.00 417 LYS A C 1
ATOM 3181 O O . LYS A 1 417 ? 24.755 16.207 -34.425 1.00 88.00 417 LYS A O 1
ATOM 3186 N N . LEU A 1 418 ? 24.839 15.785 -36.643 1.00 85.94 418 LEU A N 1
ATOM 3187 C CA . LEU A 1 418 ? 25.424 14.446 -36.549 1.00 85.94 418 LEU A CA 1
ATOM 3188 C C . LEU A 1 418 ? 26.934 14.539 -36.287 1.00 85.94 418 LEU A C 1
ATOM 3190 O O . LEU A 1 418 ? 27.395 13.917 -35.330 1.00 85.94 418 LEU A O 1
ATOM 3194 N N . ARG A 1 419 ? 27.655 15.424 -36.988 1.00 89.81 419 ARG A N 1
ATOM 3195 C CA . ARG A 1 419 ? 29.062 15.774 -36.706 1.00 89.81 419 ARG A CA 1
ATOM 3196 C C . ARG A 1 419 ? 29.240 16.297 -35.282 1.00 89.81 419 ARG A C 1
ATOM 3198 O O . ARG A 1 419 ? 30.038 15.786 -34.504 1.00 89.81 419 ARG A O 1
ATOM 3205 N N . ALA A 1 420 ? 28.371 17.205 -34.838 1.00 87.12 420 ALA A N 1
ATOM 3206 C CA . ALA A 1 420 ? 28.383 17.676 -33.452 1.00 87.12 420 ALA A CA 1
ATOM 3207 C C . ALA A 1 420 ? 28.054 16.578 -32.418 1.00 87.12 420 ALA A C 1
ATOM 3209 O O . ALA A 1 420 ? 28.368 16.718 -31.236 1.00 87.12 420 ALA A O 1
ATOM 3210 N N . LYS A 1 421 ? 27.342 15.501 -32.787 1.00 84.38 421 LYS A N 1
ATOM 3211 C CA . LYS A 1 421 ? 27.185 14.323 -31.910 1.00 84.38 421 LYS A CA 1
ATOM 3212 C C . LYS A 1 421 ? 28.463 13.490 -31.886 1.00 84.38 421 LYS A C 1
ATOM 3214 O O . LYS A 1 421 ? 28.830 13.083 -30.790 1.00 84.38 421 LYS A O 1
ATOM 3219 N N . PHE A 1 422 ? 29.110 13.303 -33.034 1.00 88.12 422 PHE A N 1
ATOM 3220 C CA . PHE A 1 422 ? 30.384 12.602 -33.152 1.00 88.12 422 PHE A CA 1
ATOM 3221 C C . PHE A 1 422 ? 31.462 13.246 -32.272 1.00 88.12 422 PHE A C 1
ATOM 3223 O O . PHE A 1 422 ? 31.926 12.612 -31.335 1.00 88.12 422 PHE A O 1
ATOM 3230 N N . HIS A 1 423 ? 31.729 14.545 -32.432 1.00 87.38 423 HIS A N 1
ATOM 3231 C CA . HIS A 1 423 ? 32.735 15.261 -31.627 1.00 87.38 423 HIS A CA 1
ATOM 3232 C C . HIS A 1 423 ? 32.415 15.349 -30.125 1.00 87.38 423 HIS A C 1
ATOM 3234 O O . HIS A 1 423 ? 33.259 15.725 -29.325 1.00 87.38 423 HIS A O 1
ATOM 3240 N N . ARG A 1 424 ? 31.172 15.066 -29.710 1.00 83.44 424 ARG A N 1
ATOM 3241 C CA . ARG A 1 424 ? 30.820 14.953 -28.281 1.00 83.44 424 ARG A CA 1
ATOM 3242 C C . ARG A 1 424 ? 31.042 13.552 -27.720 1.00 83.44 424 ARG A C 1
ATOM 3244 O O . ARG A 1 424 ? 30.956 13.396 -26.502 1.00 83.44 424 ARG A O 1
ATOM 3251 N N . ALA A 1 425 ? 31.165 12.561 -28.593 1.00 79.31 425 ALA A N 1
ATOM 3252 C CA . ALA A 1 425 ? 31.395 11.168 -28.254 1.00 79.31 425 ALA A CA 1
ATOM 3253 C C . ALA A 1 425 ? 32.879 10.799 -28.386 1.00 79.31 425 ALA A C 1
ATOM 3255 O O . ALA A 1 425 ? 33.338 10.027 -27.562 1.00 79.31 425 ALA A O 1
ATOM 3256 N N . ASP A 1 426 ? 33.602 11.384 -29.343 1.00 85.62 426 ASP A N 1
ATOM 3257 C CA . ASP A 1 426 ? 35.067 11.366 -29.438 1.00 85.62 426 ASP A CA 1
ATOM 3258 C C . ASP A 1 426 ? 35.653 12.242 -28.316 1.00 85.62 426 ASP A C 1
ATOM 3260 O O . ASP A 1 426 ? 35.683 13.471 -28.414 1.00 85.62 426 ASP A O 1
ATOM 3264 N N . VAL A 1 427 ? 35.996 11.621 -27.185 1.00 76.50 427 VAL A N 1
ATOM 3265 C CA . VAL A 1 427 ? 36.508 12.327 -26.000 1.00 76.50 427 VAL A CA 1
ATOM 3266 C C . VAL A 1 427 ? 38.009 12.576 -26.139 1.00 76.50 427 VAL A C 1
ATOM 3268 O O . VAL A 1 427 ? 38.521 13.558 -25.598 1.00 76.50 427 VAL A O 1
ATOM 3271 N N . THR A 1 428 ? 38.703 11.698 -26.860 1.00 76.62 428 THR A N 1
ATOM 3272 C CA . THR A 1 428 ? 40.143 11.743 -27.132 1.00 76.62 428 THR A CA 1
ATOM 3273 C C . THR A 1 428 ? 40.530 12.783 -28.181 1.00 76.62 428 THR A C 1
ATOM 3275 O O . THR A 1 428 ? 41.660 13.272 -28.155 1.00 76.62 428 THR A O 1
ATOM 3278 N N . GLY A 1 429 ? 39.602 13.172 -29.056 1.00 81.94 429 GLY A N 1
ATOM 3279 C CA . GLY A 1 429 ? 39.825 14.119 -30.147 1.00 81.94 429 GLY A CA 1
ATOM 3280 C C . GLY A 1 429 ? 40.688 13.549 -31.273 1.00 81.94 429 GLY A C 1
ATOM 3281 O O . GLY A 1 429 ? 41.307 14.313 -32.014 1.00 81.94 429 GLY A O 1
ATOM 3282 N N . ASP A 1 430 ? 40.775 12.224 -31.380 1.00 86.19 430 ASP A N 1
ATOM 3283 C CA . ASP A 1 430 ? 41.594 11.513 -32.366 1.00 86.19 430 ASP A CA 1
ATOM 3284 C C . ASP A 1 430 ? 40.802 11.116 -33.624 1.00 86.19 430 ASP A C 1
ATOM 3286 O O . ASP A 1 430 ? 41.325 10.434 -34.510 1.00 86.19 430 ASP A O 1
ATOM 3290 N N . GLY A 1 431 ? 39.554 11.583 -33.745 1.00 87.00 431 GLY A N 1
ATOM 3291 C CA . GLY A 1 431 ? 38.696 11.332 -34.899 1.00 87.00 431 GLY A CA 1
ATOM 3292 C C . GLY A 1 431 ? 38.087 9.932 -34.897 1.00 87.00 431 GLY A C 1
ATOM 3293 O O . GLY A 1 431 ? 37.608 9.472 -35.941 1.00 87.00 431 GLY A O 1
ATOM 3294 N N . CYS A 1 432 ? 38.094 9.254 -33.748 1.00 88.50 432 CYS A N 1
ATOM 3295 C CA . CYS A 1 432 ? 37.599 7.897 -33.570 1.00 88.50 432 CYS A CA 1
ATOM 3296 C C . CYS A 1 432 ? 36.715 7.804 -32.318 1.00 88.50 432 CYS A C 1
ATOM 3298 O O . CYS A 1 432 ? 36.946 8.471 -31.323 1.00 88.50 432 CYS A O 1
ATOM 3300 N N . ILE A 1 433 ? 35.686 6.955 -32.357 1.00 84.50 433 ILE A N 1
ATOM 3301 C CA . ILE A 1 433 ? 34.888 6.606 -31.175 1.00 84.50 433 ILE A CA 1
ATOM 3302 C C . ILE A 1 433 ? 35.186 5.156 -30.818 1.00 84.50 433 ILE A C 1
ATOM 3304 O O . ILE A 1 433 ? 34.819 4.234 -31.555 1.00 84.50 433 ILE A O 1
ATOM 3308 N N . THR A 1 434 ? 35.820 4.949 -29.671 1.00 83.00 434 THR A N 1
ATOM 3309 C CA . THR A 1 434 ? 36.027 3.621 -29.087 1.00 83.00 434 THR A CA 1
ATOM 3310 C C . THR A 1 434 ? 34.715 3.025 -28.566 1.00 83.00 434 THR A C 1
ATOM 3312 O O . THR A 1 434 ? 33.700 3.709 -28.397 1.00 83.00 434 THR A O 1
ATOM 3315 N N . PHE A 1 435 ? 34.707 1.722 -28.274 1.00 77.50 435 PHE A N 1
ATOM 3316 C CA . PHE A 1 435 ? 33.519 1.070 -27.714 1.00 77.50 435 PHE A CA 1
ATOM 3317 C C . PHE A 1 435 ? 33.084 1.668 -26.366 1.00 77.50 435 PHE A C 1
ATOM 3319 O O . PHE A 1 435 ? 31.886 1.836 -26.123 1.00 77.50 435 PHE A O 1
ATOM 3326 N N . ASP A 1 436 ? 34.036 2.047 -25.514 1.00 68.62 436 ASP A N 1
ATOM 3327 C CA . ASP A 1 436 ? 33.747 2.632 -24.203 1.00 68.62 436 ASP A CA 1
ATOM 3328 C C . ASP A 1 436 ? 33.099 4.016 -24.331 1.00 68.62 436 ASP A C 1
ATOM 3330 O O . ASP A 1 436 ? 32.072 4.298 -23.704 1.00 68.62 436 ASP A O 1
ATOM 3334 N N . GLU A 1 437 ? 33.627 4.857 -25.217 1.00 76.12 437 GLU A N 1
ATOM 3335 C CA . GLU A 1 437 ? 33.050 6.164 -25.543 1.00 76.12 437 GLU A CA 1
ATOM 3336 C C . GLU A 1 437 ? 31.650 6.036 -26.154 1.00 76.12 437 GLU A C 1
ATOM 3338 O O . GLU A 1 437 ? 30.718 6.763 -25.781 1.00 76.12 437 GLU A O 1
ATOM 3343 N N . TYR A 1 438 ? 31.459 5.043 -27.025 1.00 77.56 438 TYR A N 1
ATOM 3344 C CA . TYR A 1 438 ? 30.160 4.712 -27.596 1.00 77.56 438 TYR A CA 1
ATOM 3345 C C . TYR A 1 438 ? 29.146 4.307 -26.513 1.00 77.56 438 TYR A C 1
ATOM 3347 O O . TYR A 1 438 ? 28.019 4.815 -26.491 1.00 77.56 438 TYR A O 1
ATOM 3355 N N . MET A 1 439 ? 29.536 3.451 -25.562 1.00 76.25 439 MET A N 1
ATOM 3356 C CA . MET A 1 439 ? 28.683 3.064 -24.433 1.00 76.25 439 MET A CA 1
ATOM 3357 C C . MET A 1 439 ? 28.287 4.268 -23.575 1.00 76.25 439 MET A C 1
ATOM 3359 O O . MET A 1 439 ? 27.114 4.408 -23.209 1.00 76.25 439 MET A O 1
ATOM 3363 N N . VAL A 1 440 ? 29.232 5.164 -23.277 1.00 68.50 440 VAL A N 1
ATOM 3364 C CA . VAL A 1 440 ? 28.970 6.396 -22.516 1.00 68.50 440 VAL A CA 1
ATOM 3365 C C . VAL A 1 440 ? 27.984 7.296 -23.265 1.00 68.50 440 VAL A C 1
ATOM 3367 O O . VAL A 1 440 ? 27.012 7.782 -22.670 1.00 68.50 440 VAL A O 1
ATOM 3370 N N . MET A 1 441 ? 28.170 7.470 -24.576 1.00 79.25 441 MET A N 1
ATOM 3371 C CA . MET A 1 441 ? 27.267 8.237 -25.435 1.00 79.25 441 MET A CA 1
ATOM 3372 C C . MET A 1 441 ? 25.847 7.649 -25.434 1.00 79.25 441 MET A C 1
ATOM 3374 O O . MET A 1 441 ? 24.879 8.383 -25.194 1.00 79.25 441 MET A O 1
ATOM 3378 N N . VAL A 1 442 ? 25.701 6.339 -25.666 1.00 72.75 442 VAL A N 1
ATOM 3379 C CA . VAL A 1 442 ? 24.398 5.652 -25.686 1.00 72.75 442 VAL A CA 1
ATOM 3380 C C . VAL A 1 442 ? 23.717 5.752 -24.323 1.00 72.75 442 VAL A C 1
ATOM 3382 O O . VAL A 1 442 ? 22.551 6.147 -24.244 1.00 72.75 442 VAL A O 1
ATOM 3385 N N . ARG A 1 443 ? 24.446 5.494 -23.230 1.00 70.81 443 ARG A N 1
ATOM 3386 C CA . ARG A 1 443 ? 23.926 5.582 -21.855 1.00 70.81 443 ARG A CA 1
ATOM 3387 C C . ARG A 1 443 ? 23.411 6.985 -21.541 1.00 70.81 443 ARG A C 1
ATOM 3389 O O . ARG A 1 443 ? 22.300 7.138 -21.030 1.00 70.81 443 ARG A O 1
ATOM 3396 N N . ARG A 1 444 ? 24.173 8.020 -21.901 1.00 67.75 444 ARG A N 1
ATOM 3397 C CA . ARG A 1 444 ? 23.781 9.428 -21.740 1.00 67.75 444 ARG A CA 1
ATOM 3398 C C . ARG A 1 444 ? 22.564 9.786 -22.597 1.00 67.75 444 ARG A C 1
ATOM 3400 O O . ARG A 1 444 ? 21.668 10.480 -22.119 1.00 67.75 444 ARG A O 1
ATOM 3407 N N . GLY A 1 445 ? 22.501 9.306 -23.839 1.00 66.94 445 GLY A N 1
ATOM 3408 C CA . GLY A 1 445 ? 21.371 9.533 -24.743 1.00 66.94 445 GLY A CA 1
ATOM 3409 C C . GLY A 1 445 ? 20.070 8.900 -24.245 1.00 66.94 445 GLY A C 1
ATOM 3410 O O . GLY A 1 445 ? 19.022 9.548 -24.258 1.00 66.94 445 GLY A O 1
ATOM 3411 N N . LEU A 1 446 ? 20.146 7.661 -23.759 1.00 65.69 446 LEU A N 1
ATOM 3412 C CA . LEU A 1 446 ? 19.014 6.929 -23.196 1.00 65.69 446 LEU A CA 1
ATOM 3413 C C . LEU A 1 446 ? 18.521 7.554 -21.886 1.00 65.69 446 LEU A C 1
ATOM 3415 O O . LEU A 1 446 ? 17.321 7.789 -21.754 1.00 65.69 446 LEU A O 1
ATOM 3419 N N . ARG A 1 447 ? 19.430 7.920 -20.968 1.00 63.72 447 ARG A N 1
ATOM 3420 C CA . ARG A 1 447 ? 19.078 8.650 -19.734 1.00 63.72 447 ARG A CA 1
ATOM 3421 C C . ARG A 1 447 ? 18.376 9.967 -20.043 1.00 63.72 447 ARG A C 1
ATOM 3423 O O . ARG A 1 447 ? 17.284 10.207 -19.544 1.00 63.72 447 ARG A O 1
ATOM 3430 N N . LYS A 1 448 ? 18.916 10.758 -20.974 1.00 64.31 448 LYS A N 1
ATOM 3431 C CA . LYS A 1 448 ? 18.310 12.033 -21.383 1.00 64.31 448 LYS A CA 1
ATOM 3432 C C . LYS A 1 448 ? 16.921 11.862 -22.011 1.00 64.31 448 LYS A C 1
ATOM 3434 O O . LYS A 1 448 ? 16.083 12.749 -21.880 1.00 64.31 448 LYS A O 1
ATOM 3439 N N . ARG A 1 449 ? 16.662 10.756 -22.720 1.00 63.06 449 ARG A N 1
ATOM 3440 C CA . ARG A 1 449 ? 15.329 10.441 -23.272 1.00 63.06 449 ARG A CA 1
ATOM 3441 C C . ARG A 1 449 ? 14.333 10.067 -22.175 1.00 63.06 449 ARG A C 1
ATOM 3443 O O . ARG A 1 449 ? 13.214 10.570 -22.216 1.00 63.06 449 ARG A O 1
ATOM 3450 N N . LEU A 1 450 ? 14.754 9.267 -21.194 1.00 60.69 450 LEU A N 1
ATOM 3451 C CA . LEU A 1 450 ? 13.942 8.975 -20.010 1.00 60.69 450 LEU A CA 1
ATOM 3452 C C . LEU A 1 450 ? 13.633 10.257 -19.217 1.00 60.69 450 LEU A C 1
ATOM 3454 O O . LEU A 1 450 ? 12.487 10.493 -18.853 1.00 60.69 450 LEU A O 1
ATOM 3458 N N . GLU A 1 451 ? 14.626 11.132 -19.036 1.00 60.34 451 GLU A N 1
ATOM 3459 C CA . GLU A 1 451 ? 14.492 12.398 -18.301 1.00 60.34 451 GLU A CA 1
ATOM 3460 C C . GLU A 1 451 ? 13.600 13.430 -19.019 1.00 60.34 451 GLU A C 1
ATOM 3462 O O . GLU A 1 451 ? 12.811 14.131 -18.383 1.00 60.34 451 GLU A O 1
ATOM 3467 N N . ARG A 1 452 ? 13.683 13.531 -20.354 1.00 56.44 452 ARG A N 1
ATOM 3468 C CA . ARG A 1 452 ? 12.916 14.516 -21.141 1.00 56.44 452 ARG A CA 1
ATOM 3469 C C . ARG A 1 452 ? 11.409 14.278 -21.127 1.00 56.44 452 ARG A C 1
ATOM 3471 O O . ARG A 1 452 ? 10.673 15.251 -21.201 1.00 56.44 452 ARG A O 1
ATOM 3478 N N . ARG A 1 453 ? 10.934 13.035 -21.005 1.00 52.06 453 ARG A N 1
ATOM 3479 C CA . ARG A 1 453 ? 9.492 12.749 -20.874 1.00 52.06 453 ARG A CA 1
ATOM 3480 C C . ARG A 1 453 ? 8.967 12.892 -19.451 1.00 52.06 453 ARG A C 1
ATOM 3482 O O . ARG A 1 453 ? 7.804 13.225 -19.288 1.00 52.06 453 ARG A O 1
ATOM 3489 N N . SER A 1 454 ? 9.822 12.764 -18.437 1.00 47.38 454 SER A N 1
ATOM 3490 C CA . SER A 1 454 ? 9.464 13.188 -17.077 1.00 47.38 454 SER A CA 1
ATOM 3491 C C . SER A 1 454 ? 9.314 14.711 -16.924 1.00 47.38 454 SER A C 1
ATOM 3493 O O . SER A 1 454 ? 8.783 15.152 -15.913 1.00 47.38 454 SER A O 1
ATOM 3495 N N . ILE A 1 455 ? 9.770 15.509 -17.902 1.00 41.53 455 ILE A N 1
ATOM 3496 C CA . ILE A 1 455 ? 9.684 16.983 -17.895 1.00 41.53 455 ILE A CA 1
ATOM 3497 C C . ILE A 1 455 ? 8.741 17.523 -18.996 1.00 41.53 455 ILE A C 1
ATOM 3499 O O . ILE A 1 455 ? 8.147 18.577 -18.820 1.00 41.53 455 ILE A O 1
ATOM 3503 N N . GLY A 1 456 ? 8.577 16.817 -20.120 1.00 33.44 456 GLY A N 1
ATOM 3504 C CA . GLY A 1 456 ? 7.838 17.272 -21.309 1.00 33.44 456 GLY A CA 1
ATOM 3505 C C . GLY A 1 456 ? 6.370 16.842 -21.393 1.00 33.44 456 GLY A C 1
ATOM 3506 O O . GLY A 1 456 ? 5.870 16.660 -22.499 1.00 33.44 456 GLY A O 1
ATOM 3507 N N . GLY A 1 457 ? 5.708 16.633 -20.255 1.00 38.03 457 GLY A N 1
ATOM 3508 C CA . GLY A 1 457 ? 4.249 16.558 -20.175 1.00 38.03 457 GLY A CA 1
ATOM 3509 C C . GLY A 1 457 ? 3.681 17.962 -19.981 1.00 38.03 457 GLY A C 1
ATOM 3510 O O . GLY A 1 457 ? 3.306 18.313 -18.865 1.00 38.03 457 GLY A O 1
ATOM 3511 N N . SER A 1 458 ? 3.714 18.768 -21.042 1.00 30.11 458 SER A N 1
ATOM 3512 C CA . SER A 1 458 ? 2.981 20.035 -21.158 1.00 30.11 458 SER A CA 1
ATOM 3513 C C . SER A 1 458 ? 1.997 19.936 -22.306 1.00 30.11 458 SER A C 1
ATOM 3515 O O . SER A 1 458 ? 2.495 19.644 -23.422 1.00 30.11 458 SER A O 1
#

pLDDT: mean 78.6, std 22.66, range [26.73, 98.81]

Solvent-accessible surface area (backbone atoms only — not comparable to full-atom values): 25731 Å² total; per-residue (Å²): 109,72,70,60,61,56,56,64,71,74,69,65,86,79,86,77,86,88,86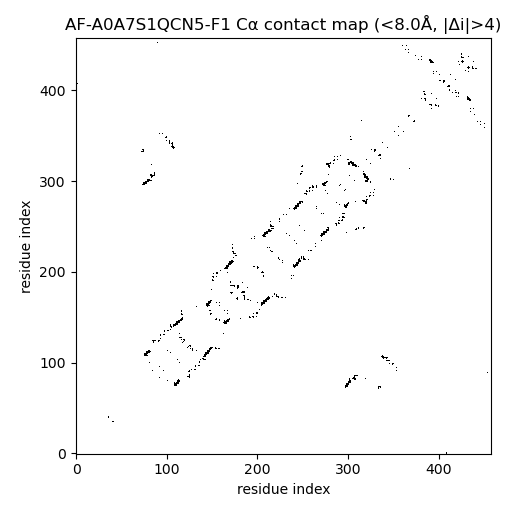,87,89,85,88,86,68,65,82,77,56,61,78,67,63,82,78,70,95,52,79,73,60,59,56,57,52,55,57,55,68,73,67,63,84,80,86,74,88,85,87,82,88,90,84,85,88,74,85,72,73,78,71,72,80,64,66,40,44,31,41,25,63,33,62,32,48,48,73,50,88,68,75,74,54,65,70,57,52,36,55,44,50,46,34,48,38,63,15,44,40,56,28,34,34,70,31,30,49,52,57,41,88,81,36,60,59,32,63,53,31,68,63,39,64,72,66,49,71,68,89,83,39,78,42,38,32,26,33,36,28,82,46,46,70,22,38,52,59,48,46,72,37,83,76,47,42,33,42,32,36,81,44,46,64,31,57,71,56,24,32,72,76,69,73,36,51,52,71,58,52,54,55,46,45,53,53,30,45,51,48,24,57,77,47,75,33,45,51,33,39,33,32,29,37,56,43,46,69,98,80,77,61,83,76,54,65,65,59,49,50,52,52,51,49,53,41,48,78,71,66,48,44,33,39,30,41,16,19,58,73,38,74,46,47,38,70,55,42,19,58,40,34,52,56,46,49,77,73,41,73,80,41,52,46,28,43,33,43,27,29,35,86,87,54,38,58,56,42,51,49,25,29,44,75,2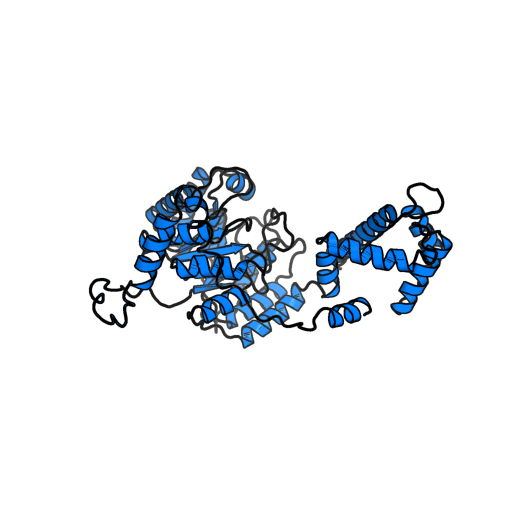7,66,41,45,29,42,43,20,10,76,87,22,37,38,44,46,94,82,42,90,49,97,62,42,9,27,28,29,36,67,54,53,53,50,49,37,41,77,70,74,37,71,83,83,59,38,66,67,39,43,51,53,32,51,53,49,43,45,72,78,69,50,67,54,72,68,53,52,50,53,52,53,32,72,73,32,68,69,56,35,49,53,52,47,50,56,54,48,52,69,40,21,76,81,71,74,67,43,32,39,62,69,46,46,46,51,46,50,41,52,56,23,55,77,66,77,40,87,60,73,58,64,70,62,44,51,58,49,45,64,70,31,22,82,84,72,77,66,42,29,40,63,67,37,47,46,53,45,51,53,53,52,52,51,51,54,61,52,48,60,78,67,62,80,120

Foldseek 3Di:
DVVVVVVVVVPDDDDDDDDDDDDPPPPVVVVPPVPDPDPVVVVVVVVVVVPDDDDDDDDDDPPDDDPPPCPDLAFQEEAEPAQLPQPAPDAFDLVLLLVLVLLVQQQAHQEYARAELEDCVLRVNRPCVVVSLVSHDPPRGNYQYEYEYAALVRLLVQLVRPRHAEYEYEAELFQVCCCVPNVDGRVVSLVRVLSSLVSCVVSNHAYEYEYHCLQHDPPPGDDDLVSNLVVVVSCVVSVHAEYEYEPQQQPHDLVSLLVNLLPRCVVRVSHQYEYWHWHAPVCLLSNLVSNVVSPHRYYYFYAVQGHGDPPHPDPRTGTHHSVSNQVSCVVVVRHHPTDVVSSVVSNVSCCVRPNDPPVLVVLVVCLRDPVSLLVVLVVLQCVLPVVPPQWHALVSQLVSQCVVCVVVVHHGPDSVVSSVLQVVLPPVPPRIHGSVSSSVSVSVVSVVVSVCVSVPPD

Nearest PDB structures (foldseek):
  1ydn-assembly4_D  TM=9.268E-01  e=3.347E-24  Brucella melitensis bv. 1 str. 16M
  2cw6-assembly1_A  TM=9.406E-01  e=1.438E-22  Homo sapiens
  1ydo-assembly1_A  TM=9.442E-01  e=3.193E-22  Bacillus subtilis subsp. subtilis str. 168
  3mp5-assembly1_B  TM=9.051E-01  e=2.401E-22  Homo sapiens
  2ftp-assembly1_A  TM=8.841E-01  e=2.216E-21  Pseudomonas aeruginosa PAO1

Radius of gyration: 28.72 Å; Cα contacts (8 Å, |Δi|>4): 658; chains: 1; bounding box: 65×77×68 Å

Mean predicted aligned error: 15.83 Å

Sequence (458 aa):
QFLYFIGRKLLQPVCPIPRLLLRHTTSRVLDHQNSLSSPGQKERMLRRLAAAPRPAHAIGSCARACSSTSLSKNLHLVECPRDAMQGLKSFVPTADKIRFINQILKVGFDTVDCGSFVSPSAVPQMRDTSEVLEALDMSTTKSKLLVVVANEKGAVQACQNERVTYVGYPLSASETFQQRNTKRDIATAVENLKGIKRVCDEGGKTLVVYISMGFGNPYGDPYSPMIVDKLVKQMADLGVKIISLADTAGVGEAEVIHSLFERITPRYSDIDFGAHLHTGPVSADLKLRAALSAGCRRFDGALGGMGGCPFAKASLTGNVATETIVDTCKNAGYPHSLDLDELKKAAAIKDEIFGVGIRELVLQTVLHNENAFLDMCLKHFRAADVRQMGFIGEETFIESLRTAYEELGEEAPPEEKLRAKFHRADVTGDGCITFDEYMVMVRRGLRKRLERRSIGGS